Protein AF-A0A0B7FX91-F1 (afdb_monomer)

Solvent-accessible surface area (backbone atoms only — not comparable to full-atom values): 33864 Å² total; per-residue (Å²): 138,82,84,83,79,79,76,81,69,77,73,59,92,91,62,51,31,53,56,31,53,78,66,72,45,90,55,71,65,41,79,84,48,22,63,69,29,59,76,63,76,42,83,48,49,65,80,76,78,78,93,61,91,74,79,81,82,77,90,55,67,68,60,52,52,50,50,54,50,48,51,52,50,51,49,52,50,47,51,54,48,47,52,52,45,60,65,42,70,79,54,82,75,74,80,61,91,60,44,32,89,84,83,68,40,66,30,65,79,56,44,69,50,28,52,57,48,30,66,76,46,20,74,84,66,50,52,68,53,52,68,70,48,71,73,65,48,60,67,25,29,43,31,24,43,42,32,48,18,46,50,56,50,56,77,72,58,53,96,88,45,89,78,39,67,66,59,48,54,54,48,40,56,53,26,54,54,45,31,60,48,22,29,53,51,14,62,77,65,74,40,62,48,59,42,14,42,18,40,14,29,9,49,40,15,51,47,27,49,77,73,72,36,49,69,65,14,41,55,28,5,36,49,4,32,52,49,33,52,61,43,40,36,38,56,47,79,70,99,72,50,58,65,94,78,80,78,70,93,69,93,84,74,90,74,76,89,71,92,72,86,44,78,57,77,74,30,76,34,72,68,53,42,50,32,44,53,30,38,31,54,28,10,51,49,27,24,43,49,34,24,72,75,61,70,42,86,50,72,54,53,70,32,55,34,39,48,74,66,55,50,92,81,73,62,56,84,88,50,32,46,49,30,44,47,68,45,60,91,64,59,88,75,60,64,98,81,59,88,74,77,79,43,61,19,63,40,52,60,68,70,58,83,78,88,77,91,89,61,92,44,70,78,36,69,67,35,46,51,53,51,51,44,51,52,52,52,51,53,48,50,61,45,47,64,56,42,76,74,58,89,87,82,80,89,60,79,83,68,76,49,68,64,54,53,40,50,51,52,50,48,35,48,76,67,66,75,48,92,71,52,50,78,92,37,73,52,71,48,77,75,58,56,67,59,38,62,68,49,25,81,62,80,84,77,87,58,62,68,60,54,46,48,57,54,46,49,55,54,50,53,35,53,50,54,51,43,73,74,56,49,31,34,38,35,40,39,50,47,57,69,55,60,71,26,54,67,37,65,87,48,91,40,35,67,48,30,43,50,48,36,52,55,46,39,55,52,49,52,55,49,51,53,51,47,52,70,72,44,73,85,46,47,78,44,73,41,66,48,30,60,49,51,50,53,42,72,74,44,29,62,84,77,54,28,81,35,71,68,58,60,42,91,58,93,58,73,39,40,41,21,27,44,47,84,43,64,25,71,69,56,53,51,53,50,52,53,52,48,49,58,47,50,68,74,67,109

Organism: Thanatephorus cucumeris (strain AG1-IB / isolate 7/3/14) (NCBI:txid1108050)

InterPro domains:
  IPR001087 GDSL lipase/esterase [PF00657] (385-577)
  IPR001138 Zn(2)Cys(6) fungal-type DNA-binding domain [PF00172] (15-50)
  IPR001138 Zn(2)Cys(6) fungal-type DNA-binding domain [PS00463] (16-44)
  IPR001138 Zn(2)Cys(6) fungal-type DNA-binding domain [PS50048] (16-46)
  IPR001138 Zn(2)Cys(6) fungal-type DNA-binding domain [SM00066] (11-55)
  IPR001138 Zn(2)Cys(6) fungal-type DNA-binding domain [cd00067] (15-47)
  IPR036514 SGNH hydrolase superfamily [G3DSA:3.40.50.1110] (374-586)
  IPR036864 Zn(2)-C6 fungal-type DNA-binding domain superfamily [G3DSA:4.10.240.10] (14-99)
  IPR036864 Zn(2)-C6 fungal-type DNA-binding domain superfamily [SSF57701] (8-54)
  IPR050815 Transcription factor, fungi [PTHR47338] (7-377)

Nearest PDB structures (foldseek):
  8a26-assembly1_A  TM=8.262E-01  e=2.632E-06  Legionella pneumophila str. Corby
  8a25-assembly1_A  TM=8.054E-01  e=8.625E-06  Legionella pneumophila str. Corby
  8a24-assembly1_A  TM=8.366E-01  e=1.821E-05  Legionella pneumophila str. Corby
  6ur0-assembly2_B  TM=8.571E-01  e=6.809E-05  Pseudomonas aeruginosa PAO1
  8d90-assembly2_B  TM=8.678E-01  e=1.317E-04  Pseudomonas aeruginosa PAO1

Foldseek 3Di:
DDDDDPPQPQDDPPFAWPVCVVVVHRFSNDPPATPVCVVVVHDTHTDDDDPDPDPDDDPDDPVVVVVVVVVVVVVVVVVVVVVVVVVCVVDDDDDLPQADPPVRHGDPVVLVQLLVQLVVCVVVLLNQADVVCSVPPDPLLSLLSSLVSLVVCLVVDDCPDPPHNVSSVVSNVVSVVSLVVLCVCCVVVVPPNLSRQQNNLLSNLSVCLVVPNLVSSQVSLLRNQVVLLLQLLLPLADDDADDPPPPDPDPDDPPDDDPLPHPDDGHNDLSSSRRSLSSNLSSLLSQLVSCVRVVDDGSLLLQLCLLVVVCPPVRDVSSHRNRAQDQDPCPSPDDPPDPDPGHDTSNNVVVPPDDDDDDNSCPPPSSVSSNVSSVVSNVVSVVVVVCVVDDDDDPCVPPQDLLRVLVVVLVCLVVVVDDADQPPHEAEDDDDLVVLVVCLPPDPDPDLLVVLLVVVVSVVVSVVSVVVSNHAHYEYEQHAQCLLFLLCVPPPSSVSSVVSSVSNRVVVVVVQVVCCVVCVSHQYFYAYLNVLVVVCLVPVVVLPAQASNDADCDPDPNYQHPDRRHGDVSSVVVVVVRVVVRVVVRD

Secondary structure (DSSP, 8-state):
---------PPPTT-S-HHHHHTT------SSS-HHHHHTT----PPPPPSS-PPP--S-HHHHHHHHHHHHHHHHHHHHHHHHHHHHHT------TTB-TTT-SB-HHHHHHHHHHHHHHGGGGT--S-HHHHHS--HHHHHHHHHHHHHHHHHH--TTSSSPHHHHHHHHHHHHHHHHHHHHHHHHHT-SHIIIIIIHHHHHHHHHHHTT-HHHHHHHHHHHHHHHHHTTGGG--S--B--TT-----------------SSPPBSSHHHHHHHHHHHHHHHHHHHHHHHHH-PPPTTHHHHHHHTT--TT---GGGS--PPP---SSGGGS-TTS---PPP-HHHHHH-SS-----TTTT-HHHHHHHHHHHHHHHHHHHHHHHTT----TTSTT---HHHHHHHHHHHHHTTSS---TTT-EEEE---HHHHHHHTT--S---HHHHHHHHHHHHHHHHHHHHHTT--EEEEEPPPP-TTSGGGTT-TTHHHHHHHHHHHHHHHHHHHHHHHHH-TTSEEEEE-HHHHHHHHHHSGGGGT-SEEEEE-SS--TTEEESSSS-B-HHHHHHHHHHHHHHHHHH-

Mean predicted aligned error: 20.52 Å

Sequence (587 aa):
MSSNTVTTRRLGRGRACISCHMRKKRCDGGQPSCGLCIHALITCEYPPAPTTPEPKPIGHSRIQFLESRVQELEVVLNDMSTQTSQLNIQHLSPCSTLIDPHSGEVVDWLQDILRPTMINNRRQYNLCLDIATLRSPPKPLLHAMNLVACHIVTLSANSNTRPTLQELVELKSVLLKRVHNGIRASLEGARDLIAGVVCAPALAAQYLLQVGKPAEAHWLASTAVRFAVSCGLHTIVGHHWVSSDDNTGGLGGMAASEPSGTFLVPASSAREHHDRLMAWWLAFAADGMVEIVAKLPSALRPELRACIGDAELGVDRKRIIVTPFPLTEHSHKQSPDQPDTPGLSIVELLLEIHGSSEDAGADSIFAMRLKSIAFVGIAGLLSDDYRAGQSFALEAEWIIPLTDQGSQWVQAKHSHLLEAPKDGSLAAFFIGINDMLGVTSWKNVTDWDTFWTEALDSYFGVVDQVYNTGLRSFLFLNVPSLDRAPGLAGNPDVANHAAQVQTFNSLLAKRIDQFKVSKRDTSVASFDINGLMAKVLDSPSEFGFTNTTGFCQCLDPEYFWNDPYHPTERFHRLVASGVLSELEKSG

Structure (mmCIF, N/CA/C/O backbone):
data_AF-A0A0B7FX91-F1
#
_entry.id   AF-A0A0B7FX91-F1
#
loop_
_atom_site.group_PDB
_atom_site.id
_atom_site.type_symbol
_atom_site.label_atom_id
_atom_site.label_alt_id
_atom_site.label_comp_id
_atom_site.label_asym_id
_atom_site.label_entity_id
_atom_site.label_seq_id
_atom_site.pdbx_PDB_ins_code
_atom_site.Cartn_x
_atom_site.Cartn_y
_atom_site.Cartn_z
_atom_site.occupancy
_atom_site.B_iso_or_equiv
_atom_site.auth_seq_id
_atom_site.auth_comp_id
_atom_site.auth_asym_id
_atom_site.auth_atom_id
_atom_site.pdbx_PDB_model_num
ATOM 1 N N . MET A 1 1 ? -62.632 -22.058 -35.505 1.00 38.59 1 MET A N 1
ATOM 2 C CA . MET A 1 1 ? -62.181 -21.622 -34.167 1.00 38.59 1 MET A CA 1
ATOM 3 C C . MET A 1 1 ? -60.774 -21.084 -34.327 1.00 38.59 1 MET A C 1
ATOM 5 O O . MET A 1 1 ? -59.893 -21.826 -34.735 1.00 38.59 1 MET A O 1
ATOM 9 N N . SER A 1 2 ? -60.637 -19.769 -34.196 1.00 28.53 2 SER A N 1
ATOM 10 C CA . SER A 1 2 ? -59.502 -18.983 -34.683 1.00 28.53 2 SER A CA 1
ATOM 11 C C . SER A 1 2 ? -58.301 -19.032 -33.737 1.00 28.53 2 SER A C 1
ATOM 13 O O . SER A 1 2 ? -58.455 -18.840 -32.533 1.00 28.53 2 SER A O 1
ATOM 15 N N . SER A 1 3 ? -57.107 -19.242 -34.300 1.00 29.06 3 SER A N 1
ATOM 16 C CA . SER A 1 3 ? -55.818 -19.055 -33.628 1.00 29.06 3 SER A CA 1
ATOM 17 C C . SER A 1 3 ? -55.609 -17.584 -33.263 1.00 29.06 3 SER A C 1
ATOM 19 O O . SER A 1 3 ? -55.508 -16.740 -34.151 1.00 29.06 3 SER A O 1
ATOM 21 N N . ASN A 1 4 ? -55.488 -17.280 -31.970 1.00 28.81 4 ASN A N 1
ATOM 22 C CA . ASN A 1 4 ? -55.040 -15.971 -31.494 1.00 28.81 4 ASN A CA 1
ATOM 23 C C . ASN A 1 4 ? -53.507 -15.931 -31.454 1.00 28.81 4 ASN A C 1
ATOM 25 O O . ASN A 1 4 ? -52.872 -16.352 -30.489 1.00 28.81 4 ASN A O 1
ATOM 29 N N . THR A 1 5 ? -52.906 -15.401 -32.516 1.00 32.16 5 THR A N 1
ATOM 30 C CA . THR A 1 5 ? -51.511 -14.957 -32.539 1.00 32.16 5 THR A CA 1
ATOM 31 C C . THR A 1 5 ? -51.331 -13.781 -31.578 1.00 32.16 5 THR A C 1
ATOM 33 O O . THR A 1 5 ? -51.770 -12.667 -31.870 1.00 32.16 5 THR A O 1
ATOM 36 N N . VAL A 1 6 ? -50.672 -14.005 -30.437 1.00 35.88 6 VAL A N 1
ATOM 37 C CA . VAL A 1 6 ? -50.233 -12.925 -29.543 1.00 35.88 6 VAL A CA 1
ATOM 38 C C . VAL A 1 6 ? -49.071 -12.200 -30.219 1.00 35.88 6 VAL A C 1
ATOM 40 O O . VAL A 1 6 ? -47.922 -12.635 -30.198 1.00 35.88 6 VAL A O 1
ATOM 43 N N . THR A 1 7 ? -49.388 -11.089 -30.876 1.00 37.03 7 THR A N 1
ATOM 44 C CA . THR A 1 7 ? -48.412 -10.145 -31.420 1.00 37.03 7 THR A CA 1
ATOM 45 C C . THR A 1 7 ? -47.504 -9.640 -30.298 1.00 37.03 7 THR A C 1
ATOM 47 O O . THR A 1 7 ? -47.960 -8.928 -29.401 1.00 37.03 7 THR A O 1
ATOM 50 N N . THR A 1 8 ? -46.213 -9.970 -30.356 1.00 41.03 8 THR A N 1
ATOM 51 C CA . THR A 1 8 ? -45.183 -9.391 -29.487 1.00 41.03 8 THR A CA 1
ATOM 52 C C . THR A 1 8 ? -45.034 -7.904 -29.818 1.00 41.03 8 THR A C 1
ATOM 54 O O . THR A 1 8 ? -44.347 -7.511 -30.762 1.00 41.03 8 THR A O 1
ATOM 57 N N . ARG A 1 9 ? -45.720 -7.041 -29.057 1.00 50.78 9 ARG A N 1
ATOM 58 C CA . ARG A 1 9 ? -45.532 -5.587 -29.136 1.00 50.78 9 ARG A CA 1
ATOM 59 C C . ARG A 1 9 ? -44.070 -5.277 -28.806 1.00 50.78 9 ARG A C 1
ATOM 61 O O . ARG A 1 9 ? -43.650 -5.392 -27.660 1.00 50.78 9 ARG A O 1
ATOM 68 N N . ARG A 1 10 ? -43.275 -4.892 -29.810 1.00 55.62 10 ARG A N 1
ATOM 69 C CA . ARG A 1 10 ? -41.918 -4.369 -29.588 1.00 55.62 10 ARG A CA 1
ATOM 70 C C . ARG A 1 10 ? -42.028 -3.105 -28.735 1.00 55.62 10 ARG A C 1
ATOM 72 O O . ARG A 1 10 ? -42.636 -2.131 -29.175 1.00 55.62 10 ARG A O 1
ATOM 79 N N . LEU A 1 11 ? -41.433 -3.106 -27.543 1.00 64.00 11 LEU A N 1
ATOM 80 C CA . LEU A 1 11 ? -41.313 -1.881 -26.757 1.00 64.00 11 LEU A CA 1
ATOM 81 C C . LEU A 1 11 ? -40.444 -0.865 -27.500 1.00 64.00 11 LEU A C 1
ATOM 83 O O . LEU A 1 11 ? -39.384 -1.205 -28.031 1.00 64.00 11 LEU A O 1
ATOM 87 N N . GLY A 1 12 ? -40.904 0.387 -27.530 1.00 60.03 12 GLY A N 1
ATOM 88 C CA . GLY A 1 12 ? -40.111 1.512 -28.019 1.00 60.03 12 GLY A CA 1
ATOM 89 C C . GLY A 1 12 ? -38.822 1.687 -27.209 1.00 60.03 12 GLY A C 1
ATOM 90 O O . GLY A 1 12 ? -38.745 1.282 -26.045 1.00 60.03 12 GLY A O 1
ATOM 91 N N . ARG A 1 13 ? -37.792 2.287 -27.824 1.00 57.91 13 ARG A N 1
ATOM 92 C CA . ARG A 1 13 ? -36.521 2.592 -27.142 1.00 57.91 13 ARG A CA 1
ATOM 93 C C . ARG A 1 13 ? -36.794 3.387 -25.856 1.00 57.91 13 ARG A C 1
ATOM 95 O O . ARG A 1 13 ? -37.574 4.332 -25.879 1.00 57.91 13 ARG A O 1
ATOM 102 N N . GLY A 1 14 ? -36.164 2.981 -24.753 1.00 63.84 14 GLY A N 1
ATOM 103 C CA . GLY A 1 14 ? -36.284 3.648 -23.448 1.00 63.84 14 GLY A CA 1
ATOM 104 C C . GLY A 1 14 ? -37.498 3.252 -22.596 1.00 63.84 14 GLY A C 1
ATOM 105 O O . GLY A 1 14 ? -37.726 3.871 -21.568 1.00 63.84 14 GLY A O 1
ATOM 106 N N . ARG A 1 15 ? -38.283 2.236 -22.989 1.00 73.25 15 ARG A N 1
ATOM 107 C CA . ARG A 1 15 ? -39.502 1.803 -22.264 1.00 73.25 15 ARG A CA 1
ATOM 108 C C . ARG A 1 15 ? -39.353 0.468 -21.515 1.00 73.25 15 ARG A C 1
ATOM 110 O O . ARG A 1 15 ? -40.352 -0.111 -21.104 1.00 73.25 15 ARG A O 1
ATOM 117 N N . ALA A 1 16 ? -38.131 -0.045 -21.376 1.00 84.12 16 ALA A N 1
ATOM 118 C CA . ALA A 1 16 ? -37.853 -1.241 -20.576 1.00 84.12 16 ALA A CA 1
ATOM 119 C C . ALA A 1 16 ? -38.024 -0.946 -19.074 1.00 84.12 16 ALA A C 1
ATOM 121 O O . ALA A 1 16 ? -37.795 0.187 -18.653 1.00 84.12 16 ALA A O 1
ATOM 122 N N . CYS A 1 17 ? -38.382 -1.953 -18.268 1.00 87.69 17 CYS A N 1
ATOM 123 C CA . CYS A 1 17 ? -38.344 -1.801 -16.810 1.00 87.69 17 CYS A CA 1
ATOM 124 C C . CYS A 1 17 ? -36.911 -1.525 -16.330 1.00 87.69 17 CYS A C 1
ATOM 126 O O . CYS A 1 17 ? -35.937 -1.928 -16.983 1.00 87.69 17 CYS A O 1
ATOM 128 N N . ILE A 1 18 ? -36.789 -0.864 -15.178 1.00 83.81 18 ILE A N 1
ATOM 129 C CA . ILE A 1 18 ? -35.505 -0.433 -14.605 1.00 83.81 18 ILE A CA 1
ATOM 130 C C . ILE A 1 18 ? -34.572 -1.639 -14.441 1.00 83.81 18 ILE A C 1
ATOM 132 O O . ILE A 1 18 ? -33.431 -1.617 -14.904 1.00 83.81 18 ILE A O 1
ATOM 136 N N . SER A 1 19 ? -35.093 -2.739 -13.898 1.00 83.56 19 SER A N 1
ATOM 137 C CA . SER A 1 19 ? -34.338 -3.968 -13.635 1.00 83.56 19 SER A CA 1
ATOM 138 C C . SER A 1 19 ? -33.772 -4.602 -14.914 1.00 83.56 19 SER A C 1
ATOM 140 O O . SER A 1 19 ? -32.610 -5.010 -14.946 1.00 83.56 19 SER A O 1
ATOM 142 N N . CYS A 1 20 ? -34.537 -4.651 -16.011 1.00 86.19 20 CYS A N 1
ATOM 143 C CA . CYS A 1 20 ? -34.024 -5.156 -17.290 1.00 86.19 20 CYS A CA 1
ATOM 144 C C . CYS A 1 20 ? -33.044 -4.185 -17.959 1.00 86.19 20 CYS A C 1
ATOM 146 O O . CYS A 1 20 ? -32.083 -4.639 -18.584 1.00 86.19 20 CYS A O 1
ATOM 148 N N . HIS A 1 21 ? -33.266 -2.874 -17.824 1.00 82.31 21 HIS A N 1
ATOM 149 C CA . HIS A 1 21 ? -32.380 -1.851 -18.374 1.00 82.31 21 HIS A CA 1
ATOM 150 C C . HIS A 1 21 ? -30.996 -1.889 -17.713 1.00 82.31 21 HIS A C 1
ATOM 152 O O . HIS A 1 21 ? -29.991 -1.984 -18.417 1.00 82.31 21 HIS A O 1
ATOM 158 N N . MET A 1 22 ? -30.939 -1.916 -16.376 1.00 75.38 22 MET A N 1
ATOM 159 C CA . MET A 1 22 ? -29.680 -2.006 -15.620 1.00 75.38 22 MET A CA 1
ATOM 160 C C . MET A 1 22 ? -28.913 -3.291 -15.937 1.00 75.38 22 MET A C 1
ATOM 162 O O . MET A 1 22 ? -27.702 -3.273 -16.139 1.00 75.38 22 MET A O 1
ATOM 166 N N . ARG A 1 23 ? -29.631 -4.405 -16.102 1.00 80.31 23 ARG A N 1
ATOM 167 C CA . ARG A 1 23 ? -29.043 -5.702 -16.467 1.00 80.31 23 ARG A CA 1
ATOM 168 C C . ARG A 1 23 ? -28.722 -5.846 -17.960 1.00 80.31 23 ARG A C 1
ATOM 170 O O . ARG A 1 23 ? -28.265 -6.912 -18.376 1.00 80.31 23 ARG A O 1
ATOM 177 N N . LYS A 1 24 ? -28.999 -4.823 -18.781 1.00 80.88 24 LYS A N 1
ATOM 178 C CA . LYS A 1 24 ? -28.867 -4.831 -20.253 1.00 80.88 24 LYS A CA 1
ATOM 179 C C . LYS A 1 24 ? -29.532 -6.054 -20.913 1.00 80.88 24 LYS A C 1
ATOM 181 O O . LYS A 1 24 ? -29.037 -6.587 -21.906 1.00 80.88 24 LYS A O 1
ATOM 186 N N . LYS A 1 25 ? -30.659 -6.524 -20.362 1.00 79.31 25 LYS A N 1
ATOM 187 C CA . LYS A 1 25 ? -31.453 -7.641 -20.904 1.00 79.31 25 LYS A CA 1
ATOM 188 C C . LYS A 1 25 ? -32.698 -7.117 -21.619 1.00 79.31 25 LYS A C 1
ATOM 190 O O . LYS A 1 25 ? -33.235 -6.060 -21.294 1.00 79.31 25 LYS A O 1
ATOM 195 N N . ARG A 1 26 ? -33.165 -7.861 -22.624 1.00 79.75 26 ARG A N 1
ATOM 196 C CA . ARG A 1 26 ? -34.312 -7.465 -23.449 1.00 79.75 26 ARG A CA 1
ATOM 197 C C . ARG A 1 26 ? -35.614 -7.620 -22.659 1.00 79.75 26 ARG A C 1
ATOM 199 O O . ARG A 1 26 ? -36.080 -8.733 -22.481 1.00 79.75 26 ARG A O 1
ATOM 206 N N . CYS A 1 27 ? -36.195 -6.508 -22.221 1.00 85.50 27 CYS A N 1
ATOM 207 C CA . CYS A 1 27 ? -37.489 -6.494 -21.539 1.00 85.50 27 CYS A CA 1
ATOM 208 C C . CYS A 1 27 ? -38.629 -6.824 -22.519 1.00 85.50 27 CYS A C 1
ATOM 210 O O . CYS A 1 27 ? -38.685 -6.258 -23.614 1.00 85.50 27 CYS A O 1
ATOM 212 N N . ASP A 1 28 ? -39.529 -7.721 -22.119 1.00 84.81 28 ASP A N 1
ATOM 213 C CA . ASP A 1 28 ? -40.750 -8.085 -22.850 1.00 84.81 28 ASP A CA 1
ATOM 214 C C . ASP A 1 28 ? -41.933 -7.148 -22.544 1.00 84.81 28 ASP A C 1
ATOM 216 O O . ASP A 1 28 ? -42.936 -7.179 -23.253 1.00 84.81 28 ASP A O 1
ATOM 220 N N . GLY A 1 29 ? -41.798 -6.273 -21.540 1.00 81.38 29 GLY A N 1
ATOM 221 C CA . GLY A 1 29 ? -42.745 -5.193 -21.254 1.00 81.38 29 GLY A CA 1
ATOM 222 C C . GLY A 1 29 ? -44.048 -5.623 -20.595 1.00 81.38 29 GLY A C 1
ATOM 223 O O . GLY A 1 29 ? -44.996 -4.837 -20.596 1.00 81.38 29 GLY A O 1
ATOM 224 N N . GLY A 1 30 ? -44.121 -6.847 -20.063 1.00 82.69 30 GLY A N 1
ATOM 225 C CA . GLY A 1 30 ? -45.274 -7.300 -19.283 1.00 82.69 30 GLY A CA 1
ATOM 226 C C . GLY A 1 30 ? -45.517 -6.393 -18.071 1.00 82.69 30 GLY A C 1
ATOM 227 O O . GLY A 1 30 ? -44.561 -5.982 -17.409 1.00 82.69 30 GLY A O 1
ATOM 228 N N . GLN A 1 31 ? -46.780 -6.058 -17.796 1.00 77.88 31 GLN A N 1
ATOM 229 C CA . GLN A 1 31 ? -47.206 -5.321 -16.600 1.00 77.88 31 GLN A CA 1
ATOM 230 C C . GLN A 1 31 ? -48.154 -6.200 -15.766 1.00 77.88 31 GLN A C 1
ATOM 232 O O . GLN A 1 31 ? -48.962 -6.915 -16.363 1.00 77.88 31 GLN A O 1
ATOM 237 N N . PRO A 1 32 ? -48.084 -6.172 -14.419 1.00 74.38 32 PRO A N 1
ATOM 238 C CA . PRO A 1 32 ? -47.266 -5.284 -13.576 1.00 74.38 32 PRO A CA 1
ATOM 239 C C . PRO A 1 32 ? -45.767 -5.631 -13.554 1.00 74.38 32 PRO A C 1
ATOM 241 O O . PRO A 1 32 ? -44.950 -4.740 -13.352 1.00 74.38 32 PRO A O 1
ATOM 244 N N . SER A 1 33 ? -45.404 -6.878 -13.868 1.00 84.94 33 SER A N 1
ATOM 245 C CA . SER A 1 33 ? -44.015 -7.340 -13.959 1.00 84.94 33 SER A CA 1
ATOM 246 C C . SER A 1 33 ? -43.730 -7.990 -15.310 1.00 84.94 33 SER A C 1
ATOM 248 O O . SER A 1 33 ? -44.571 -8.697 -15.864 1.00 84.94 33 SER A O 1
ATOM 250 N N . CYS A 1 34 ? -42.528 -7.761 -15.835 1.00 89.69 34 CYS A N 1
ATOM 251 C CA . CYS A 1 34 ? -42.061 -8.355 -17.083 1.00 89.69 34 CYS A CA 1
ATOM 252 C C . CYS A 1 34 ? -41.732 -9.847 -16.869 1.00 89.69 34 CYS A C 1
ATOM 254 O O . CYS A 1 34 ? -41.334 -10.233 -15.765 1.00 89.69 34 CYS A O 1
ATOM 256 N N . GLY A 1 35 ? -41.872 -10.700 -17.889 1.00 81.75 35 GLY A N 1
ATOM 257 C CA . GLY A 1 35 ? -41.686 -12.150 -17.746 1.00 81.75 35 GLY A CA 1
ATOM 258 C C . GLY A 1 35 ? -40.278 -12.527 -17.277 1.00 81.75 35 GLY A C 1
ATOM 259 O O . GLY A 1 35 ? -40.104 -13.441 -16.474 1.00 81.75 35 GLY A O 1
ATOM 260 N N . LEU A 1 36 ? -39.273 -11.754 -17.695 1.00 83.50 36 LEU A N 1
ATOM 261 C CA . LEU A 1 36 ? -37.885 -11.898 -17.243 1.00 83.50 36 LEU A CA 1
ATOM 262 C C . LEU A 1 36 ? -37.707 -11.590 -15.753 1.00 83.50 36 LEU A C 1
ATOM 264 O O . LEU A 1 36 ? -36.938 -12.271 -15.082 1.00 83.50 36 LEU A O 1
ATOM 268 N N . CYS A 1 37 ? -38.408 -10.586 -15.231 1.00 86.88 37 CYS A N 1
ATOM 269 C CA . CYS A 1 37 ? -38.368 -10.249 -13.811 1.00 86.88 37 CYS A CA 1
ATOM 270 C C . CYS A 1 37 ? -39.157 -11.254 -12.965 1.00 86.88 37 CYS A C 1
ATOM 272 O O . CYS A 1 37 ? -38.709 -11.583 -11.872 1.00 86.88 37 CYS A O 1
ATOM 274 N N . ILE A 1 38 ? -40.266 -11.792 -13.488 1.00 84.62 38 ILE A N 1
ATOM 275 C CA . ILE A 1 38 ? -41.034 -12.861 -12.831 1.00 84.62 38 ILE A CA 1
ATOM 276 C C . ILE A 1 38 ? -40.178 -14.124 -12.701 1.00 84.62 38 ILE A C 1
ATOM 278 O O . ILE A 1 38 ? -40.028 -14.652 -11.605 1.00 84.62 38 ILE A O 1
ATOM 282 N N . HIS A 1 39 ? -39.561 -14.575 -13.797 1.00 78.94 39 HIS A N 1
ATOM 283 C CA . HIS A 1 39 ? -38.695 -15.756 -13.777 1.00 78.94 39 HIS A CA 1
ATOM 284 C C . HIS A 1 39 ? -37.447 -15.574 -12.914 1.00 78.94 39 HIS A C 1
ATOM 286 O O . HIS A 1 39 ? -36.960 -16.539 -12.336 1.00 78.94 39 HIS A O 1
ATOM 292 N N . ALA A 1 40 ? -36.928 -14.350 -12.834 1.00 76.88 40 ALA A N 1
ATOM 293 C CA . ALA A 1 40 ? -35.774 -14.041 -12.004 1.00 76.88 40 ALA A CA 1
ATOM 294 C C . ALA A 1 40 ? -36.138 -13.711 -10.547 1.00 76.88 40 ALA A C 1
ATOM 296 O O . ALA A 1 40 ? -35.226 -13.410 -9.788 1.00 76.88 40 ALA A O 1
ATOM 297 N N . LEU A 1 41 ? -37.427 -13.740 -10.172 1.00 81.94 41 LEU A N 1
ATOM 298 C CA . LEU A 1 41 ? -37.935 -13.386 -8.839 1.00 81.94 41 LEU A CA 1
ATOM 299 C C . LEU A 1 41 ? -37.414 -12.029 -8.325 1.00 81.94 41 LEU A C 1
ATOM 301 O O . LEU A 1 41 ? -37.120 -11.866 -7.146 1.00 81.94 41 LEU A O 1
ATOM 305 N N . ILE A 1 42 ? -37.294 -11.043 -9.219 1.00 78.00 42 ILE A N 1
ATOM 306 C CA . ILE A 1 42 ? -36.772 -9.705 -8.904 1.00 78.00 42 ILE A CA 1
ATOM 307 C C . ILE A 1 42 ? -37.861 -8.663 -9.128 1.00 78.00 42 ILE A C 1
ATOM 309 O O . ILE A 1 42 ? -38.615 -8.726 -10.104 1.00 78.00 42 ILE A O 1
ATOM 313 N N . THR A 1 43 ? -37.900 -7.662 -8.250 1.00 82.19 43 THR A N 1
ATOM 314 C CA . THR A 1 43 ? -38.828 -6.533 -8.324 1.00 82.19 43 THR A CA 1
ATOM 315 C C . THR A 1 43 ? -38.747 -5.848 -9.690 1.00 82.19 43 THR A C 1
ATOM 317 O O . THR A 1 43 ? -37.676 -5.445 -10.154 1.00 82.19 43 THR A O 1
ATOM 320 N N . CYS A 1 44 ? -39.893 -5.751 -10.365 1.00 85.94 44 CYS A N 1
ATOM 321 C CA . CYS A 1 44 ? -40.016 -5.153 -11.687 1.00 85.94 44 CYS A CA 1
ATOM 322 C C . CYS A 1 44 ? -40.687 -3.793 -11.570 1.00 85.94 44 CYS A C 1
ATOM 324 O O . CYS A 1 44 ? -41.901 -3.711 -11.408 1.00 85.94 44 CYS A O 1
ATOM 326 N N . GLU A 1 45 ? -39.904 -2.731 -11.704 1.00 87.38 45 GLU A N 1
ATOM 327 C CA . GLU A 1 45 ? -40.422 -1.370 -11.638 1.00 87.38 45 GLU A CA 1
ATOM 328 C C . GLU A 1 45 ? -40.318 -0.691 -13.005 1.00 87.38 45 GLU A C 1
ATOM 330 O O . GLU A 1 45 ? -39.268 -0.717 -13.662 1.00 87.38 45 GLU A O 1
ATOM 335 N N . TYR A 1 46 ? -41.428 -0.111 -13.462 1.00 82.50 46 TYR A N 1
ATOM 336 C CA . TYR A 1 46 ? -41.464 0.712 -14.665 1.00 82.50 46 TYR A CA 1
ATOM 337 C C . TYR A 1 46 ? -41.509 2.184 -14.261 1.00 82.50 46 TYR A C 1
ATOM 339 O O . TYR A 1 46 ? -42.340 2.542 -13.426 1.00 82.50 46 TYR A O 1
ATOM 347 N N . PRO A 1 47 ? -40.678 3.045 -14.872 1.00 71.94 47 PRO A N 1
ATOM 348 C CA . PRO A 1 47 ? -40.731 4.468 -14.582 1.00 71.94 47 PRO A CA 1
ATOM 349 C C . PRO A 1 47 ? -42.117 5.027 -14.962 1.00 71.94 47 PRO A C 1
ATOM 351 O O . PRO A 1 47 ? -42.643 4.672 -16.028 1.00 71.94 47 PRO A O 1
ATOM 354 N N . PRO A 1 48 ? -42.729 5.877 -14.118 1.00 61.44 48 PRO A N 1
ATOM 355 C CA . PRO A 1 48 ? -44.035 6.460 -14.399 1.00 61.44 48 PRO A CA 1
ATOM 356 C C . PRO A 1 48 ? -43.981 7.315 -15.671 1.00 61.44 48 PRO A C 1
ATOM 358 O O . PRO A 1 48 ? -42.968 7.946 -15.980 1.00 61.44 48 PRO A O 1
ATOM 361 N N . ALA A 1 49 ? -45.070 7.318 -16.446 1.00 57.16 49 ALA A N 1
ATOM 362 C CA . ALA A 1 49 ? -45.152 8.161 -17.634 1.00 57.16 49 ALA A CA 1
ATOM 363 C C . ALA A 1 49 ? -45.109 9.645 -17.213 1.00 57.16 49 ALA A C 1
ATOM 365 O O . ALA A 1 49 ? -45.856 10.019 -16.307 1.00 57.16 49 ALA A O 1
ATOM 366 N N . PRO A 1 50 ? -44.271 10.489 -17.844 1.00 49.09 50 PRO A N 1
ATOM 367 C CA . PRO A 1 50 ? -44.180 11.900 -17.484 1.00 49.09 50 PRO A CA 1
ATOM 368 C C . PRO A 1 50 ? -45.533 12.589 -17.700 1.00 49.09 50 PRO A C 1
ATOM 370 O O . PRO A 1 50 ? -46.129 12.493 -18.774 1.00 49.09 50 PRO A O 1
ATOM 373 N N . THR A 1 51 ? -46.033 13.262 -16.663 1.00 46.06 51 THR A N 1
ATOM 374 C CA . THR A 1 51 ? -47.362 13.898 -16.614 1.00 46.06 51 THR A CA 1
ATOM 375 C C . THR A 1 51 ? -47.431 15.273 -17.276 1.00 46.06 51 THR A C 1
ATOM 377 O O . THR A 1 51 ? -48.460 15.939 -17.200 1.00 46.06 51 THR A O 1
ATOM 380 N N . THR A 1 52 ? -46.391 15.699 -17.986 1.00 45.66 52 THR A N 1
ATOM 381 C CA . THR A 1 52 ? -46.410 16.922 -18.791 1.00 45.66 52 THR A CA 1
ATOM 382 C C . THR A 1 52 ? -45.693 16.687 -20.121 1.00 45.66 52 THR A C 1
ATOM 384 O O . THR A 1 52 ? -44.645 16.036 -20.149 1.00 45.66 52 THR A O 1
ATOM 387 N N . PRO A 1 53 ? -46.237 17.176 -21.252 1.00 41.75 53 PRO A N 1
ATOM 388 C CA . PRO A 1 53 ? -45.523 17.142 -22.517 1.00 41.75 53 PRO A CA 1
ATOM 389 C C . PRO A 1 53 ? -44.369 18.147 -22.437 1.00 41.75 53 PRO A C 1
ATOM 391 O O . PRO A 1 53 ? -44.555 19.340 -22.662 1.00 41.75 53 PRO A O 1
ATOM 394 N N . GLU A 1 54 ? -43.180 17.671 -22.073 1.00 37.31 54 GLU A N 1
ATOM 395 C CA . GLU A 1 54 ? -41.961 18.471 -22.167 1.00 37.31 54 GLU A CA 1
ATOM 396 C C . GLU A 1 54 ? -41.688 18.844 -23.636 1.00 37.31 54 GLU A C 1
ATOM 398 O O . GLU A 1 54 ? -41.827 17.999 -24.533 1.00 37.31 54 GLU A O 1
ATOM 403 N N . PRO A 1 55 ? -41.293 20.098 -23.922 1.00 42.19 55 PRO A N 1
ATOM 404 C CA . PRO A 1 55 ? -40.908 20.492 -25.266 1.00 42.19 55 PRO A CA 1
ATOM 405 C C . PRO A 1 55 ? -39.652 19.718 -25.679 1.00 42.19 55 PRO A C 1
ATOM 407 O O . PRO A 1 55 ? -38.691 19.617 -24.918 1.00 42.19 55 PRO A O 1
ATOM 410 N N . LYS A 1 56 ? -39.647 19.185 -26.908 1.00 41.09 56 LYS A N 1
ATOM 411 C CA . LYS A 1 56 ? -38.486 18.506 -27.507 1.00 41.09 56 LYS A CA 1
ATOM 412 C C . LYS A 1 56 ? -37.215 19.357 -27.328 1.00 41.09 56 LYS A C 1
ATOM 414 O O . LYS A 1 56 ? -37.219 20.500 -27.793 1.00 41.09 56 LYS A O 1
ATOM 419 N N . PRO A 1 57 ? -36.116 18.823 -26.759 1.00 37.94 57 PRO A N 1
ATOM 420 C CA . PRO A 1 57 ? -34.872 19.567 -26.677 1.00 37.94 57 PRO A CA 1
ATOM 421 C C . PRO A 1 57 ? -34.279 19.694 -28.079 1.00 37.94 57 PRO A C 1
ATOM 423 O O . PRO A 1 57 ? -33.915 18.706 -28.721 1.00 37.94 57 PRO A O 1
ATOM 426 N N . ILE A 1 58 ? -34.204 20.935 -28.547 1.00 44.28 58 ILE A N 1
ATOM 427 C CA . ILE A 1 58 ? -33.397 21.345 -29.690 1.00 44.28 58 ILE A CA 1
ATOM 428 C C . ILE A 1 58 ? -31.940 21.074 -29.310 1.00 44.28 58 ILE A C 1
ATOM 430 O O . ILE A 1 58 ? -31.444 21.550 -28.286 1.00 44.28 58 ILE A O 1
ATOM 434 N N . GLY A 1 59 ? -31.274 20.235 -30.099 1.00 50.28 59 GLY A N 1
ATOM 435 C CA . GLY A 1 59 ? -29.905 19.822 -29.842 1.00 50.28 59 GLY A CA 1
ATOM 436 C C . GLY A 1 59 ? -28.944 20.986 -30.014 1.00 50.28 59 GLY A C 1
ATOM 437 O O . GLY A 1 59 ? -28.612 21.294 -31.143 1.00 50.28 59 GLY A O 1
ATOM 438 N N . HIS A 1 60 ? -28.487 21.591 -28.915 1.00 49.06 60 HIS A N 1
ATOM 439 C CA . HIS A 1 60 ? -27.285 22.435 -28.920 1.00 49.06 60 HIS A CA 1
ATOM 440 C C . HIS A 1 60 ? -26.471 22.448 -27.607 1.00 49.06 60 HIS A C 1
ATOM 442 O O . HIS A 1 60 ? -25.296 22.780 -27.663 1.00 49.06 60 HIS A O 1
ATOM 448 N N . SER A 1 61 ? -26.963 21.999 -26.442 1.00 60.53 61 SER A N 1
ATOM 449 C CA . SER A 1 61 ? -26.214 22.250 -25.187 1.00 60.53 61 SER A CA 1
ATOM 450 C C . SER A 1 61 ? -25.045 21.298 -24.885 1.00 60.53 61 SER A C 1
ATOM 452 O O . SER A 1 61 ? -24.043 21.729 -24.322 1.00 60.53 61 SER A O 1
ATOM 454 N N . ARG A 1 62 ? -25.116 20.005 -25.242 1.00 50.41 62 ARG A N 1
ATOM 455 C CA . ARG A 1 62 ? -24.043 19.046 -24.892 1.00 50.41 62 ARG A CA 1
ATOM 456 C C . ARG A 1 62 ? -22.840 19.140 -25.822 1.00 50.41 62 ARG A C 1
ATOM 458 O O . ARG A 1 62 ? -21.718 18.984 -25.359 1.00 50.41 62 ARG A O 1
ATOM 465 N N . ILE A 1 63 ? -23.089 19.390 -27.104 1.00 63.78 63 ILE A N 1
ATOM 466 C CA . ILE A 1 63 ? -22.032 19.572 -28.100 1.00 63.78 63 ILE A CA 1
ATOM 467 C C . ILE A 1 63 ? -21.303 20.883 -27.814 1.00 63.78 63 ILE A C 1
ATOM 469 O O . ILE A 1 63 ? -20.103 20.831 -27.619 1.00 63.78 63 ILE A O 1
ATOM 473 N N . GLN A 1 64 ? -22.014 21.995 -27.591 1.00 62.28 64 GLN A N 1
ATOM 474 C CA . GLN A 1 64 ? -21.378 23.268 -27.223 1.00 62.28 64 GLN A CA 1
ATOM 475 C C . GLN A 1 64 ? -20.619 23.197 -25.895 1.00 62.28 64 GLN A C 1
ATOM 477 O O . GLN A 1 64 ? -19.544 23.769 -25.772 1.00 62.28 64 GLN A O 1
ATOM 482 N N . PHE A 1 65 ? -21.134 22.463 -24.904 1.00 61.78 65 PHE A N 1
ATOM 483 C CA . PHE A 1 65 ? -20.409 22.250 -23.651 1.00 61.78 65 PHE A CA 1
ATOM 484 C C . PHE A 1 65 ? -19.130 21.425 -23.852 1.00 61.78 65 PHE A C 1
ATOM 486 O O . PHE A 1 65 ? -18.100 21.719 -23.252 1.00 61.78 65 PHE A O 1
ATOM 493 N N . LEU A 1 66 ? -19.181 20.383 -24.687 1.00 57.72 66 LEU A N 1
ATOM 494 C CA . LEU A 1 66 ? -18.008 19.567 -24.995 1.00 57.72 66 LEU A CA 1
ATOM 495 C C . LEU A 1 66 ? -17.010 20.321 -25.877 1.00 57.72 66 LEU A C 1
ATOM 497 O O . LEU A 1 66 ? -15.822 20.232 -25.615 1.00 57.72 66 LEU A O 1
ATOM 501 N N . GLU A 1 67 ? -17.474 21.099 -26.851 1.00 74.56 67 GLU A N 1
ATOM 502 C CA . GLU A 1 67 ? -16.650 21.959 -27.705 1.00 74.56 67 GLU A CA 1
ATOM 503 C C . GLU A 1 67 ? -15.980 23.065 -26.890 1.00 74.56 67 GLU A C 1
ATOM 505 O O . GLU A 1 67 ? -14.778 23.259 -27.018 1.00 74.56 67 GLU A O 1
ATOM 510 N N . SER A 1 68 ? -16.714 23.711 -25.978 1.00 71.38 68 SER A N 1
ATOM 511 C CA . SER A 1 68 ? -16.150 24.695 -25.049 1.00 71.38 68 SER A CA 1
ATOM 512 C C . SER A 1 68 ? -15.081 24.064 -24.165 1.00 71.38 68 SER A C 1
ATOM 514 O O . SER A 1 68 ? -14.041 24.672 -23.942 1.00 71.38 68 SER A O 1
ATOM 516 N N . ARG A 1 69 ? -15.303 22.834 -23.688 1.00 69.88 69 ARG A N 1
ATOM 517 C CA . ARG A 1 69 ? -14.330 22.136 -22.844 1.00 69.88 69 ARG A CA 1
ATOM 518 C C . ARG A 1 69 ? -13.127 21.618 -23.631 1.00 69.88 69 ARG A C 1
ATOM 520 O O . ARG A 1 69 ? -12.031 21.572 -23.089 1.00 69.88 69 ARG A O 1
ATOM 527 N N . VAL A 1 70 ? -13.312 21.247 -24.896 1.00 84.56 70 VAL A N 1
ATOM 528 C CA . VAL A 1 70 ? -12.214 20.913 -25.813 1.00 84.56 70 VAL A CA 1
ATOM 529 C C . VAL A 1 70 ? -11.384 22.158 -26.105 1.00 84.56 70 VAL A C 1
ATOM 531 O O . VAL A 1 70 ? -10.175 22.088 -25.949 1.00 84.56 70 VAL A O 1
ATOM 534 N N . GLN A 1 71 ? -12.001 23.303 -26.406 1.00 80.88 71 GLN A N 1
ATOM 535 C CA . GLN A 1 71 ? -11.284 24.569 -26.602 1.00 80.88 71 GLN A CA 1
ATOM 536 C C . GLN A 1 71 ? -10.496 24.989 -25.363 1.00 80.88 71 GLN A C 1
ATOM 538 O O . GLN A 1 71 ? -9.344 25.394 -25.472 1.00 80.88 71 GLN A O 1
ATOM 543 N N . GLU A 1 72 ? -11.092 24.866 -24.180 1.00 79.62 72 GLU A N 1
ATOM 544 C CA . GLU A 1 72 ? -10.427 25.199 -22.921 1.00 79.62 72 GLU A CA 1
ATOM 545 C C . GLU A 1 72 ? -9.211 24.289 -22.679 1.00 79.62 72 GLU A C 1
ATOM 547 O O . GLU A 1 72 ? -8.127 24.763 -22.343 1.00 79.62 72 GLU A O 1
ATOM 552 N N . LEU A 1 73 ? -9.348 22.986 -22.950 1.00 70.69 73 LEU A N 1
ATOM 553 C CA . LEU A 1 73 ? -8.246 22.026 -22.860 1.00 70.69 73 LEU A CA 1
ATOM 554 C C . LEU A 1 73 ? -7.184 22.228 -23.948 1.00 70.69 73 LEU A C 1
ATOM 556 O O . LEU A 1 73 ? -6.004 22.034 -23.675 1.00 70.69 73 LEU A O 1
ATOM 560 N N . GLU A 1 74 ? -7.565 22.630 -25.159 1.00 83.62 74 GLU A N 1
ATOM 561 C CA . GLU A 1 74 ? -6.642 22.971 -26.248 1.00 83.62 74 GLU A CA 1
ATOM 562 C C . GLU A 1 74 ? -5.840 24.236 -25.932 1.00 83.62 74 GLU A C 1
ATOM 564 O O . GLU A 1 74 ? -4.649 24.289 -26.234 1.00 83.62 74 GLU A O 1
ATOM 569 N N . VAL A 1 75 ? -6.453 25.227 -25.275 1.00 82.81 75 VAL A N 1
ATOM 570 C CA . VAL A 1 75 ? -5.757 26.421 -24.772 1.00 82.81 75 VAL A CA 1
ATOM 571 C C . VAL A 1 75 ? -4.766 26.034 -23.680 1.00 82.81 75 VAL A C 1
ATOM 573 O O . VAL A 1 75 ? -3.602 26.402 -23.777 1.00 82.81 75 VAL A O 1
ATOM 576 N N . VAL A 1 76 ? -5.170 25.215 -22.704 1.00 76.94 76 VAL A N 1
ATOM 577 C CA . VAL A 1 76 ? -4.260 24.723 -21.653 1.00 76.94 76 VAL A CA 1
ATOM 578 C C . VAL A 1 76 ? -3.118 23.890 -22.246 1.00 76.94 76 VAL A C 1
ATOM 580 O O . VAL A 1 76 ? -1.964 24.058 -21.858 1.00 76.94 76 VAL A O 1
ATOM 583 N N . LEU A 1 77 ? -3.398 23.029 -23.229 1.00 70.31 77 LEU A N 1
ATOM 584 C CA . LEU A 1 77 ? -2.375 22.253 -23.937 1.00 70.31 77 LEU A CA 1
ATOM 585 C C . LEU A 1 77 ? -1.429 23.144 -24.745 1.00 70.31 77 LEU A C 1
ATOM 587 O O . LEU A 1 77 ? -0.232 22.867 -24.779 1.00 70.31 77 LEU A O 1
ATOM 591 N N . ASN A 1 78 ? -1.927 24.210 -25.372 1.00 74.38 78 ASN A N 1
ATOM 592 C CA . ASN A 1 78 ? -1.097 25.175 -26.089 1.00 74.38 78 ASN A CA 1
ATOM 593 C C . ASN A 1 78 ? -0.284 26.061 -25.142 1.00 74.38 78 ASN A C 1
ATOM 595 O O . ASN A 1 78 ? 0.866 26.348 -25.457 1.00 74.38 78 ASN A O 1
ATOM 599 N N . ASP A 1 79 ? -0.805 26.429 -23.975 1.00 72.88 79 ASP A N 1
ATOM 600 C CA . ASP A 1 79 ? -0.059 27.146 -22.935 1.00 72.88 79 ASP A CA 1
ATOM 601 C C . ASP A 1 79 ? 1.037 26.257 -22.334 1.00 72.88 79 ASP A C 1
ATOM 603 O O . ASP A 1 79 ? 2.184 26.676 -22.194 1.00 72.88 79 ASP A O 1
ATOM 607 N N . MET A 1 80 ? 0.745 24.977 -22.088 1.00 61.66 80 MET A N 1
ATOM 608 C CA . MET A 1 80 ? 1.755 24.003 -21.665 1.00 61.66 80 MET A CA 1
ATOM 609 C C . MET A 1 80 ? 2.778 23.720 -22.777 1.00 61.66 80 MET A C 1
ATOM 611 O O . MET A 1 80 ? 3.973 23.604 -22.504 1.00 61.66 80 MET A O 1
ATOM 615 N N . SER A 1 81 ? 2.346 23.644 -24.039 1.00 60.88 81 SER A N 1
ATOM 616 C CA . SER A 1 81 ? 3.212 23.476 -25.214 1.00 60.88 81 SER A CA 1
ATOM 617 C C . SER A 1 81 ? 4.088 24.705 -25.462 1.00 60.88 81 SER A C 1
ATOM 619 O O . SER A 1 81 ? 5.264 24.558 -25.789 1.00 60.88 81 SER A O 1
ATOM 621 N N . THR A 1 82 ? 3.573 25.918 -25.255 1.00 56.53 82 THR A N 1
ATOM 622 C CA . THR A 1 82 ? 4.334 27.167 -25.397 1.00 56.53 82 THR A CA 1
ATOM 623 C C . THR A 1 82 ? 5.267 27.399 -24.219 1.00 56.53 82 THR A C 1
ATOM 625 O O . THR A 1 82 ? 6.390 27.822 -24.461 1.00 56.53 82 THR A O 1
ATOM 628 N N . GLN A 1 83 ? 4.909 27.016 -22.990 1.00 52.41 83 GLN A N 1
ATOM 629 C CA . GLN A 1 83 ? 5.849 26.956 -21.862 1.00 52.41 83 GLN A CA 1
ATOM 630 C C . GLN A 1 83 ? 6.953 25.913 -22.103 1.00 52.41 83 GLN A C 1
ATOM 632 O O . GLN A 1 83 ? 8.131 26.196 -21.889 1.00 52.41 83 GLN A O 1
ATOM 637 N N . THR A 1 84 ? 6.608 24.744 -22.653 1.00 47.00 84 THR A N 1
ATOM 638 C CA . THR A 1 84 ? 7.584 23.713 -23.057 1.00 47.00 84 THR A CA 1
ATOM 639 C C . THR A 1 84 ? 8.459 24.189 -24.223 1.00 47.00 84 THR A C 1
ATOM 641 O O . THR A 1 84 ? 9.650 23.898 -24.259 1.00 47.00 84 THR A O 1
ATOM 644 N N . SER A 1 85 ? 7.907 24.972 -25.154 1.00 45.16 85 SER A N 1
ATOM 645 C CA . SER A 1 85 ? 8.630 25.555 -26.292 1.00 45.16 85 SER A CA 1
ATOM 646 C C . SER A 1 85 ? 9.500 26.746 -25.879 1.00 45.16 85 SER A C 1
ATOM 648 O O . SER A 1 85 ? 10.600 26.884 -26.393 1.00 45.16 85 SER A O 1
ATOM 650 N N . GLN A 1 86 ? 9.079 27.567 -24.914 1.00 46.38 86 GLN A N 1
ATOM 651 C CA . GLN A 1 86 ? 9.884 28.651 -24.336 1.00 46.38 86 GLN A CA 1
ATOM 652 C C . GLN A 1 86 ? 11.055 28.106 -23.506 1.00 46.38 86 GLN A C 1
ATOM 654 O O . GLN A 1 86 ? 12.144 28.672 -23.565 1.00 46.38 86 GLN A O 1
ATOM 659 N N . LEU A 1 87 ? 10.876 26.965 -22.829 1.00 44.78 87 LEU A N 1
ATOM 660 C CA . LEU A 1 87 ? 11.967 26.209 -22.200 1.00 44.78 87 LEU A CA 1
ATOM 661 C C . LEU A 1 87 ? 12.881 25.511 -23.232 1.00 44.78 87 LEU A C 1
ATOM 663 O O . LEU A 1 87 ? 14.076 25.374 -22.987 1.00 44.78 87 LEU A O 1
ATOM 667 N N . ASN A 1 88 ? 12.365 25.132 -24.410 1.00 41.19 88 ASN A N 1
ATOM 668 C CA . ASN A 1 88 ? 13.150 24.512 -25.493 1.00 41.19 88 ASN A CA 1
ATOM 669 C C . ASN A 1 88 ? 13.880 25.511 -26.415 1.00 41.19 88 ASN A C 1
ATOM 671 O O . ASN A 1 88 ? 14.880 25.145 -27.028 1.00 41.19 88 ASN A O 1
ATOM 675 N N . ILE A 1 89 ? 13.428 26.766 -26.540 1.00 42.94 89 ILE A N 1
ATOM 676 C CA . ILE A 1 89 ? 14.056 27.767 -27.430 1.00 42.94 89 ILE A CA 1
ATOM 677 C C . ILE A 1 89 ? 15.395 28.281 -26.867 1.00 42.94 89 ILE A C 1
ATOM 679 O O . ILE A 1 89 ? 16.237 28.753 -27.629 1.00 42.94 89 ILE A O 1
ATOM 683 N N . GLN A 1 90 ? 15.658 28.111 -25.567 1.00 39.34 90 GLN A N 1
ATOM 684 C CA . GLN A 1 90 ? 16.981 28.375 -24.982 1.00 39.34 90 GLN A CA 1
ATOM 685 C C . GLN A 1 90 ? 17.954 27.184 -25.074 1.00 39.34 90 GLN A C 1
ATOM 687 O O . GLN A 1 90 ? 19.118 27.333 -24.710 1.00 39.34 90 GLN A O 1
ATOM 692 N N . HIS A 1 91 ? 17.532 26.031 -25.609 1.00 40.56 91 HIS A N 1
ATOM 693 C CA . HIS A 1 91 ? 18.374 24.837 -25.721 1.00 40.56 91 HIS A CA 1
ATOM 694 C C . HIS A 1 91 ? 18.256 24.190 -27.114 1.00 40.56 91 HIS A C 1
ATOM 696 O O . HIS A 1 91 ? 17.729 23.095 -27.303 1.00 40.56 91 HIS A O 1
ATOM 702 N N . LEU A 1 92 ? 18.793 24.868 -28.132 1.00 37.06 92 LEU A N 1
ATOM 703 C CA . LEU A 1 92 ? 19.118 24.232 -29.412 1.00 37.06 92 LEU A CA 1
ATOM 704 C C . LEU A 1 92 ? 20.209 23.162 -29.188 1.00 37.06 92 LEU A C 1
ATOM 706 O O . LEU A 1 92 ? 21.385 23.489 -29.130 1.00 37.06 92 LEU A O 1
ATOM 710 N N . SER A 1 93 ? 19.756 21.910 -29.026 1.00 50.81 93 SER A N 1
ATOM 711 C CA . SER A 1 93 ? 20.402 20.588 -29.206 1.00 50.81 93 SER A CA 1
ATOM 712 C C . SER A 1 93 ? 21.929 20.448 -29.056 1.00 50.81 93 SER A C 1
ATOM 714 O O . SER A 1 93 ? 22.711 21.098 -29.747 1.00 50.81 93 SER A O 1
ATOM 716 N N . PRO A 1 94 ? 22.335 19.322 -28.450 1.00 39.47 94 PRO A N 1
ATOM 717 C CA . PRO A 1 94 ? 23.028 18.325 -29.257 1.00 39.47 94 PRO A CA 1
ATOM 718 C C . PRO A 1 94 ? 22.278 16.991 -29.257 1.00 39.47 94 PRO A C 1
ATOM 720 O O . PRO A 1 94 ? 21.668 16.580 -28.277 1.00 39.47 94 PRO A O 1
ATOM 723 N N . CYS A 1 95 ? 22.333 16.315 -30.399 1.00 42.78 95 CYS A N 1
ATOM 724 C CA . CYS A 1 95 ? 21.967 14.916 -30.584 1.00 42.78 95 CYS A CA 1
ATOM 725 C C . CYS A 1 95 ? 22.397 14.058 -29.373 1.00 42.78 95 CYS A C 1
ATOM 727 O O . CYS A 1 95 ? 23.551 14.136 -28.958 1.00 42.78 95 CYS A O 1
ATOM 729 N N . SER A 1 96 ? 21.477 13.264 -28.810 1.00 55.38 96 SER A N 1
ATOM 730 C CA . SER A 1 96 ? 21.698 12.450 -27.607 1.00 55.38 96 SER A CA 1
ATOM 731 C C . SER A 1 96 ? 22.954 11.580 -27.758 1.00 55.38 96 SER A C 1
ATOM 733 O O . SER A 1 96 ? 22.943 10.592 -28.486 1.00 55.38 96 SER A O 1
ATOM 735 N N . THR A 1 97 ? 24.039 11.929 -27.059 1.00 70.62 97 THR A N 1
ATOM 736 C CA . THR A 1 97 ? 25.363 11.275 -27.118 1.00 70.62 97 THR A CA 1
ATOM 737 C C . THR A 1 97 ? 25.347 9.783 -26.764 1.00 70.62 97 THR A C 1
ATOM 739 O O . THR A 1 97 ? 26.362 9.101 -26.922 1.00 70.62 97 THR A O 1
ATOM 742 N N . LEU A 1 98 ? 24.226 9.296 -26.226 1.00 87.75 98 LEU A N 1
ATOM 743 C CA . LEU A 1 98 ? 24.005 7.927 -25.767 1.00 87.75 98 LEU A CA 1
ATOM 744 C C . LEU A 1 98 ? 23.141 7.095 -26.729 1.00 87.75 98 LEU A C 1
ATOM 746 O O . LEU A 1 98 ? 22.956 5.900 -26.495 1.00 87.75 98 LEU A O 1
ATOM 750 N N . ILE A 1 99 ? 22.613 7.704 -27.793 1.00 90.81 99 ILE A N 1
ATOM 751 C CA . ILE A 1 99 ? 21.885 7.016 -28.859 1.00 90.81 99 ILE A CA 1
ATOM 752 C C . ILE A 1 99 ? 22.766 6.986 -30.103 1.00 90.81 99 ILE A C 1
ATOM 754 O O . ILE A 1 99 ? 23.260 8.015 -30.558 1.00 90.81 99 ILE A O 1
ATOM 758 N N . ASP A 1 100 ? 22.949 5.799 -30.661 1.00 88.12 100 ASP A N 1
ATOM 759 C CA . ASP A 1 100 ? 23.648 5.625 -31.918 1.00 88.12 100 ASP A CA 1
ATOM 760 C C . ASP A 1 100 ? 22.792 6.196 -33.070 1.00 88.12 100 ASP A C 1
ATOM 762 O O . ASP A 1 100 ? 21.632 5.805 -33.235 1.00 88.12 100 ASP A O 1
ATOM 766 N N . PRO A 1 101 ? 23.322 7.130 -33.877 1.00 84.06 101 PRO A N 1
ATOM 767 C CA . PRO A 1 101 ? 22.547 7.823 -34.903 1.00 84.06 101 PRO A CA 1
ATOM 768 C C . PRO A 1 101 ? 22.184 6.940 -36.106 1.00 84.06 101 PRO A C 1
ATOM 770 O O . PRO A 1 101 ? 21.327 7.335 -36.894 1.00 84.06 101 PRO A O 1
ATOM 773 N N . HIS A 1 102 ? 22.821 5.775 -36.276 1.00 83.44 102 HIS A N 1
ATOM 774 C CA . HIS A 1 102 ? 22.622 4.910 -37.440 1.00 83.44 102 HIS A CA 1
ATOM 775 C C . HIS A 1 102 ? 21.587 3.812 -37.170 1.00 83.44 102 HIS A C 1
ATOM 777 O O . HIS A 1 102 ? 20.630 3.637 -37.920 1.00 83.44 102 HIS A O 1
ATOM 783 N N . SER A 1 103 ? 21.758 3.091 -36.066 1.00 85.19 103 SER A N 1
ATOM 784 C CA . SER A 1 103 ? 20.824 2.083 -35.564 1.00 85.19 103 SER A CA 1
ATOM 785 C C . SER A 1 103 ? 19.611 2.707 -34.878 1.00 85.19 103 SER A C 1
ATOM 787 O O . SER A 1 103 ? 18.555 2.078 -34.786 1.00 85.19 103 SER A O 1
ATOM 789 N N . GLY A 1 104 ? 19.765 3.932 -34.372 1.00 85.00 104 GLY A N 1
ATOM 790 C CA . GLY A 1 104 ? 18.794 4.563 -33.502 1.00 85.00 104 GLY A CA 1
ATOM 791 C C . GLY A 1 104 ? 18.683 3.872 -32.147 1.00 85.00 104 GLY A C 1
ATOM 792 O O . GLY A 1 104 ? 17.735 4.172 -31.440 1.00 85.00 104 GLY A O 1
ATOM 793 N N . GLU A 1 105 ? 19.570 2.956 -31.755 1.00 91.19 105 GLU A N 1
ATOM 794 C CA . GLU A 1 105 ? 19.534 2.257 -30.461 1.00 91.19 105 GLU A CA 1
ATOM 795 C C . GLU A 1 105 ? 20.511 2.873 -29.450 1.00 91.19 105 GLU A C 1
ATOM 797 O O . GLU A 1 105 ? 21.204 3.840 -29.748 1.00 91.19 105 GLU A O 1
ATOM 802 N N . VAL A 1 106 ? 20.524 2.372 -28.214 1.00 93.31 106 VAL A N 1
ATOM 803 C CA . VAL A 1 106 ? 21.534 2.783 -27.228 1.00 93.31 106 VAL A CA 1
ATOM 804 C C . VAL A 1 106 ? 22.918 2.357 -27.727 1.00 93.31 106 VAL A C 1
ATOM 806 O O . VAL A 1 106 ? 23.071 1.233 -28.194 1.00 93.31 106 VAL A O 1
ATOM 809 N N . VAL A 1 107 ? 23.911 3.244 -27.619 1.00 93.94 107 VAL A N 1
ATOM 810 C CA . VAL A 1 107 ? 25.301 2.973 -28.031 1.00 93.94 107 VAL A CA 1
ATOM 811 C C . VAL A 1 107 ? 25.876 1.720 -27.356 1.00 93.94 107 VAL A C 1
ATOM 813 O O . VAL A 1 107 ? 25.650 1.497 -26.165 1.00 93.94 107 VAL A O 1
ATOM 816 N N . ASP A 1 108 ? 26.667 0.939 -28.097 1.00 92.81 108 ASP A N 1
ATOM 817 C CA . ASP A 1 108 ? 27.128 -0.398 -27.679 1.00 92.81 108 ASP A CA 1
ATOM 818 C C . ASP A 1 108 ? 27.817 -0.409 -26.309 1.00 92.81 108 ASP A C 1
ATOM 820 O O . ASP A 1 108 ? 27.441 -1.184 -25.433 1.00 92.81 108 ASP A O 1
ATOM 824 N N . TRP A 1 109 ? 28.749 0.520 -26.070 1.00 92.81 109 TRP A N 1
ATOM 825 C CA . TRP A 1 109 ? 29.470 0.595 -24.792 1.00 92.81 109 TRP A CA 1
ATOM 826 C C . TRP A 1 109 ? 28.537 0.816 -23.592 1.00 92.81 109 TRP A C 1
ATOM 828 O O . TRP A 1 109 ? 28.815 0.346 -22.491 1.00 92.81 109 TRP A O 1
ATOM 838 N N . LEU A 1 110 ? 27.428 1.541 -23.781 1.00 92.88 110 LEU A N 1
ATOM 839 C CA . LEU A 1 110 ? 26.442 1.760 -22.726 1.00 92.88 110 LEU A CA 1
ATOM 840 C C . LEU A 1 110 ? 25.531 0.540 -22.603 1.00 92.88 110 LEU A C 1
ATOM 842 O O . LEU A 1 110 ? 25.172 0.140 -21.497 1.00 92.88 110 LEU A O 1
ATOM 846 N N . GLN A 1 111 ? 25.195 -0.099 -23.721 1.00 94.62 111 GLN A N 1
ATOM 847 C CA . GLN A 1 111 ? 24.435 -1.341 -23.728 1.00 94.62 111 GLN A CA 1
ATOM 848 C C . GLN A 1 111 ? 25.162 -2.474 -22.978 1.00 94.62 111 GLN A C 1
ATOM 850 O O . GLN A 1 111 ? 24.495 -3.249 -22.277 1.00 94.62 111 GLN A O 1
ATOM 855 N N . ASP A 1 112 ? 26.496 -2.513 -23.055 1.00 94.38 112 ASP A N 1
ATOM 856 C CA . ASP A 1 112 ? 27.382 -3.424 -22.315 1.00 94.38 112 ASP A CA 1
ATOM 857 C C . ASP A 1 112 ? 27.345 -3.202 -20.794 1.00 94.38 112 ASP A C 1
ATOM 859 O O . ASP A 1 112 ? 27.672 -4.105 -20.027 1.00 94.38 112 ASP A O 1
ATOM 863 N N . ILE A 1 113 ? 26.882 -2.035 -20.336 1.00 92.88 113 ILE A N 1
ATOM 864 C CA . ILE A 1 113 ? 26.667 -1.719 -18.917 1.00 92.88 113 ILE A CA 1
ATOM 865 C C . ILE A 1 113 ? 25.212 -1.996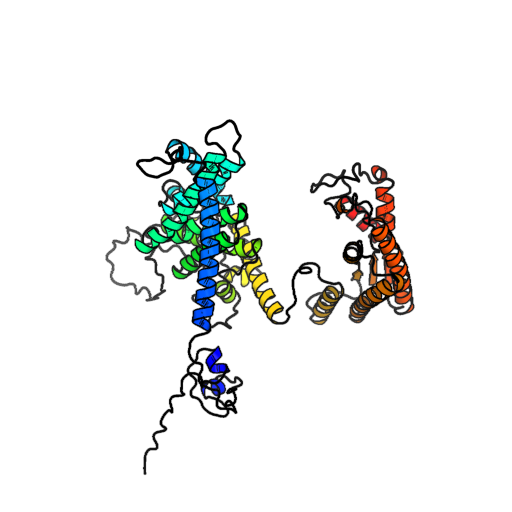 -18.523 1.00 92.88 113 ILE A C 1
ATOM 867 O O . ILE A 1 113 ? 24.939 -2.662 -17.519 1.00 92.88 113 ILE A O 1
ATOM 871 N N . LEU A 1 114 ? 24.254 -1.501 -19.311 1.00 95.25 114 LEU A N 1
ATOM 872 C CA . LEU A 1 114 ? 22.828 -1.576 -18.985 1.00 95.25 114 LEU A CA 1
ATOM 873 C C . LEU A 1 114 ? 22.307 -3.018 -18.956 1.00 95.25 114 LEU A C 1
ATOM 875 O O . LEU A 1 114 ? 21.555 -3.380 -18.048 1.00 95.25 114 LEU A O 1
ATOM 879 N N . ARG A 1 115 ? 22.715 -3.871 -19.907 1.00 95.81 115 ARG A N 1
ATOM 880 C CA . ARG A 1 115 ? 22.201 -5.248 -19.988 1.00 95.81 115 ARG A CA 1
ATOM 881 C C . ARG A 1 115 ? 22.632 -6.102 -18.787 1.00 95.81 115 ARG A C 1
ATOM 883 O O . ARG A 1 115 ? 21.741 -6.674 -18.152 1.00 95.81 115 ARG A O 1
ATOM 890 N N . PRO A 1 116 ? 23.924 -6.179 -18.404 1.00 95.31 116 PRO A N 1
ATOM 891 C CA . PRO A 1 116 ? 24.318 -6.877 -17.181 1.00 95.31 116 PRO A CA 1
ATOM 892 C C . PRO A 1 116 ? 23.669 -6.285 -15.927 1.00 95.31 116 PRO A C 1
ATOM 894 O O . PRO A 1 116 ? 23.237 -7.039 -15.057 1.00 95.31 116 PRO A O 1
ATOM 897 N N . THR A 1 117 ? 23.526 -4.955 -15.859 1.00 94.38 117 THR A N 1
ATOM 898 C CA . THR A 1 117 ? 22.873 -4.272 -14.729 1.00 94.38 117 THR A CA 1
ATOM 899 C C . THR A 1 117 ? 21.433 -4.747 -14.551 1.00 94.38 117 THR A C 1
ATOM 901 O O . THR A 1 117 ? 21.047 -5.121 -13.441 1.00 94.38 117 THR A O 1
ATOM 904 N N . MET A 1 118 ? 20.649 -4.811 -15.634 1.00 95.00 118 MET A N 1
ATOM 905 C CA . MET A 1 118 ? 19.284 -5.338 -15.578 1.00 95.00 118 MET A CA 1
ATOM 906 C C . MET A 1 118 ? 19.263 -6.816 -15.173 1.00 95.00 118 MET A C 1
ATOM 908 O O . MET A 1 118 ? 18.497 -7.200 -14.295 1.00 95.00 118 MET A O 1
ATOM 912 N N . ILE A 1 119 ? 20.115 -7.655 -15.773 1.00 94.31 119 ILE A N 1
ATOM 913 C CA . ILE A 1 119 ? 20.145 -9.102 -15.494 1.00 94.31 119 ILE A CA 1
ATOM 914 C C . ILE A 1 119 ? 20.497 -9.386 -14.023 1.00 94.31 119 ILE A C 1
ATOM 916 O O . ILE A 1 119 ? 19.882 -10.264 -13.407 1.00 94.31 119 ILE A O 1
ATOM 920 N N . ASN A 1 120 ? 21.433 -8.627 -13.446 1.00 92.62 120 ASN A N 1
ATOM 921 C CA . ASN A 1 120 ? 21.847 -8.758 -12.046 1.00 92.62 120 ASN A CA 1
ATOM 922 C C . ASN A 1 120 ? 20.752 -8.310 -11.066 1.00 92.62 120 ASN A C 1
ATOM 924 O O . ASN A 1 120 ? 20.609 -8.903 -10.000 1.00 92.62 120 ASN A O 1
ATOM 928 N N . ASN A 1 121 ? 19.937 -7.320 -11.441 1.00 91.56 121 ASN A N 1
ATOM 929 C CA . ASN A 1 121 ? 18.866 -6.779 -10.596 1.00 91.56 121 ASN A CA 1
ATOM 930 C C . ASN A 1 121 ? 17.469 -7.334 -10.927 1.00 91.56 121 ASN A C 1
ATOM 932 O O . ASN A 1 121 ? 16.488 -6.950 -10.294 1.00 91.56 121 ASN A O 1
ATOM 936 N N . ARG A 1 122 ? 17.353 -8.269 -11.880 1.00 90.69 122 ARG A N 1
ATOM 937 C CA . ARG A 1 122 ? 16.072 -8.747 -12.437 1.00 90.69 122 ARG A CA 1
ATOM 938 C C . ARG A 1 122 ? 15.047 -9.187 -11.384 1.00 90.69 122 ARG A C 1
ATOM 940 O O . ARG A 1 122 ? 13.866 -8.882 -11.509 1.00 90.69 122 ARG A O 1
ATOM 947 N N . ARG A 1 123 ? 15.508 -9.817 -10.296 1.00 86.94 123 ARG A N 1
ATOM 948 C CA . ARG A 1 123 ? 14.657 -10.311 -9.199 1.00 86.94 123 ARG A CA 1
ATOM 949 C C . ARG A 1 123 ? 14.015 -9.189 -8.377 1.00 86.94 123 ARG A C 1
ATOM 951 O O . ARG A 1 123 ? 12.936 -9.388 -7.832 1.00 86.94 123 ARG A O 1
ATOM 958 N N . GLN A 1 124 ? 14.646 -8.016 -8.286 1.00 87.19 124 GLN A N 1
ATOM 959 C CA . GLN A 1 124 ? 14.061 -6.856 -7.599 1.00 87.19 124 GLN A CA 1
ATOM 960 C C . GLN A 1 124 ? 12.852 -6.297 -8.358 1.00 87.19 124 GLN A C 1
ATOM 962 O O . GLN A 1 124 ? 11.944 -5.764 -7.733 1.00 87.19 124 GLN A O 1
ATOM 967 N N . TYR A 1 125 ? 12.828 -6.487 -9.679 1.00 91.62 125 TYR A N 1
ATOM 968 C CA . TYR A 1 125 ? 11.785 -6.008 -10.588 1.00 91.62 125 TYR A CA 1
ATOM 969 C C . TYR A 1 125 ? 10.870 -7.134 -11.090 1.00 91.62 125 TYR A C 1
ATOM 971 O O . TYR A 1 125 ? 10.234 -7.004 -12.137 1.00 91.62 125 TYR A O 1
ATOM 979 N N . ASN A 1 126 ? 10.830 -8.269 -10.381 1.00 91.50 126 ASN A N 1
ATOM 980 C CA . ASN A 1 126 ? 9.982 -9.422 -10.714 1.00 91.50 126 ASN A CA 1
ATOM 981 C C . ASN A 1 126 ? 10.199 -9.976 -12.143 1.00 91.50 126 ASN A C 1
ATOM 983 O O . ASN A 1 126 ? 9.341 -10.666 -12.689 1.00 91.50 126 ASN A O 1
ATOM 987 N N . LEU A 1 127 ? 11.347 -9.678 -12.767 1.00 93.19 127 LEU A N 1
ATOM 988 C CA . LEU A 1 127 ? 11.684 -10.100 -14.123 1.00 93.19 127 LEU A CA 1
ATOM 989 C C . LEU A 1 127 ? 12.377 -11.468 -14.075 1.00 93.19 127 LEU A C 1
ATOM 991 O O . LEU A 1 127 ? 13.598 -11.560 -13.942 1.00 93.19 127 LEU A O 1
ATOM 995 N N . CYS A 1 128 ? 11.582 -12.531 -14.186 1.00 89.19 128 CYS A N 1
ATOM 996 C CA . CYS A 1 128 ? 12.037 -13.920 -14.051 1.00 89.19 128 CYS A CA 1
ATOM 997 C C . CYS A 1 128 ? 12.055 -14.719 -15.371 1.00 89.19 128 CYS A C 1
ATOM 999 O O . CYS A 1 128 ? 12.081 -15.947 -15.341 1.00 89.19 128 CYS A O 1
ATOM 1001 N N . LEU A 1 129 ? 12.075 -14.032 -16.520 1.00 91.06 129 LEU A N 1
ATOM 1002 C CA . LEU A 1 129 ? 12.254 -14.653 -17.844 1.00 91.06 129 LEU A CA 1
ATOM 1003 C C . LEU A 1 129 ? 13.589 -15.416 -17.941 1.00 91.06 129 LEU A C 1
ATOM 1005 O O . LEU A 1 129 ? 14.533 -15.137 -17.193 1.00 91.06 129 LEU A O 1
ATOM 1009 N N . ASP A 1 130 ? 13.688 -16.339 -18.897 1.00 90.00 130 ASP A N 1
ATOM 1010 C CA . ASP A 1 130 ? 14.905 -17.103 -19.150 1.00 90.00 130 ASP A CA 1
ATOM 1011 C C . ASP A 1 130 ? 16.089 -16.174 -19.464 1.00 90.00 130 ASP A C 1
ATOM 1013 O O . ASP A 1 130 ? 15.996 -15.191 -20.207 1.00 90.00 130 ASP A O 1
ATOM 1017 N N . ILE A 1 131 ? 17.254 -16.498 -18.897 1.00 89.50 131 ILE A N 1
ATOM 1018 C CA . ILE A 1 131 ? 18.457 -15.671 -19.040 1.00 89.50 131 ILE A CA 1
ATOM 1019 C C . ILE A 1 131 ? 18.875 -15.542 -20.513 1.00 89.50 131 ILE A C 1
ATOM 1021 O O . ILE A 1 131 ? 19.397 -14.494 -20.896 1.00 89.50 131 ILE A O 1
ATOM 1025 N N . ALA A 1 132 ? 18.661 -16.559 -21.355 1.00 90.31 132 ALA A N 1
ATOM 1026 C CA . ALA A 1 132 ? 18.960 -16.460 -22.781 1.00 90.31 132 ALA A CA 1
ATOM 1027 C C . ALA A 1 132 ? 18.055 -15.429 -23.469 1.00 90.31 132 ALA A C 1
ATOM 1029 O O . ALA A 1 132 ? 18.553 -14.630 -24.264 1.00 90.31 132 ALA A O 1
ATOM 1030 N N . THR A 1 133 ? 16.772 -15.377 -23.099 1.00 92.50 133 THR A N 1
ATOM 1031 C CA . THR A 1 133 ? 15.832 -14.347 -23.563 1.00 92.50 133 THR A CA 1
ATOM 1032 C C . THR A 1 133 ? 16.288 -12.957 -23.128 1.00 92.50 133 THR A C 1
ATOM 1034 O O . THR A 1 133 ? 16.325 -12.040 -23.940 1.00 92.50 133 THR A O 1
ATOM 1037 N N . LEU A 1 134 ? 16.747 -12.789 -21.883 1.00 94.56 134 LEU A N 1
ATOM 1038 C CA . LEU A 1 134 ? 17.264 -11.499 -21.399 1.00 94.56 134 LEU A CA 1
ATOM 1039 C C . LEU A 1 134 ? 18.601 -11.086 -22.041 1.00 94.56 134 LEU A C 1
ATOM 1041 O O . LEU A 1 134 ? 18.925 -9.898 -22.092 1.00 94.56 134 LEU A O 1
ATOM 1045 N N . ARG A 1 135 ? 19.397 -12.041 -22.534 1.00 94.38 135 ARG A N 1
ATOM 1046 C CA . ARG A 1 135 ? 20.638 -11.755 -23.274 1.00 94.38 135 ARG A CA 1
ATOM 1047 C C . ARG A 1 135 ? 20.369 -11.274 -24.699 1.00 94.38 135 ARG A C 1
ATOM 1049 O O . ARG A 1 135 ? 21.161 -10.482 -25.209 1.00 94.38 135 ARG A O 1
ATOM 1056 N N . SER A 1 136 ? 19.278 -11.726 -25.317 1.00 94.12 136 SER A N 1
ATOM 1057 C CA . SER A 1 136 ? 18.853 -11.330 -26.666 1.00 94.12 136 SER A CA 1
ATOM 1058 C C . SER A 1 136 ? 17.338 -11.054 -26.717 1.00 94.12 136 SER A C 1
ATOM 1060 O O . SER A 1 136 ? 16.584 -11.818 -27.320 1.00 94.12 136 SER A O 1
ATOM 1062 N N . PRO A 1 137 ? 16.865 -9.988 -26.044 1.00 95.00 137 PRO A N 1
ATOM 1063 C CA . PRO A 1 137 ? 15.438 -9.716 -25.932 1.00 95.00 137 PRO A CA 1
ATOM 1064 C C . PRO A 1 137 ? 14.891 -9.057 -27.207 1.00 95.00 137 PRO A C 1
ATOM 1066 O O . PRO A 1 137 ? 15.607 -8.288 -27.859 1.00 95.00 137 PRO A O 1
ATOM 1069 N N . PRO A 1 138 ? 13.600 -9.257 -27.531 1.00 94.38 138 PRO A N 1
ATOM 1070 C CA . PRO A 1 138 ? 12.915 -8.445 -28.530 1.00 94.38 138 PRO A CA 1
ATOM 1071 C C . PRO A 1 138 ? 13.010 -6.951 -28.206 1.00 94.38 138 PRO A C 1
ATOM 1073 O O . PRO A 1 138 ? 13.018 -6.558 -27.035 1.00 94.38 138 PRO A O 1
ATOM 1076 N N . LYS A 1 139 ? 13.038 -6.100 -29.240 1.00 94.38 139 LYS A N 1
ATOM 1077 C CA . LYS A 1 139 ? 13.284 -4.652 -29.091 1.00 94.38 139 LYS A CA 1
ATOM 1078 C C . LYS A 1 139 ? 12.399 -3.961 -28.041 1.00 94.38 139 LYS A C 1
ATOM 1080 O O . LYS A 1 139 ? 12.956 -3.239 -27.218 1.00 94.38 139 LYS A O 1
ATOM 1085 N N . PRO A 1 140 ? 11.071 -4.187 -27.992 1.00 94.56 140 PRO A N 1
ATOM 1086 C CA . PRO A 1 140 ? 10.230 -3.551 -26.977 1.00 94.56 140 PRO A CA 1
ATOM 1087 C C . PRO A 1 140 ? 10.667 -3.869 -25.538 1.00 94.56 140 PRO A C 1
ATOM 1089 O O . PRO A 1 140 ? 10.721 -2.979 -24.689 1.00 94.56 140 PRO A O 1
ATOM 1092 N N . LEU A 1 141 ? 11.033 -5.128 -25.275 1.00 97.06 141 LEU A N 1
ATOM 1093 C CA . LEU A 1 141 ? 11.531 -5.559 -23.971 1.00 97.06 141 LEU A CA 1
ATOM 1094 C C . LEU A 1 141 ? 12.923 -4.986 -23.695 1.00 97.06 141 LEU A C 1
ATOM 1096 O O . LEU A 1 141 ? 13.172 -4.525 -22.583 1.00 97.06 141 LEU A O 1
ATOM 1100 N N . LEU A 1 142 ? 13.801 -4.935 -24.703 1.00 97.12 142 LEU A N 1
ATOM 1101 C CA . LEU A 1 142 ? 15.112 -4.291 -24.583 1.00 97.12 142 LEU A CA 1
ATOM 1102 C C . LEU A 1 142 ? 14.982 -2.829 -24.135 1.00 97.12 142 LEU A C 1
ATOM 1104 O O . LEU A 1 142 ? 15.718 -2.388 -23.255 1.00 97.12 142 LEU A O 1
ATOM 1108 N N . HIS A 1 143 ? 14.033 -2.079 -24.702 1.00 97.56 143 HIS A N 1
ATOM 1109 C CA . HIS A 1 143 ? 13.806 -0.676 -24.343 1.00 97.56 143 HIS A CA 1
ATOM 1110 C C . HIS A 1 143 ? 13.354 -0.515 -22.887 1.00 97.56 143 HIS A C 1
ATOM 1112 O O . HIS A 1 143 ? 13.869 0.360 -22.193 1.00 97.56 143 HIS A O 1
ATOM 1118 N N . ALA A 1 144 ? 12.463 -1.383 -22.397 1.00 98.06 144 ALA A N 1
ATOM 1119 C CA . ALA A 1 144 ? 12.041 -1.382 -20.994 1.00 98.06 144 ALA A CA 1
ATOM 1120 C C . ALA A 1 144 ? 13.168 -1.815 -20.038 1.00 98.06 144 ALA A C 1
ATOM 1122 O O . ALA A 1 144 ? 13.362 -1.202 -18.989 1.00 98.06 144 ALA A O 1
ATOM 1123 N N . MET A 1 145 ? 13.958 -2.825 -20.414 1.00 98.31 145 MET A N 1
ATOM 1124 C CA . MET A 1 145 ? 15.140 -3.250 -19.656 1.00 98.31 145 MET A CA 1
ATOM 1125 C C . MET A 1 145 ? 16.169 -2.122 -19.548 1.00 98.31 145 MET A C 1
ATOM 1127 O O . MET A 1 145 ? 16.677 -1.848 -18.463 1.00 98.31 145 MET A O 1
ATOM 1131 N N . ASN A 1 146 ? 16.443 -1.434 -20.658 1.00 97.94 146 ASN A N 1
ATOM 1132 C CA . ASN A 1 146 ? 17.343 -0.288 -20.677 1.00 97.94 146 ASN A CA 1
ATOM 1133 C C . ASN A 1 146 ? 16.799 0.869 -19.832 1.00 97.94 146 ASN A C 1
ATOM 1135 O O . ASN A 1 146 ? 17.586 1.532 -19.168 1.00 97.94 146 ASN A O 1
ATOM 1139 N N . LEU A 1 147 ? 15.480 1.102 -19.815 1.00 97.81 147 LEU A N 1
ATOM 1140 C CA . LEU A 1 147 ? 14.855 2.141 -18.989 1.00 97.81 147 LEU A CA 1
ATOM 1141 C C . LEU A 1 147 ? 15.122 1.899 -17.497 1.00 97.81 147 LEU A C 1
ATOM 1143 O O . LEU A 1 147 ? 15.609 2.793 -16.803 1.00 97.81 147 LEU A O 1
ATOM 1147 N N . VAL A 1 148 ? 14.857 0.679 -17.022 1.00 97.19 148 VAL A N 1
ATOM 1148 C CA . VAL A 1 148 ? 15.085 0.291 -15.623 1.00 97.19 148 VAL A CA 1
ATOM 1149 C C . VAL A 1 148 ? 16.574 0.292 -15.284 1.00 97.19 148 VAL A C 1
ATOM 1151 O O . VAL A 1 148 ? 16.974 0.874 -14.280 1.00 97.19 148 VAL A O 1
ATOM 1154 N N . ALA A 1 149 ? 17.423 -0.291 -16.132 1.00 96.19 149 ALA A N 1
ATOM 1155 C CA . ALA A 1 149 ? 18.868 -0.278 -15.915 1.00 96.19 149 ALA A CA 1
ATOM 1156 C C . ALA A 1 149 ? 19.426 1.148 -15.861 1.00 96.19 149 ALA A C 1
ATOM 1158 O O . ALA A 1 149 ? 20.239 1.462 -14.996 1.00 96.19 149 ALA A O 1
ATOM 1159 N N . CYS A 1 150 ? 18.948 2.033 -16.738 1.00 94.75 150 CYS A N 1
ATOM 1160 C CA . CYS A 1 150 ? 19.324 3.440 -16.738 1.00 94.75 150 CYS A CA 1
ATOM 1161 C C . CYS A 1 150 ? 18.897 4.121 -15.432 1.00 94.75 150 CYS A C 1
ATOM 1163 O O . CYS A 1 150 ? 19.648 4.938 -14.898 1.00 94.75 150 CYS A O 1
ATOM 1165 N N . HIS A 1 151 ? 17.725 3.779 -14.882 1.00 93.06 151 HIS A N 1
ATOM 1166 C CA . HIS A 1 151 ? 17.299 4.255 -13.567 1.00 93.06 151 HIS A CA 1
ATOM 1167 C C . HIS A 1 151 ? 18.233 3.776 -12.451 1.00 93.06 151 HIS A C 1
ATOM 1169 O O . HIS A 1 151 ? 18.707 4.612 -11.690 1.00 93.06 151 HIS A O 1
ATOM 1175 N N . ILE A 1 152 ? 18.577 2.486 -12.410 1.00 90.38 152 ILE A N 1
ATOM 1176 C CA . ILE A 1 152 ? 19.507 1.924 -11.415 1.00 90.38 152 ILE A CA 1
ATOM 1177 C C . ILE A 1 152 ? 20.867 2.623 -11.488 1.00 90.38 152 ILE A C 1
ATOM 1179 O O . ILE A 1 152 ? 21.373 3.092 -10.473 1.00 90.38 152 ILE A O 1
ATOM 1183 N N . VAL A 1 153 ? 21.429 2.763 -12.693 1.00 89.12 153 VAL A N 1
ATOM 1184 C CA . VAL A 1 153 ? 22.707 3.461 -12.901 1.00 89.12 153 VAL A CA 1
ATOM 1185 C C . VAL A 1 153 ? 22.617 4.912 -12.427 1.00 89.12 153 VAL A C 1
ATOM 1187 O O . VAL A 1 153 ? 23.551 5.384 -11.786 1.00 89.12 153 VAL A O 1
ATOM 1190 N N . THR A 1 154 ? 21.484 5.591 -12.661 1.00 86.62 154 THR A N 1
ATOM 1191 C CA . THR A 1 154 ? 21.238 6.958 -12.161 1.00 86.62 154 THR A CA 1
ATOM 1192 C C . THR A 1 154 ? 21.380 7.027 -10.635 1.00 86.62 154 THR A C 1
ATOM 1194 O O . THR A 1 154 ? 21.980 7.972 -10.137 1.00 86.62 154 THR A O 1
ATOM 1197 N N . LEU A 1 155 ? 20.857 6.041 -9.894 1.00 81.88 155 LEU A N 1
ATOM 1198 C CA . LEU A 1 155 ? 20.902 6.026 -8.422 1.00 81.88 155 LEU A CA 1
ATOM 1199 C C . LEU A 1 155 ? 22.331 5.889 -7.872 1.00 81.88 155 LEU A C 1
ATOM 1201 O O . LEU A 1 155 ? 22.603 6.321 -6.757 1.00 81.88 155 LEU A O 1
ATOM 1205 N N . SER A 1 156 ? 23.239 5.304 -8.655 1.00 74.62 156 SER A N 1
ATOM 1206 C CA . SER A 1 156 ? 24.659 5.138 -8.317 1.00 74.62 156 SER A CA 1
ATOM 1207 C C . SER A 1 156 ? 25.594 6.147 -8.999 1.00 74.62 156 SER A C 1
ATOM 1209 O O . SER A 1 156 ? 26.807 6.089 -8.793 1.00 74.62 156 SER A O 1
ATOM 1211 N N . ALA A 1 157 ? 25.067 7.034 -9.848 1.00 69.88 157 ALA A N 1
ATOM 1212 C CA . ALA A 1 157 ? 25.876 7.941 -10.657 1.00 69.88 157 ALA A CA 1
ATOM 1213 C C . ALA A 1 157 ? 26.462 9.083 -9.810 1.00 69.88 157 ALA A C 1
ATOM 1215 O O . ALA A 1 157 ? 25.803 9.630 -8.928 1.00 69.88 157 ALA A O 1
ATOM 1216 N N . ASN A 1 158 ? 27.699 9.480 -10.117 1.00 63.78 158 ASN A N 1
ATOM 1217 C CA . ASN A 1 158 ? 28.360 10.648 -9.534 1.00 63.78 158 ASN A CA 1
ATOM 1218 C C . ASN A 1 158 ? 28.610 11.717 -10.614 1.00 63.78 158 ASN A C 1
ATOM 1220 O O . ASN A 1 158 ? 28.581 11.428 -11.808 1.00 63.78 158 ASN A O 1
ATOM 1224 N N . SER A 1 159 ? 28.866 12.965 -10.213 1.00 62.28 159 SER A N 1
ATOM 1225 C CA . SER A 1 159 ? 29.003 14.105 -11.140 1.00 62.28 159 SER A CA 1
ATOM 1226 C C . SER A 1 159 ? 30.204 14.022 -12.093 1.00 62.28 159 SER A C 1
ATOM 1228 O O . SER A 1 159 ? 30.286 14.813 -13.028 1.00 62.28 159 SER A O 1
ATOM 1230 N N . ASN A 1 160 ? 31.139 13.097 -11.857 1.00 60.59 160 ASN A N 1
ATOM 1231 C CA . ASN A 1 160 ? 32.461 13.089 -12.489 1.00 60.59 160 ASN A CA 1
ATOM 1232 C C . ASN A 1 160 ? 32.674 11.906 -13.450 1.00 60.59 160 ASN A C 1
ATOM 1234 O O . ASN A 1 160 ? 33.774 11.745 -13.976 1.00 60.59 160 ASN A O 1
ATOM 1238 N N . THR A 1 161 ? 31.655 11.073 -13.687 1.00 66.12 161 THR A N 1
ATOM 1239 C CA . THR A 1 161 ? 31.728 9.927 -14.606 1.00 66.12 161 THR A CA 1
ATOM 1240 C C . THR A 1 161 ? 30.701 10.050 -15.730 1.00 66.12 161 THR A C 1
ATOM 1242 O O . THR A 1 161 ? 29.595 10.547 -15.536 1.00 66.12 161 THR A O 1
ATOM 1245 N N . ARG A 1 162 ? 31.083 9.625 -16.942 1.00 71.81 162 ARG A N 1
ATOM 1246 C CA . ARG A 1 162 ? 30.162 9.494 -18.079 1.00 71.81 162 ARG A CA 1
ATOM 1247 C C . ARG A 1 162 ? 29.475 8.123 -17.992 1.00 71.81 162 ARG A C 1
ATOM 1249 O O . ARG A 1 162 ? 30.186 7.146 -17.749 1.00 71.81 162 ARG A O 1
ATOM 1256 N N . PRO A 1 163 ? 28.161 8.002 -18.254 1.00 78.44 163 PRO A N 1
ATOM 1257 C CA . PRO A 1 163 ? 27.205 9.050 -18.641 1.00 78.44 163 PRO A CA 1
ATOM 1258 C C . PRO A 1 163 ? 26.811 9.979 -17.484 1.00 78.44 163 PRO A C 1
ATOM 1260 O O . PRO A 1 163 ? 26.615 9.532 -16.357 1.00 78.44 163 PRO A O 1
ATOM 1263 N N . THR A 1 164 ? 26.673 11.272 -17.784 1.00 82.69 164 THR A N 1
ATOM 1264 C CA . THR A 1 164 ? 26.282 12.286 -16.792 1.00 82.69 164 THR A CA 1
ATOM 1265 C C . THR A 1 164 ? 24.831 12.101 -16.338 1.00 82.69 164 THR A C 1
ATOM 1267 O O . THR A 1 164 ? 24.006 11.517 -17.046 1.00 82.69 164 THR A O 1
ATOM 1270 N N . LEU A 1 165 ? 24.483 12.654 -15.168 1.00 81.50 165 LEU A N 1
ATOM 1271 C CA . LEU A 1 165 ? 23.114 12.599 -14.640 1.00 81.50 165 LEU A CA 1
ATOM 1272 C C . LEU A 1 165 ? 22.082 13.163 -15.633 1.00 81.50 165 LEU A C 1
ATOM 1274 O O . LEU A 1 165 ? 21.020 12.570 -15.815 1.00 81.50 165 LEU A O 1
ATOM 1278 N N . GLN A 1 166 ? 22.413 14.273 -16.297 1.00 83.62 166 GLN A N 1
ATOM 1279 C CA . GLN A 1 166 ? 21.544 14.913 -17.285 1.00 83.62 166 GLN A CA 1
ATOM 1280 C C . GLN A 1 166 ? 21.329 14.017 -18.515 1.00 83.62 166 GLN A C 1
ATOM 1282 O O . GLN A 1 166 ? 20.185 13.776 -18.900 1.00 83.62 166 GLN A O 1
ATOM 1287 N N . GLU A 1 167 ? 22.402 13.444 -19.074 1.00 86.81 167 GLU A N 1
ATOM 1288 C CA . GLU A 1 167 ? 22.302 12.519 -20.213 1.00 86.81 167 GLU A CA 1
ATOM 1289 C C . GLU A 1 167 ? 21.449 11.283 -19.867 1.00 86.81 167 GLU A C 1
ATOM 1291 O O . GLU A 1 167 ? 20.658 10.814 -20.687 1.00 86.81 167 GLU A O 1
ATOM 1296 N N . LEU A 1 168 ? 21.562 10.765 -18.637 1.00 86.81 168 LEU A N 1
ATOM 1297 C CA . LEU A 1 168 ? 20.749 9.642 -18.157 1.00 86.81 168 LEU A CA 1
ATOM 1298 C C . LEU A 1 168 ? 19.267 10.016 -17.998 1.00 86.81 168 LEU A C 1
ATOM 1300 O O . LEU A 1 168 ? 18.388 9.203 -18.289 1.00 86.81 168 LEU A O 1
ATOM 1304 N N . VAL A 1 169 ? 18.958 11.229 -17.532 1.00 85.50 169 VAL A N 1
ATOM 1305 C CA . VAL A 1 169 ? 17.575 11.730 -17.435 1.00 85.50 169 VAL A CA 1
ATOM 1306 C C . VAL A 1 169 ? 16.942 11.849 -18.820 1.00 85.50 169 VAL A C 1
ATOM 1308 O O . VAL A 1 169 ? 15.832 11.349 -19.029 1.00 85.50 169 VAL A O 1
ATOM 1311 N N . GLU A 1 170 ? 17.663 12.423 -19.781 1.00 88.31 170 GLU A N 1
ATOM 1312 C CA . GLU A 1 170 ? 17.211 12.531 -21.169 1.00 88.31 170 GLU A CA 1
ATOM 1313 C C . GLU A 1 170 ? 16.998 11.151 -21.799 1.00 88.31 170 GLU A C 1
ATOM 1315 O O . GLU A 1 170 ? 15.940 10.892 -22.382 1.00 88.31 170 GLU A O 1
ATOM 1320 N N . LEU A 1 171 ? 17.941 10.225 -21.603 1.00 91.75 171 LEU A N 1
ATOM 1321 C CA . LEU A 1 171 ? 17.842 8.863 -22.119 1.00 91.75 171 LEU A CA 1
ATOM 1322 C C . LEU A 1 171 ? 16.603 8.128 -21.581 1.00 91.75 171 LEU A C 1
ATOM 1324 O O . LEU A 1 171 ? 15.893 7.490 -22.360 1.00 91.75 171 LEU A O 1
ATOM 1328 N N . LYS A 1 172 ? 16.280 8.254 -20.284 1.00 92.69 172 LYS A N 1
ATOM 1329 C CA . LYS A 1 172 ? 15.059 7.656 -19.704 1.00 92.69 172 LYS A CA 1
ATOM 1330 C C . LYS A 1 172 ? 13.790 8.160 -20.390 1.00 92.69 172 LYS A C 1
ATOM 1332 O O . LYS A 1 172 ? 12.903 7.359 -20.680 1.00 92.69 172 LYS A O 1
ATOM 1337 N N . SER A 1 173 ? 13.710 9.456 -20.702 1.00 90.81 173 SER A N 1
ATOM 1338 C CA . SER A 1 173 ? 12.548 10.024 -21.403 1.00 90.81 173 SER A CA 1
ATOM 1339 C C . SER A 1 173 ? 12.367 9.420 -22.805 1.00 90.81 173 SER A C 1
ATOM 1341 O O . SER A 1 173 ? 11.258 9.041 -23.194 1.00 90.81 173 SER A O 1
ATOM 1343 N N . VAL A 1 174 ? 13.473 9.238 -23.536 1.00 92.88 174 VAL A N 1
ATOM 1344 C CA . VAL A 1 174 ? 13.487 8.619 -24.867 1.00 92.88 174 VAL A CA 1
ATOM 1345 C C . VAL A 1 174 ? 13.099 7.145 -24.781 1.00 92.88 174 VAL A C 1
ATOM 1347 O O . VAL A 1 174 ? 12.265 6.685 -25.562 1.00 92.88 174 VAL A O 1
ATOM 1350 N N . LEU A 1 175 ? 13.664 6.403 -23.827 1.00 95.12 175 LEU A N 1
ATOM 1351 C CA . LEU A 1 175 ? 13.383 4.980 -23.634 1.00 95.12 175 LEU A CA 1
ATOM 1352 C C . LEU A 1 175 ? 11.921 4.734 -23.248 1.00 95.12 175 LEU A C 1
ATOM 1354 O O . LEU A 1 175 ? 11.290 3.857 -23.832 1.00 95.12 175 LEU A O 1
ATOM 1358 N N . LEU A 1 176 ? 11.339 5.545 -22.361 1.00 94.50 176 LEU A N 1
ATOM 1359 C CA . LEU A 1 176 ? 9.917 5.447 -22.020 1.00 94.50 176 LEU A CA 1
ATOM 1360 C C . LEU A 1 176 ? 9.022 5.693 -23.247 1.00 94.50 176 LEU A C 1
ATOM 1362 O O . LEU A 1 176 ? 8.078 4.942 -23.497 1.00 94.50 176 LEU A O 1
ATOM 1366 N N . LYS A 1 177 ? 9.351 6.691 -24.079 1.00 92.75 177 LYS A N 1
ATOM 1367 C CA . LYS A 1 177 ? 8.650 6.925 -25.353 1.00 92.75 177 LYS A CA 1
ATOM 1368 C C . LYS A 1 177 ? 8.761 5.721 -26.296 1.00 92.75 177 LYS A C 1
ATOM 1370 O O . LYS A 1 177 ? 7.798 5.391 -26.988 1.00 92.75 177 LYS A O 1
ATOM 1375 N N . ARG A 1 178 ? 9.909 5.041 -26.315 1.00 94.62 178 ARG A N 1
ATOM 1376 C CA . ARG A 1 178 ? 10.104 3.822 -27.112 1.00 94.62 178 ARG A CA 1
ATOM 1377 C C . ARG A 1 178 ? 9.315 2.636 -26.584 1.00 94.62 178 ARG A C 1
ATOM 1379 O O . ARG A 1 178 ? 8.754 1.925 -27.406 1.00 94.62 178 ARG A O 1
ATOM 1386 N N . VAL A 1 179 ? 9.186 2.469 -25.268 1.00 95.31 179 VAL A N 1
ATOM 1387 C CA . VAL A 1 179 ? 8.293 1.453 -24.683 1.00 95.31 179 VAL A CA 1
ATOM 1388 C C . VAL A 1 179 ? 6.860 1.661 -25.185 1.00 95.31 179 VAL A C 1
ATOM 1390 O O . VAL A 1 179 ? 6.256 0.729 -25.711 1.00 95.31 179 VAL A O 1
ATOM 1393 N N . HIS A 1 180 ? 6.350 2.898 -25.155 1.00 92.25 180 HIS A N 1
ATOM 1394 C CA . HIS A 1 180 ? 5.026 3.221 -25.703 1.00 92.25 180 HIS A CA 1
ATOM 1395 C C . HIS A 1 180 ? 4.883 2.894 -27.195 1.00 92.25 180 HIS A C 1
ATOM 1397 O O . HIS A 1 180 ? 3.859 2.362 -27.628 1.00 92.25 180 HIS A O 1
ATOM 1403 N N . ASN A 1 181 ? 5.902 3.204 -27.995 1.00 92.38 181 ASN A N 1
ATOM 1404 C CA . ASN A 1 181 ? 5.895 2.891 -29.424 1.00 92.38 181 ASN A CA 1
ATOM 1405 C C . ASN A 1 181 ? 6.018 1.385 -29.688 1.00 92.38 181 ASN A C 1
ATOM 1407 O O . ASN A 1 181 ? 5.389 0.882 -30.614 1.00 92.38 181 ASN A O 1
ATOM 1411 N N . GLY A 1 182 ? 6.774 0.664 -28.859 1.00 92.00 182 GLY A N 1
ATOM 1412 C CA . GLY A 1 182 ? 6.948 -0.782 -28.930 1.00 92.00 182 GLY A CA 1
ATOM 1413 C C . GLY A 1 182 ? 5.638 -1.540 -28.735 1.00 92.00 182 GLY A C 1
ATOM 1414 O O . GLY A 1 182 ? 5.404 -2.515 -29.444 1.00 92.00 182 GLY A O 1
ATOM 1415 N N . ILE A 1 183 ? 4.748 -1.052 -27.862 1.00 91.81 183 ILE A N 1
ATOM 1416 C CA . ILE A 1 183 ? 3.392 -1.606 -27.701 1.00 91.81 183 ILE A CA 1
ATOM 1417 C C . ILE A 1 183 ? 2.624 -1.511 -29.026 1.00 91.81 183 ILE A C 1
ATOM 1419 O O . ILE A 1 183 ? 2.103 -2.516 -29.508 1.00 91.81 183 ILE A O 1
ATOM 1423 N N . ARG A 1 184 ? 2.598 -0.323 -29.654 1.00 92.31 184 ARG A N 1
ATOM 1424 C CA . ARG A 1 184 ? 1.910 -0.115 -30.943 1.00 92.31 184 ARG A CA 1
ATOM 1425 C C . ARG A 1 184 ? 2.501 -0.985 -32.044 1.00 92.31 184 ARG A C 1
ATOM 1427 O O . ARG A 1 184 ? 1.760 -1.694 -32.709 1.00 92.31 184 ARG A O 1
ATOM 1434 N N . ALA A 1 185 ? 3.826 -0.994 -32.175 1.00 92.50 185 ALA A N 1
ATOM 1435 C CA . ALA A 1 185 ? 4.520 -1.781 -33.189 1.00 92.50 185 ALA A CA 1
ATOM 1436 C C . ALA A 1 185 ? 4.263 -3.290 -33.036 1.00 92.50 185 ALA A C 1
ATOM 1438 O O . ALA A 1 185 ? 4.069 -3.987 -34.031 1.00 92.50 185 ALA A O 1
ATOM 1439 N N . SER A 1 186 ? 4.217 -3.791 -31.797 1.00 93.56 186 SER A N 1
ATOM 1440 C CA . SER A 1 186 ? 3.928 -5.204 -31.520 1.00 93.56 186 SER A CA 1
ATOM 1441 C C . SER A 1 186 ? 2.495 -5.569 -31.914 1.00 93.56 186 SER A C 1
ATOM 1443 O O . SER A 1 186 ? 2.270 -6.616 -32.519 1.00 93.56 186 SER A O 1
ATOM 1445 N N . LEU A 1 187 ? 1.531 -4.687 -31.621 1.00 90.56 187 LEU A N 1
ATOM 1446 C CA . LEU A 1 187 ? 0.121 -4.867 -31.980 1.00 90.56 187 LEU A CA 1
ATOM 1447 C C . LEU A 1 187 ? -0.113 -4.776 -33.494 1.00 90.56 187 LEU A C 1
ATOM 1449 O O . LEU A 1 187 ? -0.772 -5.645 -34.055 1.00 90.56 187 LEU A O 1
ATOM 1453 N N . GLU A 1 188 ? 0.445 -3.761 -34.160 1.00 90.44 188 GLU A N 1
ATOM 1454 C CA . GLU A 1 188 ? 0.326 -3.564 -35.613 1.00 90.44 188 GLU A CA 1
ATOM 1455 C C . GLU A 1 188 ? 0.974 -4.707 -36.397 1.00 90.44 188 GLU A C 1
ATOM 1457 O O . GLU A 1 188 ? 0.419 -5.190 -37.381 1.00 90.44 188 GLU A O 1
ATOM 1462 N N . GLY A 1 189 ? 2.151 -5.154 -35.953 1.00 87.00 189 GLY A N 1
ATOM 1463 C CA . GLY A 1 189 ? 2.891 -6.227 -36.606 1.00 87.00 189 GLY A CA 1
ATOM 1464 C C . GLY A 1 189 ? 2.439 -7.634 -36.222 1.00 87.00 189 GLY A C 1
ATOM 1465 O O . GLY A 1 189 ? 2.899 -8.584 -36.854 1.00 87.00 189 GLY A O 1
ATOM 1466 N N . ALA A 1 190 ? 1.602 -7.781 -35.186 1.00 86.06 190 ALA A N 1
ATOM 1467 C CA . ALA A 1 190 ? 1.301 -9.054 -34.522 1.00 86.06 190 ALA A CA 1
ATOM 1468 C C . ALA A 1 190 ? 2.573 -9.869 -34.188 1.00 86.06 190 ALA A C 1
ATOM 1470 O O . ALA A 1 190 ? 2.620 -11.088 -34.351 1.00 86.06 190 ALA A O 1
ATOM 1471 N N . ARG A 1 191 ? 3.633 -9.178 -33.748 1.00 87.81 191 ARG A N 1
ATOM 1472 C CA . ARG A 1 191 ? 4.962 -9.739 -33.449 1.00 87.81 191 ARG A CA 1
ATOM 1473 C C . ARG A 1 191 ? 5.386 -9.356 -32.047 1.00 87.81 191 ARG A C 1
ATOM 1475 O O . ARG A 1 191 ? 4.992 -8.307 -31.552 1.00 87.81 191 ARG A O 1
ATOM 1482 N N . ASP A 1 192 ? 6.184 -10.217 -31.419 1.00 90.06 192 ASP A N 1
ATOM 1483 C CA . ASP A 1 192 ? 6.736 -9.991 -30.079 1.00 90.06 192 ASP A CA 1
ATOM 1484 C C . ASP A 1 192 ? 5.671 -9.615 -29.035 1.00 90.06 192 ASP A C 1
ATOM 1486 O O . ASP A 1 192 ? 5.956 -8.905 -28.075 1.00 90.06 192 ASP A O 1
ATOM 1490 N N . LEU A 1 193 ? 4.431 -10.091 -29.209 1.00 92.31 193 LEU A N 1
ATOM 1491 C CA . LEU A 1 193 ? 3.260 -9.630 -28.455 1.00 92.31 193 LEU A CA 1
ATOM 1492 C C . LEU A 1 193 ? 3.453 -9.742 -26.941 1.00 92.31 193 LEU A C 1
ATOM 1494 O O . LEU A 1 193 ? 3.165 -8.798 -26.212 1.00 92.31 193 LEU A O 1
ATOM 1498 N N . ILE A 1 194 ? 3.998 -10.862 -26.464 1.00 93.88 194 ILE A N 1
ATOM 1499 C CA . ILE A 1 194 ? 4.283 -11.040 -25.037 1.00 93.88 194 ILE A CA 1
ATOM 1500 C C . ILE A 1 194 ? 5.373 -10.073 -24.575 1.00 93.88 194 ILE A C 1
ATOM 1502 O O . ILE A 1 194 ? 5.193 -9.357 -23.594 1.00 93.88 194 ILE A O 1
ATOM 1506 N N . ALA A 1 195 ? 6.481 -9.985 -25.308 1.00 94.38 195 ALA A N 1
ATOM 1507 C CA . ALA A 1 195 ? 7.591 -9.118 -24.937 1.00 94.38 195 ALA A CA 1
ATOM 1508 C C . ALA A 1 195 ? 7.203 -7.627 -24.948 1.00 94.38 195 ALA A C 1
ATOM 1510 O O . ALA A 1 195 ? 7.597 -6.891 -24.045 1.00 94.38 195 ALA A O 1
ATOM 1511 N N . GLY A 1 196 ? 6.429 -7.182 -25.940 1.00 94.06 196 GLY A N 1
ATOM 1512 C CA . GLY A 1 196 ? 6.103 -5.775 -26.157 1.00 94.06 196 GLY A CA 1
ATOM 1513 C C . GLY A 1 196 ? 4.798 -5.284 -25.551 1.00 94.06 196 GLY A C 1
ATOM 1514 O O . GLY A 1 196 ? 4.733 -4.113 -25.191 1.00 94.06 196 GLY A O 1
ATOM 1515 N N . VAL A 1 197 ? 3.787 -6.139 -25.395 1.00 96.06 197 VAL A N 1
ATOM 1516 C CA . VAL A 1 197 ? 2.470 -5.749 -24.854 1.00 96.06 197 VAL A CA 1
ATOM 1517 C C . VAL A 1 197 ? 2.277 -6.224 -23.413 1.00 96.06 197 VAL A C 1
ATOM 1519 O O . VAL A 1 197 ? 1.453 -5.656 -22.707 1.00 96.06 197 VAL A O 1
ATOM 1522 N N . VAL A 1 198 ? 3.060 -7.202 -22.939 1.00 97.62 198 VAL A N 1
ATOM 1523 C CA . VAL A 1 198 ? 3.002 -7.682 -21.546 1.00 97.62 198 VAL A CA 1
ATOM 1524 C C . VAL A 1 198 ? 4.266 -7.297 -20.780 1.00 97.62 198 VAL A C 1
ATOM 1526 O O . VAL A 1 198 ? 4.206 -6.478 -19.865 1.00 97.62 198 VAL A O 1
ATOM 1529 N N . CYS A 1 199 ? 5.427 -7.834 -21.160 1.00 98.06 199 CYS A N 1
ATOM 1530 C CA . CYS A 1 199 ? 6.643 -7.709 -20.354 1.00 98.06 199 CYS A CA 1
ATOM 1531 C C . CYS A 1 199 ? 7.178 -6.272 -20.295 1.00 98.06 199 CYS A C 1
ATOM 1533 O O . CYS A 1 199 ? 7.448 -5.763 -19.209 1.00 98.06 199 CYS A O 1
ATOM 1535 N N . ALA A 1 200 ? 7.323 -5.608 -21.447 1.00 98.19 200 ALA A N 1
ATOM 1536 C CA . ALA A 1 200 ? 7.822 -4.237 -21.524 1.00 98.19 200 ALA A CA 1
ATOM 1537 C C . ALA A 1 200 ? 6.972 -3.230 -20.716 1.00 98.19 200 ALA A C 1
ATOM 1539 O O . ALA A 1 200 ? 7.544 -2.529 -19.876 1.00 98.19 200 ALA A O 1
ATOM 1540 N N . PRO A 1 201 ? 5.635 -3.154 -20.893 1.00 98.19 201 PRO A N 1
ATOM 1541 C CA . PRO A 1 201 ? 4.798 -2.255 -20.102 1.00 98.19 201 PRO A CA 1
ATOM 1542 C C . PRO A 1 201 ? 4.741 -2.625 -18.615 1.00 98.19 201 PRO A C 1
ATOM 1544 O O . PRO A 1 201 ? 4.812 -1.722 -17.787 1.00 98.19 201 PRO A O 1
ATOM 1547 N N . ALA A 1 202 ? 4.683 -3.911 -18.247 1.00 98.38 202 ALA A N 1
ATOM 1548 C CA . ALA A 1 202 ? 4.687 -4.320 -16.838 1.00 98.38 202 ALA A CA 1
ATOM 1549 C C . ALA A 1 202 ? 5.996 -3.939 -16.121 1.00 98.38 202 ALA A C 1
ATOM 1551 O O . ALA A 1 202 ? 5.978 -3.466 -14.984 1.00 98.38 202 ALA A O 1
ATOM 1552 N N . LEU A 1 203 ? 7.139 -4.093 -16.795 1.00 98.38 203 LEU A N 1
ATOM 1553 C CA . LEU A 1 203 ? 8.439 -3.686 -16.264 1.00 98.38 203 LEU A CA 1
ATOM 1554 C C . LEU A 1 203 ? 8.559 -2.155 -16.164 1.00 98.38 203 LEU A C 1
ATOM 1556 O O . LEU A 1 203 ? 9.029 -1.632 -15.154 1.00 98.38 203 LEU A O 1
ATOM 1560 N N . ALA A 1 204 ? 8.091 -1.424 -17.180 1.00 98.19 204 ALA A N 1
ATOM 1561 C CA . ALA A 1 204 ? 8.076 0.037 -17.164 1.00 98.19 204 ALA A CA 1
ATOM 1562 C C . ALA A 1 204 ? 7.130 0.607 -16.090 1.00 98.19 204 ALA A C 1
ATOM 1564 O O . ALA A 1 204 ? 7.460 1.619 -15.475 1.00 98.19 204 ALA A O 1
ATOM 1565 N N . ALA A 1 205 ? 6.002 -0.053 -15.807 1.00 97.88 205 ALA A N 1
ATOM 1566 C CA . ALA A 1 205 ? 5.094 0.335 -14.731 1.00 97.88 205 ALA A CA 1
ATOM 1567 C C . ALA A 1 205 ? 5.776 0.298 -13.353 1.00 97.88 205 ALA A C 1
ATOM 1569 O O . ALA A 1 205 ? 5.627 1.236 -12.574 1.00 97.88 205 ALA A O 1
ATOM 1570 N N . GLN A 1 206 ? 6.589 -0.727 -13.075 1.00 96.56 206 GLN A N 1
ATOM 1571 C CA . GLN A 1 206 ? 7.358 -0.808 -11.825 1.00 96.56 206 GLN A CA 1
ATOM 1572 C C . GLN A 1 206 ? 8.366 0.342 -11.684 1.00 96.56 206 GLN A C 1
ATOM 1574 O O . GLN A 1 206 ? 8.487 0.924 -10.609 1.00 96.56 206 GLN A O 1
ATOM 1579 N N . TYR A 1 207 ? 9.046 0.716 -12.773 1.00 95.75 207 TYR A N 1
ATOM 1580 C CA . TYR A 1 207 ? 9.897 1.911 -12.792 1.00 95.75 207 TYR A CA 1
ATOM 1581 C C . TYR A 1 207 ? 9.094 3.187 -12.508 1.00 95.75 207 TYR A C 1
ATOM 1583 O O . TYR A 1 207 ? 9.499 4.002 -11.683 1.00 95.75 207 TYR A O 1
ATOM 1591 N N . LEU A 1 208 ? 7.944 3.357 -13.167 1.00 93.88 208 LEU A N 1
ATOM 1592 C CA . LEU A 1 208 ? 7.094 4.536 -13.000 1.00 93.88 208 LEU A CA 1
ATOM 1593 C C . LEU A 1 208 ? 6.570 4.681 -11.568 1.00 93.88 208 LEU A C 1
ATOM 1595 O O . LEU A 1 208 ? 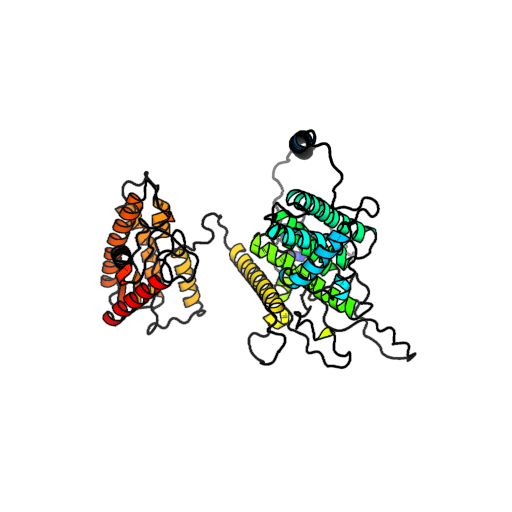6.485 5.805 -11.077 1.00 93.88 208 LEU A O 1
ATOM 1599 N N . LEU A 1 209 ? 6.289 3.573 -10.877 1.00 89.81 209 LEU A N 1
ATOM 1600 C CA . LEU A 1 209 ? 5.971 3.596 -9.447 1.00 89.81 209 LEU A CA 1
ATOM 1601 C C . LEU A 1 209 ? 7.135 4.147 -8.613 1.00 89.81 209 LEU A C 1
ATOM 1603 O O . LEU A 1 209 ? 6.915 5.016 -7.774 1.00 89.81 209 LEU A O 1
ATOM 1607 N N . GLN A 1 210 ? 8.369 3.709 -8.875 1.00 87.19 210 GLN A N 1
ATOM 1608 C CA . GLN A 1 210 ? 9.553 4.168 -8.134 1.00 87.19 210 GLN A CA 1
ATOM 1609 C C . GLN A 1 210 ? 9.852 5.657 -8.338 1.00 87.19 210 GLN A C 1
ATOM 1611 O O . GLN A 1 210 ? 10.322 6.319 -7.417 1.00 87.19 210 GLN A O 1
ATOM 1616 N N . VAL A 1 211 ? 9.560 6.204 -9.523 1.00 85.38 211 VAL A N 1
ATOM 1617 C CA . VAL A 1 211 ? 9.740 7.640 -9.806 1.00 85.38 211 VAL A CA 1
ATOM 1618 C C . VAL A 1 211 ? 8.505 8.492 -9.491 1.00 85.38 211 VAL A C 1
ATOM 1620 O O . VAL A 1 211 ? 8.461 9.658 -9.878 1.00 85.38 211 VAL A O 1
ATOM 1623 N N . GLY A 1 212 ? 7.500 7.936 -8.806 1.00 81.25 212 GLY A N 1
ATOM 1624 C CA . GLY A 1 212 ? 6.332 8.690 -8.343 1.00 81.25 212 GLY A CA 1
ATOM 1625 C C . GLY A 1 212 ? 5.339 9.075 -9.446 1.00 81.25 212 GLY A C 1
ATOM 1626 O O . GLY A 1 212 ? 4.676 10.103 -9.342 1.00 81.25 212 GLY A O 1
ATOM 1627 N N . LYS A 1 213 ? 5.210 8.262 -10.503 1.00 83.00 213 LYS A N 1
ATOM 1628 C CA . LYS A 1 213 ? 4.255 8.449 -11.614 1.00 83.00 213 LYS A CA 1
ATOM 1629 C C . LYS A 1 213 ? 3.147 7.378 -11.620 1.00 83.00 213 LYS A C 1
ATOM 1631 O O . LYS A 1 213 ? 3.052 6.589 -12.567 1.00 83.00 213 LYS A O 1
ATOM 1636 N N . PRO A 1 214 ? 2.276 7.331 -10.594 1.00 81.50 214 PRO A N 1
ATOM 1637 C CA . PRO A 1 214 ? 1.325 6.234 -10.400 1.00 81.50 214 PRO A CA 1
ATOM 1638 C C . PRO A 1 214 ? 0.258 6.121 -11.499 1.00 81.50 214 PRO A C 1
ATOM 1640 O O . PRO A 1 214 ? -0.142 5.013 -11.839 1.00 81.50 214 PRO A O 1
ATOM 1643 N N . ALA A 1 215 ? -0.181 7.235 -12.095 1.00 81.88 215 ALA A N 1
ATOM 1644 C CA . ALA A 1 215 ? -1.197 7.213 -13.152 1.00 81.88 215 ALA A CA 1
ATOM 1645 C C . ALA A 1 215 ? -0.680 6.569 -14.454 1.00 81.88 215 ALA A C 1
ATOM 1647 O O . ALA A 1 215 ? -1.356 5.734 -15.054 1.00 81.88 215 ALA A O 1
ATOM 1648 N N . GLU A 1 216 ? 0.540 6.920 -14.874 1.00 87.75 216 GLU A N 1
ATOM 1649 C CA . GLU A 1 216 ? 1.187 6.301 -16.040 1.00 87.75 216 GLU A CA 1
ATOM 1650 C C . GLU A 1 216 ? 1.496 4.818 -15.766 1.00 87.75 216 GLU A C 1
ATOM 1652 O O . GLU A 1 216 ? 1.275 3.967 -16.631 1.00 87.75 216 GLU A O 1
ATOM 1657 N N . ALA A 1 217 ? 1.944 4.497 -14.543 1.00 91.44 217 ALA A N 1
ATOM 1658 C CA . ALA A 1 217 ? 2.175 3.121 -14.113 1.00 91.44 217 ALA A CA 1
ATOM 1659 C C . ALA A 1 217 ? 0.894 2.278 -14.178 1.00 91.44 217 ALA A C 1
ATOM 1661 O O . ALA A 1 217 ? 0.918 1.171 -14.713 1.00 91.44 217 ALA A O 1
ATOM 1662 N N . HIS A 1 218 ? -0.230 2.816 -13.694 1.00 92.06 218 HIS A N 1
ATOM 1663 C CA . HIS A 1 218 ? -1.533 2.151 -13.733 1.00 92.06 218 HIS A CA 1
ATOM 1664 C C . HIS A 1 218 ? -1.988 1.849 -15.148 1.00 92.06 218 HIS A C 1
ATOM 1666 O O . HIS A 1 218 ? -2.401 0.723 -15.423 1.00 92.06 218 HIS A O 1
ATOM 1672 N N . TRP A 1 219 ? -1.853 2.813 -16.059 1.00 90.38 219 TRP A N 1
ATOM 1673 C CA . TRP A 1 219 ? -2.215 2.608 -17.456 1.00 90.38 219 TRP A CA 1
ATOM 1674 C C . TRP A 1 219 ? -1.389 1.485 -18.105 1.00 90.38 219 TRP A C 1
ATOM 1676 O O . TRP A 1 219 ? -1.961 0.600 -18.752 1.00 90.38 219 TRP A O 1
ATOM 1686 N N . LEU A 1 220 ? -0.067 1.468 -17.895 1.00 95.25 220 LEU A N 1
ATOM 1687 C CA . LEU A 1 220 ? 0.809 0.420 -18.432 1.00 95.25 220 LEU A CA 1
ATOM 1688 C C . LEU A 1 220 ? 0.544 -0.951 -17.799 1.00 95.25 220 LEU A C 1
ATOM 1690 O O . LEU A 1 220 ? 0.401 -1.931 -18.532 1.00 95.25 220 LEU A O 1
ATOM 1694 N N . ALA A 1 221 ? 0.435 -1.029 -16.471 1.00 97.25 221 ALA A N 1
ATOM 1695 C CA . ALA A 1 221 ? 0.181 -2.279 -15.756 1.00 97.25 221 ALA A CA 1
ATOM 1696 C C . ALA A 1 221 ? -1.190 -2.872 -16.119 1.00 97.25 221 ALA A C 1
ATOM 1698 O O . ALA A 1 221 ? -1.275 -4.042 -16.491 1.00 97.25 221 ALA A O 1
ATOM 1699 N N . SER A 1 222 ? -2.238 -2.039 -16.134 1.00 93.56 222 SER A N 1
ATOM 1700 C CA . SER A 1 222 ? -3.586 -2.438 -16.553 1.00 93.56 222 SER A CA 1
ATOM 1701 C C . SER A 1 222 ? -3.601 -2.955 -17.990 1.00 93.56 222 SER A C 1
ATOM 1703 O O . SER A 1 222 ? -4.274 -3.941 -18.290 1.00 93.56 222 SER A O 1
ATOM 1705 N N . THR A 1 223 ? -2.872 -2.299 -18.898 1.00 92.50 223 THR A N 1
ATOM 1706 C CA . THR A 1 223 ? -2.775 -2.729 -20.300 1.00 92.50 223 THR A CA 1
ATOM 1707 C C . THR A 1 223 ? -2.079 -4.085 -20.403 1.00 92.50 223 THR A C 1
ATOM 1709 O O . THR A 1 223 ? -2.605 -4.993 -21.049 1.00 92.50 223 THR A O 1
ATOM 1712 N N . ALA A 1 224 ? -0.943 -4.240 -19.719 1.00 97.75 224 ALA A N 1
ATOM 1713 C CA . ALA A 1 224 ? -0.159 -5.468 -19.719 1.00 97.75 224 ALA A CA 1
ATOM 1714 C C . ALA A 1 224 ? -0.964 -6.663 -19.205 1.00 97.75 224 ALA A C 1
ATOM 1716 O O . ALA A 1 224 ? -1.036 -7.704 -19.860 1.00 97.75 224 ALA A O 1
ATOM 1717 N N . VAL A 1 225 ? -1.609 -6.501 -18.049 1.00 96.81 225 VAL A N 1
ATOM 1718 C CA . VAL A 1 225 ? -2.299 -7.602 -17.385 1.00 96.81 225 VAL A CA 1
ATOM 1719 C C . VAL A 1 225 ? -3.594 -7.988 -18.103 1.00 96.81 225 VAL A C 1
ATOM 1721 O O . VAL A 1 225 ? -3.863 -9.173 -18.278 1.00 96.81 225 VAL A O 1
ATOM 1724 N N . ARG A 1 226 ? -4.355 -7.023 -18.643 1.00 91.62 226 ARG A N 1
ATOM 1725 C CA . ARG A 1 226 ? -5.553 -7.317 -19.456 1.00 91.62 226 ARG A CA 1
ATOM 1726 C C . ARG A 1 226 ? -5.199 -8.056 -20.737 1.00 91.62 226 ARG A C 1
ATOM 1728 O O . ARG A 1 226 ? -5.930 -8.960 -21.149 1.00 91.62 226 ARG A O 1
ATOM 1735 N N . PHE A 1 227 ? -4.091 -7.679 -21.373 1.00 94.25 227 PHE A N 1
ATOM 1736 C CA . PHE A 1 227 ? -3.609 -8.385 -22.552 1.00 94.25 227 PHE A CA 1
ATOM 1737 C C . PHE A 1 227 ? -3.147 -9.802 -22.189 1.00 94.25 227 PHE A C 1
ATOM 1739 O O . PHE A 1 227 ? -3.541 -10.754 -22.856 1.00 94.25 227 PHE A O 1
ATOM 1746 N N . ALA A 1 228 ? -2.418 -9.970 -21.080 1.00 94.62 228 ALA A N 1
ATOM 1747 C CA . ALA A 1 228 ? -2.017 -11.281 -20.566 1.00 94.62 228 ALA A CA 1
ATOM 1748 C C . ALA A 1 228 ? -3.222 -12.201 -20.287 1.00 94.62 228 ALA A C 1
ATOM 1750 O O . ALA A 1 228 ? -3.217 -13.363 -20.699 1.00 94.62 228 ALA A O 1
ATOM 1751 N N . VAL A 1 229 ? -4.282 -11.676 -19.661 1.00 91.38 229 VAL A N 1
ATOM 1752 C CA . VAL A 1 229 ? -5.547 -12.400 -19.452 1.00 91.38 229 VAL A CA 1
ATOM 1753 C C . VAL A 1 229 ? -6.189 -12.776 -20.788 1.00 91.38 229 VAL A C 1
ATOM 1755 O O . VAL A 1 229 ? -6.554 -13.932 -20.985 1.00 91.38 229 VAL A O 1
ATOM 1758 N N . SER A 1 230 ? -6.257 -11.839 -21.738 1.00 87.69 230 SER A N 1
ATOM 1759 C CA . SER A 1 230 ? -6.832 -12.072 -23.076 1.00 87.69 230 SER A CA 1
ATOM 1760 C C . SER A 1 230 ? -6.059 -13.124 -23.883 1.00 87.69 230 SER A C 1
ATOM 1762 O O . SER A 1 230 ? -6.637 -13.843 -24.694 1.00 87.69 230 SER A O 1
ATOM 1764 N N . CYS A 1 231 ? -4.754 -13.245 -23.642 1.00 87.62 231 CYS A N 1
ATOM 1765 C CA . CYS A 1 231 ? -3.905 -14.291 -24.200 1.00 87.62 231 CYS A CA 1
ATOM 1766 C C . CYS A 1 231 ? -4.013 -15.641 -23.468 1.00 87.62 231 CYS A C 1
ATOM 1768 O O . CYS A 1 231 ? -3.413 -16.611 -23.926 1.00 87.62 231 CYS A O 1
ATOM 1770 N N . GLY A 1 232 ? -4.748 -15.711 -22.352 1.00 87.50 232 GLY A N 1
ATOM 1771 C CA . GLY A 1 232 ? -4.879 -16.899 -21.503 1.00 87.50 232 GLY A CA 1
ATOM 1772 C C . GLY A 1 232 ? -3.622 -17.250 -20.709 1.00 87.50 232 GLY A C 1
ATOM 1773 O O . GLY A 1 232 ? -3.439 -18.399 -20.327 1.00 87.50 232 GLY A O 1
ATOM 1774 N N . LEU A 1 233 ? -2.745 -16.278 -20.429 1.00 90.75 233 LEU A N 1
ATOM 1775 C CA . LEU A 1 233 ? -1.531 -16.549 -19.646 1.00 90.75 233 LEU A CA 1
ATOM 1776 C C . LEU A 1 233 ? -1.821 -16.867 -18.166 1.00 90.75 233 LEU A C 1
ATOM 1778 O O . LEU A 1 233 ? -0.983 -17.444 -17.482 1.00 90.75 233 LEU A O 1
ATOM 1782 N N . HIS A 1 234 ? -3.012 -16.505 -17.688 1.00 89.75 234 HIS A N 1
ATOM 1783 C CA . HIS A 1 234 ? -3.536 -16.796 -16.348 1.00 89.75 234 HIS A CA 1
ATOM 1784 C C . HIS A 1 234 ? -4.085 -18.226 -16.186 1.00 89.75 234 HIS A C 1
ATOM 1786 O O . HIS A 1 234 ? -4.473 -18.606 -15.079 1.00 89.75 234 HIS A O 1
ATOM 1792 N N . THR A 1 235 ? -4.112 -19.013 -17.269 1.00 87.00 235 THR A N 1
ATOM 1793 C CA . THR A 1 235 ? -4.642 -20.383 -17.282 1.00 87.00 235 THR A CA 1
ATOM 1794 C C . THR A 1 235 ? -3.626 -21.430 -17.748 1.00 87.00 235 THR A C 1
ATOM 1796 O O . THR A 1 235 ? -4.000 -22.426 -18.364 1.00 87.00 235 THR A O 1
ATOM 1799 N N . ILE A 1 236 ? -2.331 -21.202 -17.526 1.00 83.31 236 ILE A N 1
ATOM 1800 C CA . ILE A 1 236 ? -1.271 -22.140 -17.926 1.00 83.31 236 ILE A CA 1
ATOM 1801 C C . ILE A 1 236 ? -1.119 -23.191 -16.822 1.00 83.31 236 ILE A C 1
ATOM 1803 O O . ILE A 1 236 ? -0.617 -22.866 -15.757 1.00 83.31 236 ILE A O 1
ATOM 1807 N N . VAL A 1 237 ? -1.542 -24.436 -17.065 1.00 68.75 237 VAL A N 1
ATOM 1808 C CA . VAL A 1 237 ? -1.683 -25.468 -16.010 1.00 68.75 237 VAL A CA 1
ATOM 1809 C C . VAL A 1 237 ? -0.624 -26.587 -16.064 1.00 68.75 237 VAL A C 1
ATOM 1811 O O . VAL A 1 237 ? -0.649 -27.483 -15.231 1.00 68.75 237 VAL A O 1
ATOM 1814 N N . GLY A 1 238 ? 0.311 -26.573 -17.025 1.00 63.25 238 GLY A N 1
ATOM 1815 C CA . GLY A 1 238 ? 1.342 -27.616 -17.132 1.00 63.25 238 GLY A CA 1
ATOM 1816 C C . GLY A 1 238 ? 2.239 -27.532 -18.372 1.00 63.25 238 GLY A C 1
ATOM 1817 O O . GLY A 1 238 ? 2.023 -26.703 -19.259 1.00 63.25 238 GLY A O 1
ATOM 1818 N N . HIS A 1 239 ? 3.234 -28.425 -18.428 1.00 58.88 239 HIS A N 1
ATOM 1819 C CA . HIS A 1 239 ? 4.314 -28.522 -19.421 1.00 58.88 239 HIS A CA 1
ATOM 1820 C C . HIS A 1 239 ? 3.830 -28.999 -20.806 1.00 58.88 239 HIS A C 1
ATOM 1822 O O . HIS A 1 239 ? 4.185 -30.074 -21.277 1.00 58.88 239 HIS A O 1
ATOM 1828 N N . HIS A 1 240 ? 3.009 -28.200 -21.488 1.00 53.47 240 HIS A N 1
ATOM 1829 C CA . HIS A 1 240 ? 2.599 -28.477 -22.867 1.00 53.47 240 HIS A CA 1
ATOM 1830 C C . HIS A 1 240 ? 3.267 -27.494 -23.842 1.00 53.47 240 HIS A C 1
ATOM 1832 O O . HIS A 1 240 ? 2.904 -26.317 -23.929 1.00 53.47 240 HIS A O 1
ATOM 1838 N N . TRP A 1 241 ? 4.249 -27.992 -24.596 1.00 61.50 241 TRP A N 1
ATOM 1839 C CA . TRP A 1 241 ? 4.818 -27.352 -25.788 1.00 61.50 241 TRP A CA 1
ATOM 1840 C C . TRP A 1 241 ? 4.912 -28.380 -26.918 1.00 61.50 241 TRP A C 1
ATOM 1842 O O . TRP A 1 241 ? 4.980 -29.582 -26.671 1.00 61.50 241 TRP A O 1
ATOM 1852 N N . VAL A 1 242 ? 4.900 -27.920 -28.169 1.00 50.28 242 VAL A N 1
ATOM 1853 C CA . VAL A 1 242 ? 5.044 -28.819 -29.324 1.00 50.28 242 VAL A CA 1
ATOM 1854 C C . VAL A 1 242 ? 6.508 -29.256 -29.408 1.00 50.28 242 VAL A C 1
ATOM 1856 O O . VAL A 1 242 ? 7.381 -28.425 -29.663 1.00 50.28 242 VAL A O 1
ATOM 1859 N N . SER A 1 243 ? 6.795 -30.540 -29.169 1.00 43.00 243 SER A N 1
ATOM 1860 C CA . SER A 1 243 ? 8.130 -31.097 -29.404 1.00 43.00 243 SER A CA 1
ATOM 1861 C C . SER A 1 243 ? 8.333 -31.321 -30.901 1.00 43.00 243 SER A C 1
ATOM 1863 O O . SER A 1 243 ? 7.461 -31.855 -31.582 1.00 43.00 243 SER A O 1
ATOM 1865 N N . SER A 1 244 ? 9.486 -30.915 -31.430 1.00 44.38 244 SER A N 1
ATOM 1866 C CA . SER A 1 244 ? 9.825 -31.111 -32.850 1.00 44.38 244 SER A CA 1
ATOM 1867 C C . SER A 1 244 ? 10.101 -32.582 -33.210 1.00 44.38 244 SER A C 1
ATOM 1869 O O . SER A 1 244 ? 10.241 -32.893 -34.391 1.00 44.38 244 SER A O 1
ATOM 1871 N N . ASP A 1 245 ? 10.149 -33.472 -32.211 1.00 40.88 245 ASP A N 1
ATOM 1872 C CA . ASP A 1 245 ? 10.516 -34.885 -32.358 1.00 40.88 245 ASP A CA 1
ATOM 1873 C C . ASP A 1 245 ? 9.318 -35.843 -32.513 1.00 40.88 245 ASP A C 1
ATOM 1875 O O . ASP A 1 245 ? 9.519 -37.022 -32.809 1.00 40.88 245 ASP A O 1
ATOM 1879 N N . ASP A 1 246 ? 8.071 -35.362 -32.407 1.00 42.03 246 ASP A N 1
ATOM 1880 C CA . ASP A 1 246 ? 6.869 -36.177 -32.657 1.00 42.03 246 ASP A CA 1
ATOM 1881 C C . ASP A 1 246 ? 6.591 -36.318 -34.160 1.00 42.03 246 ASP A C 1
ATOM 1883 O O . ASP A 1 246 ? 5.582 -35.880 -34.710 1.00 42.03 246 ASP A O 1
ATOM 1887 N N . ASN A 1 247 ? 7.529 -36.972 -34.840 1.00 37.59 247 ASN A N 1
ATOM 1888 C CA . ASN A 1 247 ? 7.382 -37.455 -36.205 1.00 37.59 247 ASN A CA 1
ATOM 1889 C C . ASN A 1 247 ? 7.166 -38.979 -36.211 1.00 37.59 247 ASN A C 1
ATOM 1891 O O . ASN A 1 247 ? 7.727 -39.700 -37.037 1.00 37.59 247 ASN A O 1
ATOM 1895 N N . THR A 1 248 ? 6.366 -39.494 -35.271 1.00 36.66 248 THR A N 1
ATOM 1896 C CA . THR A 1 248 ? 5.885 -40.879 -35.322 1.00 36.66 248 THR A CA 1
ATOM 1897 C C . THR A 1 248 ? 4.482 -40.903 -35.920 1.00 36.66 248 THR A C 1
ATOM 1899 O O . THR A 1 248 ? 3.481 -40.556 -35.300 1.00 36.66 248 THR A O 1
ATOM 1902 N N . GLY A 1 249 ? 4.412 -41.306 -37.189 1.00 36.28 249 GLY A N 1
ATOM 1903 C CA . GLY A 1 249 ? 3.156 -41.651 -37.840 1.00 36.28 249 GLY A CA 1
ATOM 1904 C C . GLY A 1 249 ? 2.494 -42.817 -37.107 1.00 36.28 249 GLY A C 1
ATOM 1905 O O . GLY A 1 249 ? 2.880 -43.967 -37.293 1.00 36.28 249 GLY A O 1
ATOM 1906 N N . GLY A 1 250 ? 1.500 -42.518 -36.277 1.00 28.41 250 GLY A N 1
ATOM 1907 C CA . GLY A 1 250 ? 0.711 -43.500 -35.544 1.00 28.41 250 GLY A CA 1
ATOM 1908 C C . GLY A 1 250 ? -0.750 -43.074 -35.497 1.00 28.41 250 GLY A C 1
ATOM 1909 O O . GLY A 1 250 ? -1.115 -42.115 -34.827 1.00 28.41 250 GLY A O 1
ATOM 1910 N N . LEU A 1 251 ? -1.592 -43.785 -36.243 1.00 36.81 251 LEU A N 1
ATOM 1911 C CA . LEU A 1 251 ? -3.046 -43.669 -36.187 1.00 36.81 251 LEU A CA 1
ATOM 1912 C C . LEU A 1 251 ? -3.551 -43.995 -34.770 1.00 36.81 251 LEU A C 1
ATOM 1914 O O . LEU A 1 251 ? -3.342 -45.106 -34.294 1.00 36.81 251 LEU A O 1
ATOM 1918 N N . GLY A 1 252 ? -4.304 -43.074 -34.162 1.00 33.16 252 GLY A N 1
ATOM 1919 C CA . GLY A 1 252 ? -5.249 -43.394 -33.088 1.00 33.16 252 GLY A CA 1
ATOM 1920 C C . GLY A 1 252 ? -4.863 -42.926 -31.685 1.00 33.16 252 GLY A C 1
ATOM 1921 O O . GLY A 1 252 ? -4.385 -43.701 -30.868 1.00 33.16 252 GLY A O 1
ATOM 1922 N N . GLY A 1 253 ? -5.227 -41.687 -31.370 1.00 24.27 253 GLY A N 1
ATOM 1923 C CA . GLY A 1 253 ? -5.441 -41.214 -30.007 1.00 24.27 253 GLY A CA 1
ATOM 1924 C C . GLY A 1 253 ? -6.358 -40.005 -30.081 1.00 24.27 253 GLY A C 1
ATOM 1925 O O . GLY A 1 253 ? -5.928 -38.938 -30.504 1.00 24.27 253 GLY A O 1
ATOM 1926 N N . MET A 1 254 ? -7.645 -40.180 -29.772 1.00 32.44 254 MET A N 1
ATOM 1927 C CA . MET A 1 254 ? -8.605 -39.077 -29.714 1.00 32.44 254 MET A CA 1
ATOM 1928 C C . MET A 1 254 ? -8.211 -38.143 -28.564 1.00 32.44 254 MET A C 1
ATOM 1930 O O . MET A 1 254 ? -8.694 -38.296 -27.446 1.00 32.44 254 MET A O 1
ATOM 1934 N N . ALA A 1 255 ? -7.317 -37.190 -28.828 1.00 32.09 255 ALA A N 1
ATOM 1935 C CA . ALA A 1 255 ? -7.116 -36.052 -27.951 1.00 32.09 255 ALA A CA 1
ATOM 1936 C C . ALA A 1 255 ? -8.415 -35.247 -27.970 1.00 32.09 255 ALA A C 1
ATOM 1938 O O . ALA A 1 255 ? -8.839 -34.735 -29.011 1.00 32.09 255 ALA A O 1
ATOM 1939 N N . ALA A 1 256 ? -9.087 -35.249 -26.823 1.00 29.75 256 ALA A N 1
ATOM 1940 C CA . ALA A 1 256 ? -10.336 -34.560 -26.596 1.00 29.75 256 ALA A CA 1
ATOM 1941 C C . ALA A 1 256 ? -10.246 -33.122 -27.116 1.00 29.75 256 ALA A C 1
ATOM 1943 O O . ALA A 1 256 ? -9.351 -32.351 -26.776 1.00 29.75 256 ALA A O 1
ATOM 1944 N N . SER A 1 257 ? -11.201 -32.783 -27.968 1.00 34.44 257 SER A N 1
ATOM 1945 C CA . SER A 1 257 ? -11.479 -31.429 -28.394 1.00 34.44 257 SER A CA 1
ATOM 1946 C C . SER A 1 257 ? -11.841 -30.567 -27.182 1.00 34.44 257 SER A C 1
ATOM 1948 O O . SER A 1 257 ? -13.004 -30.539 -26.779 1.00 34.44 257 SER A O 1
ATOM 1950 N N . GLU A 1 258 ? -10.880 -29.831 -26.633 1.00 33.19 258 GLU A N 1
ATOM 1951 C CA . GLU A 1 258 ? -11.169 -28.630 -25.851 1.00 33.19 258 GLU A CA 1
ATOM 1952 C C . GLU A 1 258 ? -10.781 -27.389 -26.663 1.00 33.19 258 GLU A C 1
ATOM 1954 O O . GLU A 1 258 ? -9.598 -27.081 -26.818 1.00 33.19 258 GLU A O 1
ATOM 1959 N N . PRO A 1 259 ? -11.756 -26.646 -27.214 1.00 37.78 259 PRO A N 1
ATOM 1960 C CA . PRO A 1 259 ? -11.497 -25.346 -27.807 1.00 37.78 259 PRO A CA 1
ATOM 1961 C C . PRO A 1 259 ? -11.362 -24.320 -26.674 1.00 37.78 259 PRO A C 1
ATOM 1963 O O . PRO A 1 259 ? -12.311 -23.608 -26.328 1.00 37.78 259 PRO A O 1
ATOM 1966 N N . SER A 1 260 ? -10.182 -24.258 -26.064 1.00 41.12 260 SER A N 1
ATOM 1967 C CA . SER A 1 260 ? -9.824 -23.181 -25.141 1.00 41.12 260 SER A CA 1
ATOM 1968 C C . SER A 1 260 ? -9.342 -21.990 -25.967 1.00 41.12 260 SER A C 1
ATOM 1970 O O . SER A 1 260 ? -8.364 -22.079 -26.698 1.00 41.12 260 SER A O 1
ATOM 1972 N N . GLY A 1 261 ? -10.107 -20.897 -25.931 1.00 42.25 261 GLY A N 1
ATOM 1973 C CA . GLY A 1 261 ? -9.970 -19.724 -26.799 1.00 42.25 261 GLY A CA 1
ATOM 1974 C C . GLY A 1 261 ? -8.760 -18.837 -26.502 1.00 42.25 261 GLY A C 1
ATOM 1975 O O . GLY A 1 261 ? -8.923 -17.641 -26.274 1.00 42.25 261 GLY A O 1
ATOM 1976 N N . THR A 1 262 ? -7.556 -19.400 -26.498 1.00 53.50 262 THR A N 1
ATOM 1977 C CA . THR A 1 262 ? -6.308 -18.648 -26.394 1.00 53.50 262 THR A CA 1
ATOM 1978 C C . THR A 1 262 ? -5.933 -18.044 -27.745 1.00 53.50 262 THR A C 1
ATOM 1980 O O . THR A 1 262 ? -5.874 -18.721 -28.768 1.00 53.50 262 THR A O 1
ATOM 1983 N N . PHE A 1 263 ? -5.657 -16.737 -27.754 1.00 58.44 263 PHE A N 1
ATOM 1984 C CA . PHE A 1 263 ? -5.178 -16.013 -28.941 1.00 58.44 263 PHE A CA 1
ATOM 1985 C C . PHE A 1 263 ? -3.789 -16.492 -29.409 1.00 58.44 263 PHE A C 1
ATOM 1987 O O . PHE A 1 263 ? -3.391 -16.254 -30.547 1.00 58.44 263 PHE A O 1
ATOM 1994 N N . LEU A 1 264 ? -3.033 -17.153 -28.528 1.00 68.00 264 LEU A N 1
ATOM 1995 C CA . LEU A 1 264 ? -1.672 -17.599 -28.793 1.00 68.00 264 LEU A CA 1
ATOM 1996 C C . LEU A 1 264 ? -1.636 -19.077 -29.183 1.00 68.00 264 LEU A C 1
ATOM 1998 O O . LEU A 1 264 ? -2.183 -19.930 -28.486 1.00 68.00 264 LEU A O 1
ATOM 2002 N N . VAL A 1 265 ? -0.900 -19.369 -30.255 1.00 74.50 265 VAL A N 1
ATOM 2003 C CA . VAL A 1 265 ? -0.490 -20.730 -30.633 1.00 74.50 265 VAL A CA 1
ATOM 2004 C C . VAL A 1 265 ? 0.284 -21.362 -29.463 1.00 74.50 265 VAL A C 1
ATOM 2006 O O . VAL A 1 265 ? 0.963 -20.619 -28.736 1.00 74.50 265 VAL A O 1
ATOM 2009 N N . PRO A 1 266 ? 0.212 -22.692 -29.247 1.00 76.50 266 PRO A N 1
ATOM 2010 C CA . PRO A 1 266 ? 1.043 -23.380 -28.261 1.00 76.50 266 PRO A CA 1
ATOM 2011 C C . PRO A 1 266 ? 2.515 -22.959 -28.335 1.00 76.50 266 PRO A C 1
ATOM 2013 O O . PRO A 1 266 ? 3.018 -22.635 -29.412 1.00 76.50 266 PRO A O 1
ATOM 2016 N N . ALA A 1 267 ? 3.194 -22.930 -27.187 1.00 80.50 267 ALA A N 1
ATOM 2017 C CA . ALA A 1 267 ? 4.608 -22.572 -27.135 1.00 80.50 267 ALA A CA 1
ATOM 2018 C C . ALA A 1 267 ? 5.432 -23.527 -28.015 1.00 80.50 267 ALA A C 1
ATOM 2020 O O . ALA A 1 267 ? 5.214 -24.742 -27.997 1.00 80.50 267 ALA A O 1
ATOM 2021 N N . SER A 1 268 ? 6.383 -22.981 -28.771 1.00 81.50 268 SER A N 1
ATOM 2022 C CA . SER A 1 268 ? 7.236 -23.747 -29.683 1.00 81.50 268 SER A CA 1
ATOM 2023 C C . SER A 1 268 ? 8.454 -24.356 -28.986 1.00 81.50 268 SER A C 1
ATOM 2025 O O . SER A 1 268 ? 9.231 -25.073 -29.608 1.00 81.50 268 SER A O 1
ATOM 2027 N N . SER A 1 269 ? 8.687 -24.014 -27.717 1.00 83.19 269 SER A N 1
ATOM 2028 C CA . SER A 1 269 ? 9.795 -24.535 -26.917 1.00 83.19 269 SER A CA 1
ATOM 2029 C C . SER A 1 269 ? 9.501 -24.434 -25.422 1.00 83.19 269 SER A C 1
ATOM 2031 O O . SER A 1 269 ? 8.734 -23.571 -24.991 1.00 83.19 269 SER A O 1
ATOM 2033 N N . ALA A 1 270 ? 10.193 -25.248 -24.622 1.00 80.44 270 ALA A N 1
ATOM 2034 C CA . ALA A 1 270 ? 10.169 -25.149 -23.161 1.00 80.44 270 ALA A CA 1
ATOM 2035 C C . ALA A 1 270 ? 10.583 -23.751 -22.659 1.00 80.44 270 ALA A C 1
ATOM 2037 O O . ALA A 1 270 ? 10.014 -23.239 -21.699 1.00 80.44 270 ALA A O 1
ATOM 2038 N N . ARG A 1 271 ? 11.529 -23.093 -23.349 1.00 84.31 271 ARG A N 1
ATOM 2039 C CA . ARG A 1 271 ? 11.949 -21.720 -23.026 1.00 84.31 271 ARG A CA 1
ATOM 2040 C C . ARG A 1 271 ? 10.806 -20.728 -23.207 1.00 84.31 271 ARG A C 1
ATOM 2042 O O . ARG A 1 271 ? 10.537 -19.936 -22.314 1.00 84.31 271 ARG A O 1
ATOM 2049 N N . GLU A 1 272 ? 10.135 -20.774 -24.355 1.00 86.38 272 GLU A N 1
ATOM 2050 C CA . GLU A 1 272 ? 9.005 -19.883 -24.617 1.00 86.38 272 GLU A CA 1
ATOM 2051 C C . GLU A 1 272 ? 7.854 -20.146 -23.636 1.00 86.38 272 GLU A C 1
ATOM 2053 O O . GLU A 1 272 ? 7.209 -19.209 -23.172 1.00 86.38 272 GLU A O 1
ATOM 2058 N N . HIS A 1 273 ? 7.619 -21.411 -23.283 1.00 85.94 273 HIS A N 1
ATOM 2059 C CA . HIS A 1 273 ? 6.634 -21.784 -22.275 1.00 85.94 273 HIS A CA 1
ATOM 2060 C 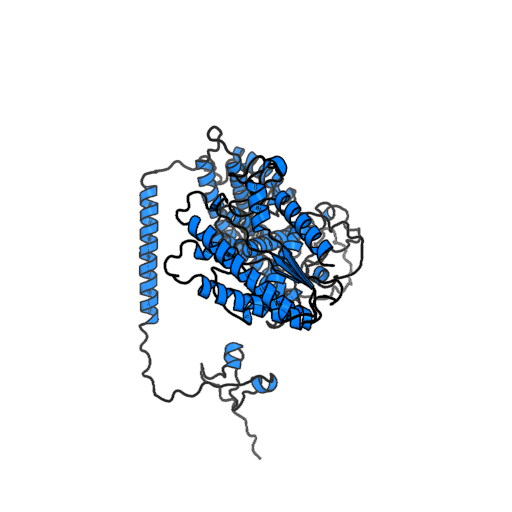C . HIS A 1 273 ? 6.955 -21.152 -20.906 1.00 85.94 273 HIS A C 1
ATOM 2062 O O . HIS A 1 273 ? 6.095 -20.485 -20.326 1.00 85.94 273 HIS A O 1
ATOM 2068 N N . HIS A 1 274 ? 8.204 -21.274 -20.437 1.00 85.31 274 HIS A N 1
ATOM 2069 C CA . HIS A 1 274 ? 8.687 -20.624 -19.210 1.00 85.31 274 HIS A CA 1
ATOM 2070 C C . HIS A 1 274 ? 8.519 -19.100 -19.265 1.00 85.31 274 HIS A C 1
ATOM 2072 O O . HIS A 1 274 ? 8.000 -18.490 -18.332 1.00 85.31 274 HIS A O 1
ATOM 2078 N N . ASP A 1 275 ? 8.892 -18.468 -20.378 1.00 89.81 275 ASP A N 1
ATOM 2079 C CA . ASP A 1 275 ? 8.766 -17.017 -20.532 1.00 89.81 275 ASP A CA 1
ATOM 2080 C C . ASP A 1 275 ? 7.306 -16.548 -20.506 1.00 89.81 275 ASP A C 1
ATOM 2082 O O . ASP A 1 275 ? 7.016 -15.498 -19.936 1.00 89.81 275 ASP A O 1
ATOM 2086 N N . ARG A 1 276 ? 6.366 -17.322 -21.063 1.00 91.12 276 ARG A N 1
ATOM 2087 C CA . ARG A 1 276 ? 4.923 -17.029 -20.997 1.00 91.12 276 ARG A CA 1
ATOM 2088 C C . ARG A 1 276 ? 4.383 -17.134 -19.568 1.00 91.12 276 ARG A C 1
ATOM 2090 O O . ARG A 1 276 ? 3.641 -16.247 -19.143 1.00 91.12 276 ARG A O 1
ATOM 2097 N N . LEU A 1 277 ? 4.794 -18.165 -18.826 1.00 89.06 277 LEU A N 1
ATOM 2098 C CA . LEU A 1 277 ? 4.473 -18.339 -17.404 1.00 89.06 277 LEU A CA 1
ATOM 2099 C C . LEU A 1 277 ? 4.983 -17.141 -16.585 1.00 89.06 277 LEU A C 1
ATOM 2101 O O . LEU A 1 277 ? 4.262 -16.554 -15.780 1.00 89.06 277 LEU A O 1
ATOM 2105 N N . MET A 1 278 ? 6.231 -16.741 -16.816 1.00 90.44 278 MET A N 1
ATOM 2106 C CA . MET A 1 278 ? 6.864 -15.648 -16.079 1.00 90.44 278 MET A CA 1
ATOM 2107 C C . MET A 1 278 ? 6.329 -14.274 -16.491 1.00 90.44 278 MET A C 1
ATOM 2109 O O . MET A 1 278 ? 6.232 -13.380 -15.651 1.00 90.44 278 MET A O 1
ATOM 2113 N N . ALA A 1 279 ? 5.920 -14.102 -17.750 1.00 95.25 279 ALA A N 1
ATOM 2114 C CA . ALA A 1 279 ? 5.266 -12.888 -18.229 1.00 95.25 279 ALA A CA 1
ATOM 2115 C C . ALA A 1 279 ? 3.918 -12.640 -17.537 1.00 95.25 279 ALA A C 1
ATOM 2117 O O . ALA A 1 279 ? 3.611 -11.491 -17.211 1.00 95.25 279 ALA A O 1
ATOM 2118 N N . TRP A 1 280 ? 3.139 -13.698 -17.270 1.00 95.00 280 TRP A N 1
ATOM 2119 C CA . TRP A 1 280 ? 1.923 -13.599 -16.458 1.00 95.00 280 TRP A CA 1
ATOM 2120 C C . TRP A 1 280 ? 2.229 -13.027 -15.075 1.00 95.00 280 TRP A C 1
ATOM 2122 O O . TRP A 1 280 ? 1.666 -12.003 -14.693 1.00 95.00 280 TRP A O 1
ATOM 2132 N N . TRP A 1 281 ? 3.164 -13.644 -14.352 1.00 94.19 281 TRP A N 1
ATOM 2133 C CA . TRP A 1 281 ? 3.484 -13.236 -12.986 1.00 94.19 281 TRP A CA 1
ATOM 2134 C C . TRP A 1 281 ? 4.128 -11.851 -12.902 1.00 94.19 281 TRP A C 1
ATOM 2136 O O . TRP A 1 281 ? 3.879 -11.120 -11.945 1.00 94.19 281 TRP A O 1
ATOM 2146 N N . LEU A 1 282 ? 4.884 -11.447 -13.925 1.00 96.31 282 LEU A N 1
ATOM 2147 C CA . LEU A 1 282 ? 5.390 -10.082 -14.055 1.00 96.31 282 LEU A CA 1
ATOM 2148 C C . LEU A 1 282 ? 4.245 -9.061 -14.183 1.00 96.31 282 LEU A C 1
ATOM 2150 O O . LEU A 1 282 ? 4.265 -8.030 -13.509 1.00 96.31 282 LEU A O 1
ATOM 2154 N N . ALA A 1 283 ? 3.246 -9.341 -15.026 1.00 97.75 283 ALA A N 1
ATOM 2155 C CA . ALA A 1 283 ? 2.093 -8.461 -15.211 1.00 97.75 283 ALA A CA 1
ATOM 2156 C C . ALA A 1 283 ? 1.169 -8.439 -13.983 1.00 97.75 283 ALA A C 1
ATOM 2158 O O . ALA A 1 283 ? 0.737 -7.364 -13.573 1.00 97.75 283 ALA A O 1
ATOM 2159 N N . PHE A 1 284 ? 0.931 -9.601 -13.366 1.00 96.75 284 PHE A N 1
ATOM 2160 C CA . PHE A 1 284 ? 0.190 -9.736 -12.110 1.00 96.75 284 PHE A CA 1
ATOM 2161 C C . PHE A 1 284 ? 0.825 -8.894 -10.998 1.00 96.75 284 PHE A C 1
ATOM 2163 O O . PHE A 1 284 ? 0.147 -8.103 -10.345 1.00 96.75 284 PHE A O 1
ATOM 2170 N N . ALA A 1 285 ? 2.145 -9.014 -10.819 1.00 95.69 285 ALA A N 1
ATOM 2171 C CA . ALA A 1 285 ? 2.868 -8.247 -9.815 1.00 95.69 285 ALA A CA 1
ATOM 2172 C C . ALA A 1 285 ? 2.788 -6.740 -10.092 1.00 95.69 285 ALA A C 1
ATOM 2174 O O . ALA A 1 285 ? 2.567 -5.967 -9.165 1.00 95.69 285 ALA A O 1
ATOM 2175 N N . ALA A 1 286 ? 2.955 -6.314 -11.350 1.00 96.94 286 ALA A N 1
ATOM 2176 C CA . ALA A 1 286 ? 2.872 -4.905 -11.729 1.00 96.94 286 ALA A CA 1
ATOM 2177 C C . ALA A 1 286 ? 1.498 -4.296 -11.411 1.00 96.94 286 ALA A C 1
ATOM 2179 O O . ALA A 1 286 ? 1.440 -3.226 -10.811 1.00 96.94 286 ALA A O 1
ATOM 2180 N N . ASP A 1 287 ? 0.408 -4.977 -11.770 1.00 96.81 287 ASP A N 1
ATOM 2181 C CA . ASP A 1 287 ? -0.959 -4.513 -11.500 1.00 96.81 287 ASP A CA 1
ATOM 2182 C C . ASP A 1 287 ? -1.260 -4.462 -9.995 1.00 96.81 287 ASP A C 1
ATOM 2184 O O . ASP A 1 287 ? -1.701 -3.428 -9.491 1.00 96.81 287 ASP A O 1
ATOM 2188 N N . GLY A 1 288 ? -0.914 -5.519 -9.254 1.00 94.12 288 GLY A N 1
ATOM 2189 C CA . GLY A 1 288 ? -1.100 -5.556 -7.803 1.00 94.12 288 GLY A CA 1
ATOM 2190 C C . GLY A 1 288 ? -0.252 -4.522 -7.055 1.00 94.12 288 GLY A C 1
ATOM 2191 O O . GLY A 1 288 ? -0.734 -3.883 -6.125 1.00 94.12 288 GLY A O 1
ATOM 2192 N N . MET A 1 289 ? 0.992 -4.274 -7.481 1.00 92.44 289 MET A N 1
ATOM 2193 C CA . MET A 1 289 ? 1.818 -3.206 -6.902 1.00 92.44 289 MET A CA 1
ATOM 2194 C C . MET A 1 289 ? 1.213 -1.822 -7.132 1.00 92.44 289 MET A C 1
ATOM 2196 O O . MET A 1 289 ? 1.271 -0.987 -6.232 1.00 92.44 289 MET A O 1
ATOM 2200 N N . VAL A 1 290 ? 0.620 -1.565 -8.302 1.00 89.44 290 VAL A N 1
ATOM 2201 C CA . VAL A 1 290 ? -0.086 -0.301 -8.536 1.00 89.44 290 VAL A CA 1
ATOM 2202 C C . VAL A 1 290 ? -1.307 -0.187 -7.626 1.00 89.44 290 VAL A C 1
ATOM 2204 O O . VAL A 1 290 ? -1.508 0.875 -7.041 1.00 89.44 290 VAL A O 1
ATOM 2207 N N . GLU A 1 291 ? -2.100 -1.248 -7.473 1.00 88.81 291 GLU A N 1
ATOM 2208 C CA . GLU A 1 291 ? -3.254 -1.223 -6.567 1.00 88.81 291 GLU A CA 1
ATOM 2209 C C . GLU A 1 291 ? -2.831 -0.925 -5.125 1.00 88.81 291 GLU A C 1
ATOM 2211 O O . GLU A 1 291 ? -3.407 -0.048 -4.485 1.00 88.81 291 GLU A O 1
ATOM 2216 N N . ILE A 1 292 ? -1.763 -1.565 -4.647 1.00 87.62 292 ILE A N 1
ATOM 2217 C CA . ILE A 1 292 ? -1.251 -1.377 -3.286 1.00 87.62 292 ILE A CA 1
ATOM 2218 C C . ILE A 1 292 ? -0.668 0.030 -3.086 1.00 87.62 292 ILE A C 1
ATOM 2220 O O . ILE A 1 292 ? -0.987 0.699 -2.106 1.00 87.62 292 ILE A O 1
ATOM 2224 N N . VAL A 1 293 ? 0.197 0.490 -3.996 1.00 83.38 293 VAL A N 1
ATOM 2225 C CA . VAL A 1 293 ? 0.949 1.747 -3.827 1.00 83.38 293 VAL A CA 1
ATOM 2226 C C . VAL A 1 293 ? 0.103 2.969 -4.174 1.00 83.38 293 VAL A C 1
ATOM 2228 O O . VAL A 1 293 ? 0.162 3.980 -3.479 1.00 83.38 293 VAL A O 1
ATOM 2231 N N . ALA A 1 294 ? -0.669 2.901 -5.258 1.00 78.75 294 ALA A N 1
ATOM 2232 C CA . ALA A 1 294 ? -1.427 4.037 -5.773 1.00 78.75 294 ALA A CA 1
ATOM 2233 C C . ALA A 1 294 ? -2.896 4.045 -5.331 1.00 78.75 294 ALA A C 1
ATOM 2235 O O . ALA A 1 294 ? -3.594 5.014 -5.627 1.00 78.75 294 ALA A O 1
ATOM 2236 N N . LYS A 1 295 ? -3.383 2.979 -4.673 1.00 79.88 295 LYS A N 1
ATOM 2237 C CA . LYS A 1 295 ? -4.810 2.772 -4.357 1.00 79.88 295 LYS A CA 1
ATOM 2238 C C . LYS A 1 295 ? -5.726 2.877 -5.586 1.00 79.88 295 LYS A C 1
ATOM 2240 O O . LYS A 1 295 ? -6.894 3.247 -5.478 1.00 79.88 295 LYS A O 1
ATOM 2245 N N . LEU A 1 296 ? -5.193 2.588 -6.774 1.00 78.94 296 LEU A N 1
ATOM 2246 C CA . LEU A 1 296 ? -5.951 2.589 -8.024 1.00 78.94 296 LEU A CA 1
ATOM 2247 C C . LEU A 1 296 ? -6.520 1.189 -8.280 1.00 78.94 296 LEU A C 1
ATOM 2249 O O . LEU A 1 296 ? -5.852 0.204 -7.981 1.00 78.94 296 LEU A O 1
ATOM 2253 N N . PRO A 1 297 ? -7.731 1.067 -8.847 1.00 79.88 297 PRO A N 1
ATOM 2254 C CA . PRO A 1 297 ? -8.383 -0.229 -8.990 1.00 79.88 297 PRO A CA 1
ATOM 2255 C C . PRO A 1 297 ? -7.572 -1.164 -9.892 1.00 79.88 297 PRO A C 1
ATOM 2257 O O . PRO A 1 297 ? -7.266 -0.809 -11.037 1.00 79.88 297 PRO A O 1
ATOM 2260 N N . SER A 1 298 ? -7.281 -2.367 -9.391 1.00 89.06 298 SER A N 1
ATOM 2261 C CA . SER A 1 298 ? -6.650 -3.434 -10.170 1.00 89.06 298 SER A CA 1
ATOM 2262 C C . SER A 1 298 ? -7.490 -3.809 -11.396 1.00 89.06 298 SER A C 1
ATOM 2264 O O . SER A 1 298 ? -8.728 -3.855 -11.362 1.00 89.06 298 SER A O 1
ATOM 2266 N N . ALA A 1 299 ? -6.814 -4.113 -12.504 1.00 89.50 299 ALA A N 1
ATOM 2267 C CA . ALA A 1 299 ? -7.470 -4.646 -13.689 1.00 89.50 299 ALA A CA 1
ATOM 2268 C C . ALA A 1 299 ? -7.847 -6.134 -13.564 1.00 89.50 299 ALA A C 1
ATOM 2270 O O . ALA A 1 299 ? -8.662 -6.591 -14.366 1.00 89.50 299 ALA A O 1
ATOM 2271 N N . LEU A 1 300 ? -7.304 -6.839 -12.563 1.00 90.81 300 LEU A N 1
ATOM 2272 C CA . LEU A 1 300 ? -7.532 -8.254 -12.249 1.00 90.81 300 LEU A CA 1
ATOM 2273 C C . LEU A 1 300 ? -8.686 -8.518 -11.277 1.00 90.81 300 LEU A C 1
ATOM 2275 O O . LEU A 1 300 ? -8.946 -9.670 -10.927 1.00 90.81 300 LEU A O 1
ATOM 2279 N N . ARG A 1 301 ? -9.396 -7.479 -10.819 1.00 86.50 301 ARG A N 1
ATOM 2280 C CA . ARG A 1 301 ? -10.538 -7.645 -9.903 1.00 86.50 301 ARG A CA 1
ATOM 2281 C C . ARG A 1 301 ? -11.542 -8.724 -10.356 1.00 86.50 301 ARG A C 1
ATOM 2283 O O . ARG A 1 301 ? -11.962 -9.498 -9.501 1.00 86.50 301 ARG A O 1
ATOM 2290 N N . PRO A 1 302 ? -11.947 -8.819 -11.642 1.00 83.69 302 PRO A N 1
ATOM 2291 C CA . PRO A 1 302 ? -12.853 -9.880 -12.090 1.00 83.69 302 PRO A CA 1
ATOM 2292 C C . PRO A 1 302 ? -12.278 -11.292 -11.926 1.00 83.69 302 PRO A C 1
ATOM 2294 O O . PRO A 1 302 ? -12.994 -12.195 -11.504 1.00 83.69 302 PRO A O 1
ATOM 2297 N N . GLU A 1 303 ? -11.004 -11.483 -12.257 1.00 87.00 303 GLU A N 1
ATOM 2298 C CA . GLU A 1 303 ? -10.307 -12.768 -12.184 1.00 87.00 303 GLU A CA 1
ATOM 2299 C C . GLU A 1 303 ? -10.075 -13.191 -10.723 1.00 87.00 303 GLU A C 1
ATOM 2301 O O . GLU A 1 303 ? -10.300 -14.346 -10.367 1.00 87.00 303 GLU A O 1
ATOM 2306 N N . LEU A 1 304 ? -9.710 -12.248 -9.847 1.00 87.25 304 LEU A N 1
ATOM 2307 C CA . LEU A 1 304 ? -9.563 -12.490 -8.407 1.00 87.25 304 LEU A CA 1
ATOM 2308 C C . LEU A 1 304 ? -10.903 -12.820 -7.731 1.00 87.25 304 LEU A C 1
ATOM 2310 O O . LEU A 1 304 ? -10.955 -13.748 -6.924 1.00 87.25 304 LEU A O 1
ATOM 2314 N N . ARG A 1 305 ? -11.995 -12.130 -8.097 1.00 82.38 305 ARG A N 1
ATOM 2315 C CA . ARG A 1 305 ? -13.357 -12.478 -7.644 1.00 82.38 305 ARG A CA 1
ATOM 2316 C C . ARG A 1 305 ? -13.753 -13.897 -8.051 1.00 82.38 305 ARG A C 1
ATOM 2318 O O . ARG A 1 305 ? -14.312 -14.636 -7.245 1.00 82.38 305 ARG A O 1
ATOM 2325 N N . ALA A 1 306 ? -13.390 -14.310 -9.268 1.00 81.56 306 ALA A N 1
ATOM 2326 C CA . ALA A 1 306 ? -13.619 -15.676 -9.736 1.00 81.56 306 ALA A CA 1
ATOM 2327 C C . ALA A 1 306 ? -12.932 -16.718 -8.837 1.00 81.56 306 ALA A C 1
ATOM 2329 O O . ALA A 1 306 ? -13.524 -17.755 -8.543 1.00 81.56 306 ALA A O 1
ATOM 2330 N N . CYS A 1 307 ? -11.703 -16.438 -8.384 1.00 83.88 307 CYS A N 1
ATOM 2331 C CA . CYS A 1 307 ? -10.939 -17.342 -7.522 1.00 83.88 307 CYS A CA 1
ATOM 2332 C C . CYS A 1 307 ? -11.576 -17.551 -6.139 1.00 83.88 307 CYS A C 1
ATOM 2334 O O . CYS A 1 307 ? -11.463 -18.645 -5.596 1.00 83.88 307 CYS A O 1
ATOM 2336 N N . ILE A 1 308 ? -12.262 -16.545 -5.584 1.00 81.75 308 ILE A N 1
ATOM 2337 C CA . ILE A 1 308 ? -12.946 -16.640 -4.277 1.00 81.75 308 ILE A CA 1
ATOM 2338 C C . ILE A 1 308 ? -14.410 -17.097 -4.380 1.00 81.75 308 ILE A C 1
ATOM 2340 O O . ILE A 1 308 ? -15.126 -17.108 -3.383 1.00 81.75 308 ILE A O 1
ATOM 2344 N N . GLY A 1 309 ? -14.876 -17.477 -5.574 1.00 72.00 309 GLY A N 1
ATOM 2345 C CA . GLY A 1 309 ? -16.248 -17.947 -5.784 1.00 72.00 309 GLY A CA 1
ATOM 2346 C C . GLY A 1 309 ? -17.311 -16.843 -5.809 1.00 72.00 309 GLY A C 1
ATOM 2347 O O . GLY A 1 309 ? -18.502 -17.158 -5.803 1.00 72.00 309 GLY A O 1
ATOM 2348 N N . ASP A 1 310 ? -16.907 -15.571 -5.885 1.00 68.38 310 ASP A N 1
ATOM 2349 C CA . ASP A 1 310 ? -17.814 -14.433 -6.049 1.00 68.38 310 ASP A CA 1
ATOM 2350 C C . ASP A 1 310 ? -18.302 -14.358 -7.511 1.00 68.38 310 ASP A C 1
ATOM 2352 O O . ASP A 1 310 ? -17.671 -13.790 -8.410 1.00 68.38 310 ASP A O 1
ATOM 2356 N N . ALA A 1 311 ? -19.427 -15.033 -7.760 1.00 55.34 311 ALA A N 1
ATOM 2357 C CA . ALA A 1 311 ? -20.010 -15.245 -9.082 1.00 55.34 311 ALA A CA 1
ATOM 2358 C C . ALA A 1 311 ? -21.066 -14.195 -9.482 1.00 55.34 311 ALA A C 1
ATOM 2360 O O . ALA A 1 311 ? -21.700 -14.347 -10.536 1.00 55.34 311 ALA A O 1
ATOM 2361 N N . GLU A 1 312 ? -21.265 -13.122 -8.704 1.00 50.91 312 GLU A N 1
ATOM 2362 C CA . GLU A 1 312 ? -22.354 -12.153 -8.931 1.00 50.91 312 GLU A CA 1
ATOM 2363 C C . GLU A 1 312 ? -22.265 -11.410 -10.283 1.00 50.91 312 GLU A C 1
ATOM 2365 O O . GLU A 1 312 ? -23.251 -10.855 -10.775 1.00 50.91 312 GLU A O 1
ATOM 2370 N N . LEU A 1 313 ? -21.120 -11.481 -10.971 1.00 48.66 313 LEU A N 1
ATOM 2371 C CA . LEU A 1 313 ? -20.891 -10.864 -12.283 1.00 48.66 313 LEU A CA 1
ATOM 2372 C C . LEU A 1 313 ? -21.010 -11.821 -13.487 1.00 48.66 313 LEU A C 1
ATOM 2374 O O . LEU A 1 313 ? -20.722 -11.417 -14.617 1.00 48.66 313 LEU A O 1
ATOM 2378 N N . GLY A 1 314 ? -21.446 -13.072 -13.297 1.00 46.62 314 GLY A N 1
ATOM 2379 C CA . GLY A 1 314 ? -21.507 -14.055 -14.390 1.00 46.62 314 GLY A CA 1
ATOM 2380 C C . GLY A 1 314 ? -20.119 -14.448 -14.907 1.00 46.62 314 GLY A C 1
ATOM 2381 O O . GLY A 1 314 ? -19.925 -14.646 -16.109 1.00 46.62 314 GLY A O 1
ATOM 2382 N N . VAL A 1 315 ? -19.146 -14.501 -13.998 1.00 49.84 315 VAL A N 1
ATOM 2383 C CA . VAL A 1 315 ? -17.761 -14.867 -14.292 1.00 49.84 315 VAL A CA 1
ATOM 2384 C C . VAL A 1 315 ? -17.690 -16.386 -14.470 1.00 49.84 315 VAL A C 1
ATOM 2386 O O . VAL A 1 315 ? -17.916 -17.144 -13.534 1.00 49.84 315 VAL A O 1
ATOM 2389 N N . ASP A 1 316 ? -17.458 -16.833 -15.706 1.00 55.81 316 ASP A N 1
ATOM 2390 C CA . ASP A 1 316 ? -17.284 -18.251 -16.050 1.00 55.81 316 ASP A CA 1
ATOM 2391 C C . ASP A 1 316 ? -16.004 -18.814 -15.399 1.00 55.81 316 ASP A C 1
ATOM 2393 O O . ASP A 1 316 ? -15.023 -18.085 -15.228 1.00 55.81 316 ASP A O 1
ATOM 2397 N N . ARG A 1 317 ? -15.966 -20.127 -15.121 1.00 58.28 317 ARG A N 1
ATOM 2398 C CA . ARG A 1 317 ? -14.795 -20.847 -14.575 1.00 58.28 317 ARG A CA 1
ATOM 2399 C C . ARG A 1 317 ? -13.520 -20.638 -15.404 1.00 58.28 317 ARG A C 1
ATOM 2401 O O . ARG A 1 317 ? -12.420 -20.813 -14.899 1.00 58.28 317 ARG A O 1
ATOM 2408 N N . LYS A 1 318 ? -13.659 -20.221 -16.664 1.00 59.88 318 LYS A N 1
ATOM 2409 C CA . LYS A 1 318 ? -12.560 -19.905 -17.590 1.00 59.88 318 LYS A CA 1
ATOM 2410 C C . LYS A 1 318 ? -11.780 -18.623 -17.272 1.00 59.88 318 LYS A C 1
ATOM 2412 O O . LYS A 1 318 ? -10.765 -18.393 -17.915 1.00 59.88 318 LYS A O 1
ATOM 2417 N N . ARG A 1 319 ? -12.255 -17.770 -16.356 1.00 69.56 319 ARG A N 1
ATOM 2418 C CA . ARG A 1 319 ? -11.572 -16.520 -15.945 1.00 69.56 319 ARG A CA 1
ATOM 2419 C C . ARG A 1 319 ? -10.861 -16.633 -14.596 1.00 69.56 319 ARG A C 1
ATOM 2421 O O . ARG A 1 319 ? -10.484 -15.628 -14.004 1.00 69.56 319 ARG A O 1
ATOM 2428 N N . ILE A 1 320 ? -10.727 -17.853 -14.097 1.00 81.25 320 ILE A N 1
ATOM 2429 C CA . ILE A 1 320 ? -10.033 -18.157 -12.852 1.00 81.25 320 ILE A CA 1
ATOM 2430 C C . ILE A 1 320 ? -8.525 -18.176 -13.114 1.00 81.25 320 ILE A C 1
ATOM 2432 O O . ILE A 1 320 ? -8.073 -18.650 -14.157 1.00 81.25 320 ILE A O 1
ATOM 2436 N N . ILE A 1 321 ? -7.742 -17.680 -12.157 1.00 88.56 321 ILE A N 1
ATOM 2437 C CA . ILE A 1 321 ? -6.281 -17.760 -12.203 1.00 88.56 321 ILE A CA 1
ATOM 2438 C C . ILE A 1 321 ? -5.863 -19.149 -11.719 1.00 88.56 321 ILE A C 1
ATOM 2440 O O . ILE A 1 321 ? -5.866 -19.421 -10.519 1.00 88.56 321 ILE A O 1
ATOM 2444 N N . VAL A 1 322 ? -5.498 -20.010 -12.666 1.00 84.94 322 VAL A N 1
ATOM 2445 C CA . VAL A 1 322 ? -5.008 -21.375 -12.398 1.00 84.94 322 VAL A CA 1
ATOM 2446 C C . VAL A 1 322 ? -3.525 -21.542 -12.718 1.00 84.94 322 VAL A C 1
ATOM 2448 O O . VAL A 1 322 ? -2.965 -22.600 -12.461 1.00 84.94 322 VAL A O 1
ATOM 2451 N N . THR A 1 323 ? -2.872 -20.511 -13.266 1.00 86.75 323 THR A N 1
ATOM 2452 C CA . THR A 1 323 ? -1.419 -20.532 -13.453 1.00 86.75 323 THR A CA 1
ATOM 2453 C C . THR A 1 323 ? -0.720 -20.723 -12.100 1.00 86.75 323 THR A C 1
ATOM 2455 O O . THR A 1 323 ? -1.011 -19.954 -11.178 1.00 86.75 323 THR A O 1
ATOM 2458 N N . PRO A 1 324 ? 0.191 -21.704 -11.962 1.00 81.44 324 PRO A N 1
ATOM 2459 C CA . PRO A 1 324 ? 0.842 -22.018 -10.696 1.00 81.44 324 PRO A CA 1
ATOM 2460 C C . PRO A 1 324 ? 1.878 -20.955 -10.321 1.00 81.44 324 PRO A C 1
ATOM 2462 O O . PRO A 1 324 ? 2.525 -20.358 -11.194 1.00 81.44 324 PRO A O 1
ATOM 2465 N N . PHE A 1 325 ? 2.058 -20.713 -9.020 1.00 80.06 325 PHE A N 1
ATOM 2466 C CA . PHE A 1 325 ? 3.142 -19.871 -8.522 1.00 80.06 325 PHE A CA 1
ATOM 2467 C C . PHE A 1 325 ? 4.498 -20.472 -8.936 1.00 80.06 325 PHE A C 1
ATOM 2469 O O . PHE A 1 325 ? 4.683 -21.688 -8.908 1.00 80.06 325 PHE A O 1
ATOM 2476 N N . PRO A 1 326 ? 5.482 -19.637 -9.304 1.00 73.88 326 PRO A N 1
ATOM 2477 C CA . PRO A 1 326 ? 6.778 -20.119 -9.761 1.00 73.88 326 PRO A CA 1
ATOM 2478 C C . PRO A 1 326 ? 7.588 -20.761 -8.633 1.00 73.88 326 PRO A C 1
ATOM 2480 O O . PRO A 1 326 ? 8.113 -20.063 -7.760 1.00 73.88 326 PRO A O 1
ATOM 2483 N N . LEU A 1 327 ? 7.756 -22.082 -8.693 1.00 58.62 327 LEU A N 1
ATOM 2484 C CA . LEU A 1 327 ? 8.583 -22.849 -7.763 1.00 58.62 327 LEU A CA 1
ATOM 2485 C C . LEU A 1 327 ? 10.032 -22.920 -8.266 1.00 58.62 327 LEU A C 1
ATOM 2487 O O . LEU A 1 327 ? 10.420 -23.864 -8.935 1.00 58.62 327 LEU A O 1
ATOM 2491 N N . THR A 1 328 ? 10.840 -21.916 -7.916 1.00 55.88 328 THR A N 1
ATOM 2492 C CA . THR A 1 328 ? 12.294 -21.800 -8.190 1.00 55.88 328 THR A CA 1
ATOM 2493 C C . THR A 1 328 ? 12.749 -21.889 -9.668 1.00 55.88 328 THR A C 1
ATOM 2495 O O . THR A 1 328 ? 12.112 -22.453 -10.543 1.00 55.88 328 THR A O 1
ATOM 2498 N N . GLU A 1 329 ? 13.895 -21.275 -9.987 1.00 50.59 329 GLU A N 1
ATOM 2499 C CA . GLU A 1 329 ? 14.418 -21.136 -11.367 1.00 50.59 329 GLU A CA 1
ATOM 2500 C C . GLU A 1 329 ? 15.035 -22.446 -11.922 1.00 50.59 329 GLU A C 1
ATOM 2502 O O . GLU A 1 329 ? 15.329 -22.537 -13.114 1.00 50.59 329 GLU A O 1
ATOM 2507 N N . HIS A 1 330 ? 15.267 -23.454 -11.069 1.00 46.12 330 HIS A N 1
ATOM 2508 C CA . HIS A 1 330 ? 16.014 -24.675 -11.411 1.00 46.12 330 HIS A CA 1
ATOM 2509 C C . HIS A 1 330 ? 15.141 -25.833 -11.913 1.00 46.12 330 HIS A C 1
ATOM 2511 O O . HIS A 1 330 ? 15.630 -26.644 -12.701 1.00 46.12 330 HIS A O 1
ATOM 2517 N N . SER A 1 331 ? 13.870 -25.874 -11.519 1.00 48.16 331 SER A N 1
ATOM 2518 C CA . SER A 1 331 ? 12.922 -26.965 -11.791 1.00 48.16 331 SER A CA 1
ATOM 2519 C C . SER A 1 331 ? 12.653 -27.130 -13.289 1.00 48.16 331 SER A C 1
ATOM 2521 O O . SER A 1 331 ? 12.725 -28.226 -13.824 1.00 48.16 331 SER A O 1
ATOM 2523 N N . HIS A 1 332 ? 12.506 -26.022 -14.025 1.00 48.81 332 HIS A N 1
ATOM 2524 C CA . HIS A 1 332 ? 12.215 -26.048 -15.466 1.00 48.81 332 HIS A CA 1
ATOM 2525 C C . HIS A 1 332 ? 13.356 -26.570 -16.360 1.00 48.81 332 HIS A C 1
ATOM 2527 O O . HIS A 1 332 ? 13.144 -26.793 -17.552 1.00 48.81 332 HIS A O 1
ATOM 2533 N N . LYS A 1 333 ? 14.581 -26.724 -15.832 1.00 45.09 333 LYS A N 1
ATOM 2534 C CA . LYS A 1 333 ? 15.752 -27.165 -16.612 1.00 45.09 333 LYS A CA 1
ATOM 2535 C C . LYS A 1 333 ? 16.028 -28.664 -16.514 1.00 45.09 333 LYS A C 1
ATOM 2537 O O . LYS A 1 333 ? 16.885 -29.143 -17.256 1.00 45.09 333 LYS A O 1
ATOM 2542 N N . GLN A 1 334 ? 15.357 -29.394 -15.623 1.00 41.41 334 GLN A N 1
ATOM 2543 C CA . GLN A 1 334 ? 15.634 -30.809 -15.389 1.00 41.41 334 GLN A CA 1
ATOM 2544 C C . GLN A 1 334 ? 14.479 -31.687 -15.874 1.00 41.41 334 GLN A C 1
ATOM 2546 O O . GLN A 1 334 ? 13.503 -31.881 -15.178 1.00 41.41 334 GLN A O 1
ATOM 2551 N N . SER A 1 335 ? 14.693 -32.266 -17.058 1.00 40.12 335 SER A N 1
ATOM 2552 C CA . SER A 1 335 ? 14.050 -33.474 -17.589 1.00 40.12 335 SER A CA 1
ATOM 2553 C C . SER A 1 335 ? 12.547 -33.416 -17.939 1.00 40.12 335 SER A C 1
ATOM 2555 O O . SER A 1 335 ? 11.723 -33.176 -17.071 1.00 40.12 335 SER A O 1
ATOM 2557 N N . PRO A 1 336 ? 12.148 -33.758 -19.181 1.00 48.38 336 PRO A N 1
ATOM 2558 C CA . PRO A 1 336 ? 10.738 -33.950 -19.553 1.00 48.38 336 PRO A CA 1
ATOM 2559 C C . PRO A 1 336 ? 10.060 -35.170 -18.887 1.00 48.38 336 PRO A C 1
ATOM 2561 O O . PRO A 1 336 ? 8.862 -35.356 -19.066 1.00 48.38 336 PRO A O 1
ATOM 2564 N N . ASP A 1 337 ? 10.810 -35.984 -18.131 1.00 44.19 337 ASP A N 1
ATOM 2565 C CA . ASP A 1 337 ? 10.364 -37.271 -17.567 1.00 44.19 337 ASP A CA 1
ATOM 2566 C C . ASP A 1 337 ? 10.186 -37.275 -16.033 1.00 44.19 337 ASP A C 1
ATOM 2568 O O . ASP A 1 337 ? 9.946 -38.333 -15.444 1.00 44.19 337 ASP A O 1
ATOM 2572 N N . GLN A 1 338 ? 10.327 -36.135 -15.348 1.00 42.09 338 GLN A N 1
ATOM 2573 C CA . GLN A 1 338 ? 10.076 -36.068 -13.905 1.00 42.09 338 GLN A CA 1
ATOM 2574 C C . GLN A 1 338 ? 8.605 -35.677 -13.662 1.00 42.09 338 GLN A C 1
ATOM 2576 O O . GLN A 1 338 ? 8.130 -34.742 -14.300 1.00 42.09 338 GLN A O 1
ATOM 2581 N N . PRO A 1 339 ? 7.848 -36.382 -12.795 1.00 40.78 339 PRO A N 1
ATOM 2582 C CA . PRO A 1 339 ? 6.490 -35.969 -12.460 1.00 40.78 339 PRO A CA 1
ATOM 2583 C C . PRO A 1 339 ? 6.563 -34.651 -11.686 1.00 40.78 339 PRO A C 1
ATOM 2585 O O . PRO A 1 339 ? 6.878 -34.642 -10.497 1.00 40.78 339 PRO A O 1
ATOM 2588 N N . ASP A 1 340 ? 6.326 -33.542 -12.384 1.00 48.56 340 ASP A N 1
ATOM 2589 C CA . ASP A 1 340 ? 6.251 -32.214 -11.789 1.00 48.56 340 ASP A CA 1
ATOM 2590 C C . ASP A 1 340 ? 5.069 -32.172 -10.820 1.00 48.56 340 ASP A C 1
ATOM 2592 O O . ASP A 1 340 ? 3.916 -32.345 -11.221 1.00 48.56 340 ASP A O 1
ATOM 2596 N N . THR A 1 341 ? 5.336 -31.933 -9.537 1.00 49.09 341 THR A N 1
ATOM 2597 C CA . THR A 1 341 ? 4.301 -31.456 -8.624 1.00 49.09 341 THR A CA 1
ATOM 2598 C C . THR A 1 341 ? 3.914 -30.048 -9.086 1.00 49.09 341 THR A C 1
ATOM 2600 O O . THR A 1 341 ? 4.761 -29.149 -9.050 1.00 49.09 341 THR A O 1
ATOM 2603 N N . PRO A 1 342 ? 2.681 -29.824 -9.578 1.00 56.84 342 PRO A N 1
ATOM 2604 C CA . PRO A 1 342 ? 2.249 -28.487 -9.954 1.00 56.84 342 PRO A CA 1
ATOM 2605 C C . PRO A 1 342 ? 2.310 -27.592 -8.715 1.00 56.84 342 PRO A C 1
ATOM 2607 O O . PRO A 1 342 ? 1.814 -27.958 -7.653 1.00 56.84 342 PRO A O 1
ATOM 2610 N N . GLY A 1 343 ? 2.963 -26.436 -8.836 1.00 61.50 343 GLY A N 1
ATOM 2611 C CA . GLY A 1 343 ? 3.004 -25.480 -7.736 1.00 61.50 343 GLY A CA 1
ATOM 2612 C C . GLY A 1 343 ? 1.629 -24.896 -7.441 1.00 61.50 343 GLY A C 1
ATOM 2613 O O . GLY A 1 343 ? 0.792 -24.795 -8.330 1.00 61.50 343 GLY A O 1
ATOM 2614 N N . LEU A 1 344 ? 1.422 -24.457 -6.202 1.00 72.06 344 LEU A N 1
ATOM 2615 C CA . LEU A 1 344 ? 0.166 -23.848 -5.757 1.00 72.06 344 LEU A CA 1
ATOM 2616 C C . LEU A 1 344 ? -0.301 -22.724 -6.701 1.00 72.06 344 LEU A C 1
ATOM 2618 O O . LEU A 1 344 ? 0.452 -21.798 -6.995 1.00 72.06 344 LEU A O 1
ATOM 2622 N N . SER A 1 345 ? -1.549 -22.7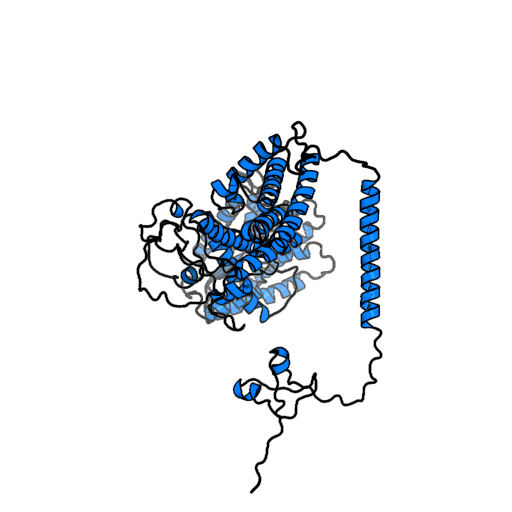64 -7.146 1.00 80.19 345 SER A N 1
ATOM 2623 C CA . SER A 1 345 ? -2.274 -21.656 -7.779 1.00 80.19 345 SER A CA 1
ATOM 2624 C C . SER A 1 345 ? -2.971 -20.779 -6.729 1.00 80.19 345 SER A C 1
ATOM 2626 O O . SER A 1 345 ? -2.982 -21.090 -5.538 1.00 80.19 345 SER A O 1
ATOM 2628 N N . ILE A 1 346 ? -3.588 -19.664 -7.148 1.00 86.19 346 ILE A N 1
ATOM 2629 C CA . ILE A 1 346 ? -4.385 -18.824 -6.231 1.00 86.19 346 ILE A CA 1
ATOM 2630 C C . ILE A 1 346 ? -5.583 -19.606 -5.676 1.00 86.19 346 ILE A C 1
ATOM 2632 O O . ILE A 1 346 ? -5.920 -19.449 -4.508 1.00 86.19 346 ILE A O 1
ATOM 2636 N N . VAL A 1 347 ? -6.217 -20.456 -6.487 1.00 80.50 347 VAL A N 1
ATOM 2637 C CA . VAL A 1 347 ? -7.365 -21.263 -6.046 1.00 80.50 347 VAL A CA 1
ATOM 2638 C C . VAL A 1 347 ? -6.938 -22.324 -5.043 1.00 80.50 347 VAL A C 1
ATOM 2640 O O . VAL A 1 347 ? -7.564 -22.442 -3.996 1.00 80.50 347 VAL A O 1
ATOM 2643 N N . GLU A 1 348 ? -5.868 -23.065 -5.327 1.00 78.06 348 GLU A N 1
ATOM 2644 C CA . GLU A 1 348 ? -5.353 -24.082 -4.399 1.00 78.06 348 GLU A CA 1
ATOM 2645 C C . GLU A 1 348 ? -4.915 -23.440 -3.079 1.00 78.06 348 GLU A C 1
ATOM 2647 O O . GLU A 1 348 ? -5.288 -23.922 -2.014 1.00 78.06 348 GLU A O 1
ATOM 2652 N N . LEU A 1 349 ? -4.267 -22.270 -3.137 1.00 77.81 349 LEU A N 1
ATOM 2653 C CA . LEU A 1 349 ? -3.917 -21.483 -1.952 1.00 77.81 349 LEU A CA 1
ATOM 2654 C C . LEU A 1 349 ? -5.140 -21.096 -1.098 1.00 77.81 349 LEU A C 1
ATOM 2656 O O . LEU A 1 349 ? -5.029 -21.012 0.122 1.00 77.81 349 LEU A O 1
ATOM 2660 N N . LEU A 1 350 ? -6.294 -20.838 -1.720 1.00 75.31 350 LEU A N 1
ATOM 2661 C CA . LEU A 1 350 ? -7.538 -20.509 -1.015 1.00 75.31 350 LEU A CA 1
ATOM 2662 C C . LEU A 1 350 ? -8.251 -21.746 -0.454 1.00 75.31 350 LEU A C 1
ATOM 2664 O O . LEU A 1 350 ? -8.929 -21.644 0.568 1.00 75.31 350 LEU A O 1
ATOM 2668 N N . LEU A 1 351 ? -8.124 -22.898 -1.119 1.00 71.38 351 LEU A N 1
ATOM 2669 C CA . LEU A 1 351 ? -8.771 -24.151 -0.723 1.00 71.38 351 LEU A CA 1
ATOM 2670 C C . LEU A 1 351 ? -7.988 -24.907 0.367 1.00 71.38 351 LEU A C 1
ATOM 2672 O O . LEU A 1 351 ? -8.598 -25.577 1.199 1.00 71.38 351 LEU A O 1
ATOM 2676 N N . GLU A 1 352 ? -6.660 -24.784 0.407 1.00 59.91 352 GLU A N 1
ATOM 2677 C CA . GLU A 1 352 ? -5.773 -25.522 1.319 1.00 59.91 352 GLU A CA 1
ATOM 2678 C C . GLU A 1 352 ? -5.475 -24.783 2.636 1.00 59.91 352 GLU A C 1
ATOM 2680 O O . GLU A 1 352 ? -4.323 -24.586 3.022 1.00 59.91 352 GLU A O 1
ATOM 2685 N N . ILE A 1 353 ? -6.507 -24.403 3.398 1.00 48.47 353 ILE A N 1
ATOM 2686 C CA . ILE A 1 353 ? -6.277 -23.825 4.735 1.00 48.47 353 ILE A CA 1
ATOM 2687 C C . ILE A 1 353 ? -5.739 -24.859 5.747 1.00 48.47 353 ILE A C 1
ATOM 2689 O O . ILE A 1 353 ? -5.174 -24.435 6.745 1.00 48.47 353 ILE A O 1
ATOM 2693 N N . HIS A 1 354 ? -5.799 -26.181 5.527 1.00 43.28 354 HIS A N 1
ATOM 2694 C CA . HIS A 1 354 ? -5.130 -27.169 6.400 1.00 43.28 354 HIS A CA 1
ATOM 2695 C C . HIS A 1 354 ? -4.744 -28.464 5.653 1.00 43.28 354 HIS A C 1
ATOM 2697 O O . HIS A 1 354 ? -5.609 -29.289 5.372 1.00 43.28 354 HIS A O 1
ATOM 2703 N N . GLY A 1 355 ? -3.436 -28.704 5.479 1.00 38.41 355 GLY A N 1
ATOM 2704 C CA . GLY A 1 355 ? -2.870 -30.055 5.598 1.00 38.41 355 GLY A CA 1
ATOM 2705 C C . GLY A 1 355 ? -2.203 -30.692 4.375 1.00 38.41 355 GLY A C 1
ATOM 2706 O O . GLY A 1 355 ? -2.745 -31.643 3.834 1.00 38.41 355 GLY A O 1
ATOM 2707 N N . SER A 1 356 ? -0.955 -30.320 4.086 1.00 35.34 356 SER A N 1
ATOM 2708 C CA . SER A 1 356 ? 0.151 -31.288 3.950 1.00 35.34 356 SER A CA 1
ATOM 2709 C C . SER A 1 356 ? 1.490 -30.556 3.872 1.00 35.34 356 SER A C 1
ATOM 2711 O O . SER A 1 356 ? 1.687 -29.671 3.046 1.00 35.34 356 SER A O 1
ATOM 2713 N N . SER A 1 357 ? 2.395 -30.907 4.784 1.00 43.34 357 SER A N 1
ATOM 2714 C CA . SER A 1 357 ? 3.801 -30.513 4.754 1.00 43.34 357 SER A CA 1
ATOM 2715 C C . SER A 1 357 ? 4.521 -31.174 3.580 1.00 43.34 357 SER A C 1
ATOM 2717 O O . SER A 1 357 ? 4.197 -32.313 3.263 1.00 43.34 357 SER A O 1
ATOM 2719 N N . GLU A 1 358 ? 5.564 -30.504 3.085 1.00 44.19 358 GLU A N 1
ATOM 2720 C CA . GLU A 1 358 ? 6.466 -30.882 1.979 1.00 44.19 358 GLU A CA 1
ATOM 2721 C C . GLU A 1 358 ? 6.102 -30.276 0.621 1.00 44.19 358 GLU A C 1
ATOM 2723 O O . GLU A 1 358 ? 5.804 -30.982 -0.332 1.00 44.19 358 GLU A O 1
ATOM 2728 N N . ASP A 1 359 ? 6.227 -28.951 0.501 1.00 45.28 359 ASP A N 1
ATOM 2729 C CA . ASP A 1 359 ? 6.360 -28.330 -0.817 1.00 45.28 359 ASP A CA 1
ATOM 2730 C C . ASP A 1 359 ? 7.610 -27.442 -0.832 1.00 45.28 359 ASP A C 1
ATOM 2732 O O . ASP A 1 359 ? 7.602 -26.275 -0.437 1.00 45.28 359 ASP A O 1
ATOM 2736 N N . ALA A 1 360 ? 8.741 -28.031 -1.229 1.00 43.00 360 ALA A N 1
ATOM 2737 C CA . ALA A 1 360 ? 10.072 -27.411 -1.194 1.00 43.00 360 ALA A CA 1
ATOM 2738 C C . ALA A 1 360 ? 10.207 -26.158 -2.094 1.00 43.00 360 ALA A C 1
ATOM 2740 O O . ALA A 1 360 ? 11.233 -25.479 -2.075 1.00 43.00 360 ALA A O 1
ATOM 2741 N N . GLY A 1 361 ? 9.176 -25.824 -2.881 1.00 46.53 361 GLY A N 1
ATOM 2742 C CA . GLY A 1 361 ? 9.095 -24.592 -3.665 1.00 46.53 361 GLY A CA 1
ATOM 2743 C C . GLY A 1 361 ? 8.410 -23.412 -2.954 1.00 46.53 361 GLY A C 1
ATOM 2744 O O . GLY A 1 361 ? 8.423 -22.298 -3.489 1.00 46.53 361 GLY A O 1
ATOM 2745 N N . ALA A 1 362 ? 7.846 -23.619 -1.756 1.00 46.94 362 ALA A N 1
ATOM 2746 C CA . ALA A 1 362 ? 7.122 -22.604 -0.985 1.00 46.94 362 ALA A CA 1
ATOM 2747 C C . ALA A 1 362 ? 7.999 -21.442 -0.462 1.00 46.94 362 ALA A C 1
ATOM 2749 O O . ALA A 1 362 ? 7.456 -20.379 -0.154 1.00 46.94 362 ALA A O 1
ATOM 2750 N N . ASP A 1 363 ? 9.328 -21.600 -0.456 1.00 51.16 363 ASP A N 1
ATOM 2751 C CA . ASP A 1 363 ? 10.276 -20.694 0.218 1.00 51.16 363 ASP A CA 1
ATOM 2752 C C . ASP A 1 363 ? 10.977 -19.672 -0.702 1.00 51.16 363 ASP A C 1
ATOM 2754 O O . ASP A 1 363 ? 11.839 -18.901 -0.268 1.00 51.16 363 ASP A O 1
ATOM 2758 N N . SER A 1 364 ? 10.644 -19.613 -1.997 1.00 68.38 364 SER A N 1
ATOM 2759 C CA . SER A 1 364 ? 11.208 -18.571 -2.867 1.00 68.38 364 SER A CA 1
ATOM 2760 C C . SER A 1 364 ? 10.642 -17.197 -2.493 1.00 68.38 364 SER A C 1
ATOM 2762 O O . SER A 1 364 ? 9.435 -16.975 -2.586 1.00 68.38 364 SER A O 1
ATOM 2764 N N . ILE A 1 365 ? 11.515 -16.228 -2.181 1.00 72.19 365 ILE A N 1
ATOM 2765 C CA . ILE A 1 365 ? 11.140 -14.821 -1.913 1.00 72.19 365 ILE A CA 1
ATOM 2766 C C . ILE A 1 365 ? 10.225 -14.263 -3.016 1.00 72.19 365 ILE A C 1
ATOM 2768 O O . ILE A 1 365 ? 9.328 -13.466 -2.745 1.00 72.19 365 ILE A O 1
ATOM 2772 N N . PHE A 1 366 ? 10.431 -14.684 -4.267 1.00 75.94 366 PHE A N 1
ATOM 2773 C CA . PHE A 1 366 ? 9.584 -14.280 -5.385 1.00 75.94 366 PHE A CA 1
ATOM 2774 C C . PHE A 1 366 ? 8.157 -14.834 -5.263 1.00 75.94 366 PHE A C 1
ATOM 2776 O O . PHE A 1 366 ? 7.200 -14.072 -5.365 1.00 75.94 366 PHE A O 1
ATOM 2783 N N . ALA A 1 367 ? 8.012 -16.129 -4.969 1.00 74.69 367 ALA A N 1
ATOM 2784 C CA . ALA A 1 367 ? 6.711 -16.757 -4.759 1.00 74.69 367 ALA A CA 1
ATOM 2785 C C . ALA A 1 367 ? 5.992 -16.160 -3.539 1.00 74.69 367 ALA A C 1
ATOM 2787 O O . ALA A 1 367 ? 4.806 -15.853 -3.625 1.00 74.69 367 ALA A O 1
ATOM 2788 N N . MET A 1 368 ? 6.712 -15.901 -2.439 1.00 78.31 368 MET A N 1
ATOM 2789 C CA . MET A 1 368 ? 6.153 -15.222 -1.264 1.00 78.31 368 MET A CA 1
ATOM 2790 C C . MET A 1 368 ? 5.601 -13.835 -1.608 1.00 78.31 368 MET A C 1
ATOM 2792 O O . MET A 1 368 ? 4.474 -13.526 -1.238 1.00 78.31 368 MET A O 1
ATOM 2796 N N . ARG A 1 369 ? 6.345 -13.016 -2.367 1.00 82.50 369 ARG A N 1
ATOM 2797 C CA . ARG A 1 369 ? 5.876 -11.686 -2.799 1.00 82.50 369 ARG A CA 1
ATOM 2798 C C . ARG A 1 369 ? 4.593 -11.768 -3.621 1.00 82.50 369 ARG A C 1
ATOM 2800 O O . ARG A 1 369 ? 3.670 -10.998 -3.374 1.00 82.50 369 ARG A O 1
ATOM 2807 N N . LEU A 1 370 ? 4.521 -12.699 -4.573 1.00 87.62 370 LEU A N 1
ATOM 2808 C CA . LEU A 1 370 ? 3.329 -12.889 -5.405 1.00 87.62 370 LEU A CA 1
ATOM 2809 C C . LEU A 1 370 ? 2.124 -13.357 -4.577 1.00 87.62 370 LEU A C 1
ATOM 2811 O O . LEU A 1 370 ? 1.032 -12.817 -4.749 1.00 87.62 370 LEU A O 1
ATOM 2815 N N . LYS A 1 371 ? 2.331 -14.290 -3.636 1.00 85.56 371 LYS A N 1
ATOM 2816 C CA . LYS A 1 371 ? 1.302 -14.726 -2.677 1.00 85.56 371 LYS A CA 1
ATOM 2817 C C . LYS A 1 371 ? 0.801 -13.554 -1.832 1.00 85.56 371 LYS A C 1
ATOM 2819 O O . LYS A 1 371 ? -0.403 -13.357 -1.724 1.00 85.56 371 LYS A O 1
ATOM 2824 N N . SER A 1 372 ? 1.702 -12.737 -1.284 1.00 85.50 372 SER A N 1
ATOM 2825 C CA . SER A 1 372 ? 1.330 -11.549 -0.505 1.00 85.50 372 SER A CA 1
ATOM 2826 C C . SER A 1 372 ? 0.515 -10.548 -1.325 1.00 85.50 372 SER A C 1
ATOM 2828 O O . SER A 1 372 ? -0.494 -10.054 -0.833 1.00 85.50 372 SER A O 1
ATOM 2830 N N . ILE A 1 373 ? 0.904 -10.282 -2.578 1.00 90.25 373 ILE A N 1
ATOM 2831 C CA . ILE A 1 373 ? 0.138 -9.408 -3.481 1.00 90.25 373 ILE A CA 1
ATOM 2832 C C . ILE A 1 373 ? -1.270 -9.974 -3.711 1.00 90.25 373 ILE A C 1
ATOM 2834 O O . ILE A 1 373 ? -2.246 -9.232 -3.615 1.00 90.25 373 ILE A O 1
ATOM 2838 N N . ALA A 1 374 ? -1.388 -11.284 -3.956 1.00 88.81 374 ALA A N 1
ATOM 2839 C CA . ALA A 1 374 ? -2.681 -11.940 -4.134 1.00 88.81 374 ALA A CA 1
ATOM 2840 C C . ALA A 1 374 ? -3.567 -11.822 -2.882 1.00 88.81 374 ALA A C 1
ATOM 2842 O O . ALA A 1 374 ? -4.729 -11.434 -2.994 1.00 88.81 374 ALA A O 1
ATOM 2843 N N . PHE A 1 375 ? -3.018 -12.086 -1.691 1.00 88.25 375 PHE A N 1
ATOM 2844 C CA . PHE A 1 375 ? -3.758 -11.962 -0.433 1.00 88.25 375 PHE A CA 1
ATOM 2845 C C . PHE A 1 375 ? -4.236 -10.536 -0.168 1.00 88.25 375 PHE A C 1
ATOM 2847 O O . PHE A 1 375 ? -5.383 -10.353 0.233 1.00 88.25 375 PHE A O 1
ATOM 2854 N N . VAL A 1 376 ? -3.398 -9.525 -0.418 1.00 85.31 376 VAL A N 1
ATOM 2855 C CA . VAL A 1 376 ? -3.793 -8.120 -0.242 1.00 85.31 376 VAL A CA 1
ATOM 2856 C C . VAL A 1 376 ? -4.908 -7.736 -1.215 1.00 85.31 376 VAL A C 1
ATOM 2858 O O . VAL A 1 376 ? -5.882 -7.116 -0.795 1.00 85.31 376 VAL A O 1
ATOM 2861 N N . GLY A 1 377 ? -4.819 -8.148 -2.483 1.00 83.81 377 GLY A N 1
ATOM 2862 C CA . GLY A 1 377 ? -5.878 -7.904 -3.467 1.00 83.81 377 GLY A CA 1
ATOM 2863 C C . GLY A 1 377 ? -7.206 -8.563 -3.078 1.00 83.81 377 GLY A C 1
ATOM 2864 O O . GLY A 1 377 ? -8.259 -7.930 -3.134 1.00 83.81 377 GLY A O 1
ATOM 2865 N N . ILE A 1 378 ? -7.164 -9.813 -2.609 1.00 85.75 378 ILE A N 1
ATOM 2866 C CA . ILE A 1 378 ? -8.353 -10.544 -2.144 1.00 85.75 378 ILE A CA 1
ATOM 2867 C C . ILE A 1 378 ? -8.955 -9.896 -0.893 1.00 85.75 378 ILE A C 1
ATOM 2869 O O . ILE A 1 378 ? -10.165 -9.683 -0.839 1.00 85.75 378 ILE A O 1
ATOM 2873 N N . ALA A 1 379 ? -8.130 -9.528 0.090 1.00 82.50 379 ALA A N 1
ATOM 2874 C CA . ALA A 1 379 ? -8.589 -8.810 1.277 1.00 82.50 379 ALA A CA 1
ATOM 2875 C C . ALA A 1 379 ? -9.233 -7.463 0.908 1.00 82.50 379 ALA A C 1
ATOM 2877 O O . ALA A 1 379 ? -10.259 -7.092 1.475 1.00 82.50 379 ALA A O 1
ATOM 2878 N N . GLY A 1 380 ? -8.666 -6.761 -0.079 1.00 79.44 380 GLY A N 1
ATOM 2879 C CA . GLY A 1 380 ? -9.231 -5.536 -0.638 1.00 79.44 380 GLY A CA 1
ATOM 2880 C C . GLY A 1 380 ? -10.612 -5.747 -1.257 1.00 79.44 380 GLY A C 1
ATOM 2881 O O . GLY A 1 380 ? -11.507 -4.954 -1.001 1.00 79.44 380 GLY A O 1
ATOM 2882 N N . LEU A 1 381 ? -10.821 -6.833 -2.007 1.00 77.12 381 LEU A N 1
ATOM 2883 C CA . LEU A 1 381 ? -12.130 -7.170 -2.581 1.00 77.12 381 LEU A CA 1
ATOM 2884 C C . LEU A 1 381 ? -13.179 -7.469 -1.504 1.00 77.12 381 LEU A C 1
ATOM 2886 O O . LEU A 1 381 ? -14.262 -6.893 -1.538 1.00 77.12 381 LEU A O 1
ATOM 2890 N N . LEU A 1 382 ? -12.828 -8.297 -0.517 1.00 74.81 382 LEU A N 1
ATOM 2891 C CA . LEU A 1 382 ? -13.712 -8.620 0.608 1.00 74.81 382 LEU A CA 1
ATOM 2892 C C . LEU A 1 382 ? -14.058 -7.371 1.440 1.00 74.81 382 LEU A C 1
ATOM 2894 O O . LEU A 1 382 ? -15.179 -7.231 1.925 1.00 74.81 382 LEU A O 1
ATOM 2898 N N . SER A 1 383 ? -13.104 -6.446 1.584 1.00 70.44 383 SER A N 1
ATOM 2899 C CA . SER A 1 383 ? -13.307 -5.154 2.247 1.00 70.44 383 SER A CA 1
ATOM 2900 C C . SER A 1 383 ? -14.144 -4.186 1.406 1.00 70.44 383 SER A C 1
ATOM 2902 O O . SER A 1 383 ? -15.013 -3.514 1.947 1.00 70.44 383 SER A O 1
ATOM 2904 N N . ASP A 1 384 ? -13.948 -4.117 0.088 1.00 62.44 384 ASP A N 1
ATOM 2905 C CA . ASP A 1 384 ? -14.752 -3.278 -0.811 1.00 62.44 384 ASP A CA 1
ATOM 2906 C C . ASP A 1 384 ? -16.226 -3.713 -0.810 1.00 62.44 384 ASP A C 1
ATOM 2908 O O . ASP A 1 384 ? -17.110 -2.857 -0.797 1.00 62.44 384 ASP A O 1
ATOM 2912 N N . ASP A 1 385 ? -16.507 -5.018 -0.754 1.00 53.50 385 ASP A N 1
ATOM 2913 C CA . ASP A 1 385 ? -17.874 -5.537 -0.613 1.00 53.50 385 ASP A CA 1
ATOM 2914 C C . ASP A 1 385 ? -18.466 -5.195 0.771 1.00 53.50 385 ASP A C 1
ATOM 2916 O O . ASP A 1 385 ? -19.662 -4.920 0.890 1.00 53.50 385 ASP A O 1
ATOM 2920 N N . TYR A 1 386 ? -17.622 -5.093 1.805 1.00 43.94 386 TYR A N 1
ATOM 2921 C CA . TYR A 1 386 ? -18.005 -4.569 3.120 1.00 43.94 386 TYR A CA 1
ATOM 2922 C C . TYR A 1 386 ? -18.266 -3.044 3.089 1.00 43.94 386 TYR A C 1
ATOM 2924 O O . TYR A 1 386 ? -19.250 -2.564 3.656 1.00 43.94 386 TYR A O 1
ATOM 2932 N N . ARG A 1 387 ? -17.443 -2.269 2.366 1.00 39.47 387 ARG A N 1
ATOM 2933 C CA . ARG A 1 387 ? -17.555 -0.803 2.195 1.00 39.47 387 ARG A CA 1
ATOM 2934 C C . ARG A 1 387 ? -18.688 -0.382 1.258 1.00 39.47 387 ARG A C 1
ATOM 2936 O O . ARG A 1 387 ? -19.254 0.690 1.450 1.00 39.47 387 ARG A O 1
ATOM 2943 N N . ALA A 1 388 ? -19.084 -1.203 0.284 1.00 40.59 388 ALA A N 1
ATOM 2944 C CA . ALA A 1 388 ? -20.270 -0.957 -0.543 1.00 40.59 388 ALA A CA 1
ATOM 2945 C C . ALA A 1 388 ? -21.566 -0.884 0.295 1.00 40.59 388 ALA A C 1
ATOM 2947 O O . ALA A 1 388 ? -22.566 -0.330 -0.163 1.00 40.59 388 ALA A O 1
ATOM 2948 N N . GLY A 1 389 ? -21.532 -1.377 1.540 1.00 36.81 389 GLY A N 1
ATOM 2949 C CA . GLY A 1 389 ? -22.582 -1.189 2.534 1.00 36.81 389 GLY A CA 1
ATOM 2950 C C . GLY A 1 389 ? -22.593 0.177 3.237 1.00 36.81 389 GLY A C 1
ATOM 2951 O O . GLY A 1 389 ? -23.655 0.567 3.720 1.00 36.81 389 GLY A O 1
ATOM 2952 N N . GLN A 1 390 ? -21.478 0.926 3.306 1.00 35.66 390 GLN A N 1
ATOM 2953 C CA . GLN A 1 390 ? -21.382 2.198 4.051 1.00 35.66 390 GLN A CA 1
ATOM 2954 C C . GLN A 1 390 ? -20.297 3.157 3.497 1.00 35.66 390 GLN A C 1
ATOM 2956 O O . GLN A 1 390 ? -19.107 2.859 3.483 1.00 35.66 390 GLN A O 1
ATOM 2961 N N . SER A 1 391 ? -20.711 4.359 3.079 1.00 28.28 391 SER A N 1
ATOM 2962 C CA . SER A 1 391 ? -19.868 5.455 2.554 1.00 28.28 391 SER A CA 1
ATOM 2963 C C . SER A 1 391 ? -19.445 6.431 3.661 1.00 28.28 391 SER A C 1
ATOM 2965 O O . SER A 1 391 ? -20.355 6.889 4.333 1.00 28.28 391 SER A O 1
ATOM 2967 N N . PHE A 1 392 ? -18.169 6.860 3.765 1.00 31.39 392 PHE A N 1
ATOM 2968 C CA . PHE A 1 392 ? -17.762 8.230 4.182 1.00 31.39 392 PHE A CA 1
ATOM 2969 C C . PHE A 1 392 ? -16.285 8.581 3.858 1.00 31.39 392 PHE A C 1
ATOM 2971 O O . PHE A 1 392 ? -15.475 7.707 3.562 1.00 31.39 392 PHE A O 1
ATOM 2978 N N . ALA A 1 393 ? -16.009 9.897 3.838 1.00 31.25 393 ALA A N 1
ATOM 2979 C CA . ALA A 1 393 ? -14.933 10.631 3.159 1.00 31.25 393 ALA A CA 1
ATOM 2980 C C . ALA A 1 393 ? -13.568 10.661 3.875 1.00 31.25 393 ALA A C 1
ATOM 2982 O O . ALA A 1 393 ? -13.483 10.623 5.101 1.00 31.25 393 ALA A O 1
ATOM 2983 N N . LEU A 1 394 ? -12.501 10.784 3.076 1.00 38.12 394 LEU A N 1
ATOM 2984 C CA . LEU A 1 394 ? -11.126 10.581 3.505 1.00 38.12 394 LEU A CA 1
ATOM 2985 C C . LEU A 1 394 ? -10.317 11.866 3.728 1.00 38.12 394 LEU A C 1
ATOM 2987 O O . LEU A 1 394 ? -9.921 12.543 2.791 1.00 38.12 394 LEU A O 1
ATOM 2991 N N . GLU A 1 395 ? -10.052 12.108 5.011 1.00 35.53 395 GLU A N 1
ATOM 2992 C CA . GLU A 1 395 ? -8.806 12.650 5.596 1.00 35.53 395 GLU A CA 1
ATOM 2993 C C . GLU A 1 395 ? -8.561 12.046 7.009 1.00 35.53 395 GLU A C 1
ATOM 2995 O O . GLU A 1 395 ? -7.456 12.110 7.535 1.00 35.53 395 GLU A O 1
ATOM 3000 N N . ALA A 1 396 ? -9.547 11.319 7.564 1.00 43.72 396 ALA A N 1
ATOM 3001 C CA . ALA A 1 396 ? -9.473 10.469 8.763 1.00 43.72 396 ALA A CA 1
ATOM 3002 C C . ALA A 1 396 ? -9.251 8.959 8.470 1.00 43.72 396 ALA A C 1
ATOM 3004 O O . ALA A 1 396 ? -9.392 8.119 9.354 1.00 43.72 396 ALA A O 1
ATOM 3005 N N . GLU A 1 397 ? -8.926 8.580 7.228 1.00 42.69 397 GLU A N 1
ATOM 3006 C CA . GLU A 1 397 ? -9.195 7.232 6.674 1.00 42.69 397 GLU A CA 1
ATOM 3007 C C . GLU A 1 397 ? -8.326 6.064 7.194 1.00 42.69 397 GLU A C 1
ATOM 3009 O O . GLU A 1 397 ? -8.438 4.949 6.691 1.00 42.69 397 GLU A O 1
ATOM 3014 N N . TRP A 1 398 ? -7.473 6.279 8.197 1.00 48.66 398 TRP A N 1
ATOM 3015 C CA . TRP A 1 398 ? -6.690 5.201 8.825 1.00 48.66 398 TRP A CA 1
ATOM 3016 C C . TRP A 1 398 ? -6.753 5.183 10.355 1.00 48.66 398 TRP A C 1
ATOM 3018 O O . TRP A 1 398 ? -6.247 4.244 10.967 1.00 48.66 398 TRP A O 1
ATOM 3028 N N . ILE A 1 399 ? -7.375 6.184 10.988 1.00 59.47 399 ILE A N 1
ATOM 3029 C CA . ILE A 1 399 ? -7.566 6.206 12.440 1.00 59.47 399 ILE A CA 1
ATOM 3030 C C . ILE A 1 399 ? -9.003 5.773 12.700 1.00 59.47 399 ILE A C 1
ATOM 3032 O O . ILE A 1 399 ? -9.933 6.562 12.571 1.00 59.47 399 ILE A O 1
ATOM 3036 N N . ILE A 1 400 ? -9.184 4.498 13.040 1.00 74.44 400 ILE A N 1
ATOM 3037 C CA . ILE A 1 400 ? -10.496 3.958 13.401 1.00 74.44 400 ILE A CA 1
ATOM 3038 C C . ILE A 1 400 ? -10.898 4.580 14.753 1.00 74.44 400 ILE A C 1
ATOM 3040 O O . ILE A 1 400 ? -10.160 4.395 15.726 1.00 74.44 400 ILE A O 1
ATOM 3044 N N . PRO A 1 401 ? -12.023 5.313 14.860 1.00 81.62 401 PRO A N 1
ATOM 3045 C CA . PRO A 1 401 ? -12.467 5.894 16.127 1.00 81.62 401 PRO A CA 1
ATOM 3046 C C . PRO A 1 401 ? -12.700 4.826 17.203 1.00 81.62 401 PRO A C 1
ATOM 3048 O O . PRO A 1 401 ? -13.049 3.688 16.886 1.00 81.62 401 PRO A O 1
ATOM 3051 N N . LEU A 1 402 ? -12.576 5.187 18.487 1.00 88.94 402 LEU A N 1
ATOM 3052 C CA . LEU A 1 402 ? -12.856 4.267 19.603 1.00 88.94 402 LEU A CA 1
ATOM 3053 C C . LEU A 1 402 ? -14.252 3.633 19.493 1.00 88.94 402 LEU A C 1
ATOM 3055 O O . LEU A 1 402 ? -14.418 2.448 19.773 1.00 88.94 402 LEU A O 1
ATOM 3059 N N . THR A 1 403 ? -15.247 4.418 19.072 1.00 87.50 403 THR A N 1
ATOM 3060 C CA . THR A 1 403 ? -16.630 3.961 18.874 1.00 87.50 403 THR A CA 1
ATOM 3061 C C . THR A 1 403 ? -16.721 2.821 17.871 1.00 87.50 403 THR A C 1
ATOM 3063 O O . THR A 1 403 ? -17.445 1.852 18.101 1.00 87.50 403 THR A O 1
ATOM 3066 N N . ASP A 1 404 ? -15.936 2.893 16.802 1.00 84.06 404 ASP A N 1
ATOM 3067 C CA . ASP A 1 404 ? -15.953 1.914 15.722 1.00 84.06 404 ASP A CA 1
ATOM 3068 C C . ASP A 1 404 ? -15.123 0.687 16.100 1.00 84.06 404 ASP A C 1
ATOM 3070 O O . ASP A 1 404 ? -15.581 -0.435 15.895 1.00 84.06 404 ASP A O 1
ATOM 3074 N N . GLN A 1 405 ? -13.955 0.876 16.732 1.00 84.19 405 GLN A N 1
ATOM 3075 C CA . GLN A 1 405 ?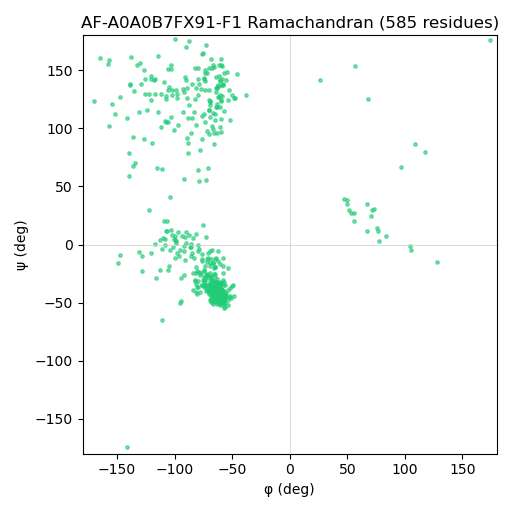 -13.157 -0.226 17.289 1.00 84.19 405 GLN A CA 1
ATOM 3076 C C . GLN A 1 405 ? -13.971 -1.034 18.310 1.00 84.19 405 GLN A C 1
ATOM 3078 O O . GLN A 1 405 ? -14.005 -2.263 18.258 1.00 84.19 405 GLN A O 1
ATOM 3083 N N . GLY A 1 406 ? -14.674 -0.340 19.209 1.00 84.88 406 GLY A N 1
ATOM 3084 C CA . GLY A 1 406 ? -15.562 -0.945 20.193 1.00 84.88 406 GLY A CA 1
ATOM 3085 C C . GLY A 1 406 ? -16.726 -1.695 19.556 1.00 84.88 406 GLY A C 1
ATOM 3086 O O . GLY A 1 406 ? -16.960 -2.854 19.892 1.00 84.88 406 GLY A O 1
ATOM 3087 N N . SER A 1 407 ? -17.412 -1.074 18.592 1.00 80.00 407 SER A N 1
ATOM 3088 C CA . SER A 1 407 ? -18.528 -1.704 17.873 1.00 80.00 407 SER A CA 1
ATOM 3089 C C . SER A 1 407 ? -18.086 -2.968 17.130 1.00 80.00 407 SER A C 1
ATOM 3091 O O . SER A 1 407 ? -18.747 -4.002 17.232 1.00 80.00 407 SER A O 1
ATOM 3093 N N . GLN A 1 408 ? -16.938 -2.920 16.443 1.00 82.50 408 GLN A N 1
ATOM 3094 C CA . GLN A 1 408 ? -16.354 -4.074 15.752 1.00 82.50 408 GLN A CA 1
ATOM 3095 C C . GLN A 1 408 ? -15.987 -5.195 16.732 1.00 82.50 408 GLN A C 1
ATOM 3097 O O . GLN A 1 408 ? -16.308 -6.359 16.487 1.00 82.50 408 GLN A O 1
ATOM 3102 N N . TRP A 1 409 ? -15.369 -4.860 17.870 1.00 86.38 409 TRP A N 1
ATOM 3103 C CA . TRP A 1 409 ? -15.017 -5.841 18.897 1.00 86.38 409 TRP A CA 1
ATOM 3104 C C . TRP A 1 409 ? -16.261 -6.514 19.499 1.00 86.38 409 TRP A C 1
ATOM 3106 O O . TRP A 1 409 ? -16.328 -7.742 19.583 1.00 86.38 409 TRP A O 1
ATOM 3116 N N . VAL A 1 410 ? -17.282 -5.727 19.857 1.00 84.88 410 VAL A N 1
ATOM 3117 C CA . VAL A 1 410 ? -18.555 -6.225 20.406 1.00 84.88 410 VAL A CA 1
ATOM 3118 C C . VAL A 1 410 ? -19.271 -7.117 19.389 1.00 84.88 410 VAL A C 1
ATOM 3120 O O . VAL A 1 410 ? -19.739 -8.203 19.739 1.00 84.88 410 VAL A O 1
ATOM 3123 N N . GLN A 1 411 ? -19.301 -6.717 18.116 1.00 78.75 411 GLN A N 1
ATOM 3124 C CA . GLN A 1 411 ? -19.873 -7.519 17.036 1.00 78.75 411 GLN A CA 1
ATOM 3125 C C . GLN A 1 411 ? -19.130 -8.848 16.851 1.00 78.75 411 GLN A C 1
ATOM 3127 O O . GLN A 1 411 ? -19.775 -9.895 16.756 1.00 78.75 411 GLN A O 1
ATOM 3132 N N . ALA A 1 412 ? -17.795 -8.834 16.832 1.00 75.62 412 ALA A N 1
ATOM 3133 C CA . ALA A 1 412 ? -16.984 -10.042 16.702 1.00 75.62 412 ALA A CA 1
ATOM 3134 C C . ALA A 1 412 ? -17.185 -10.995 17.891 1.00 75.62 412 ALA A C 1
ATOM 3136 O O . ALA A 1 412 ? -17.292 -12.210 17.702 1.00 75.62 412 ALA A O 1
ATOM 3137 N N . LYS A 1 413 ? -17.326 -10.448 19.106 1.00 81.06 413 LYS A N 1
ATOM 3138 C CA . LYS A 1 413 ? -17.638 -11.215 20.315 1.00 81.06 413 LYS A CA 1
ATOM 3139 C C . LYS A 1 413 ? -19.028 -11.857 20.255 1.00 81.06 413 LYS A C 1
ATOM 3141 O O . LYS A 1 413 ? -19.155 -13.043 20.557 1.00 81.06 413 LYS A O 1
ATOM 3146 N N . HIS A 1 414 ? -20.058 -11.113 19.847 1.00 81.94 414 HIS A N 1
ATOM 3147 C CA . HIS A 1 414 ? -21.418 -11.646 19.686 1.00 81.94 414 HIS A CA 1
ATOM 3148 C C . HIS A 1 414 ? -21.538 -12.654 18.539 1.00 81.94 414 HIS A C 1
ATOM 3150 O O . HIS A 1 414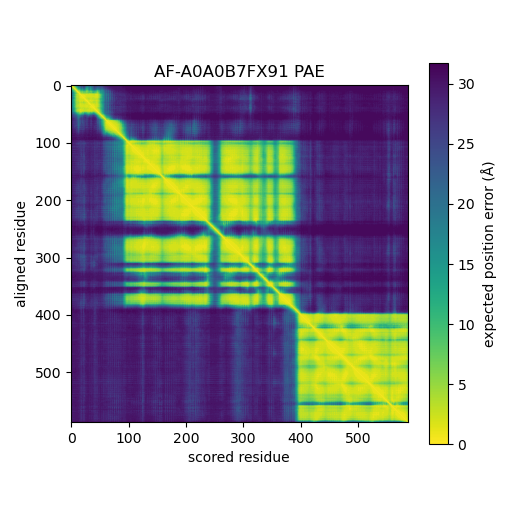 ? -22.331 -13.585 18.628 1.00 81.94 414 HIS A O 1
ATOM 3156 N N . SER A 1 415 ? -20.734 -12.492 17.489 1.00 75.81 415 SER A N 1
ATOM 3157 C CA . SER A 1 415 ? -20.696 -13.397 16.333 1.00 75.81 415 SER A CA 1
ATOM 3158 C C . SER A 1 415 ? -19.807 -14.626 16.560 1.00 75.81 415 SER A C 1
ATOM 3160 O O . SER A 1 415 ? -19.598 -15.397 15.630 1.00 75.81 415 SER A O 1
ATOM 3162 N N . HIS A 1 416 ? -19.268 -14.808 17.773 1.00 79.75 416 HIS A N 1
ATOM 3163 C CA . HIS A 1 416 ? -18.366 -15.905 18.142 1.00 79.75 416 HIS A CA 1
ATOM 3164 C C . HIS A 1 416 ? -17.100 -16.016 17.267 1.00 79.75 416 HIS A C 1
ATOM 3166 O O . HIS A 1 416 ? -16.530 -17.094 17.139 1.00 79.75 416 HIS A O 1
ATOM 3172 N N . LEU A 1 417 ? -16.636 -14.900 16.691 1.00 63.25 417 LEU A N 1
ATOM 3173 C CA . LEU A 1 417 ? -15.405 -14.846 15.889 1.00 63.25 417 LEU A CA 1
ATOM 3174 C C . LEU A 1 417 ? -14.141 -14.743 16.753 1.00 63.25 417 LEU A C 1
ATOM 3176 O O . LEU A 1 417 ? -13.042 -15.017 16.281 1.00 63.25 417 LEU A O 1
ATOM 3180 N N . LEU A 1 418 ? -14.294 -14.319 18.009 1.00 76.38 418 LEU A N 1
ATOM 3181 C CA . LEU A 1 418 ? -13.213 -14.160 18.976 1.00 76.38 418 LEU A CA 1
ATOM 3182 C C . LEU A 1 418 ? -13.637 -14.736 20.328 1.00 76.38 418 LEU A C 1
ATOM 3184 O O . LEU A 1 418 ? -14.711 -14.426 20.860 1.00 76.38 418 LEU A O 1
ATOM 3188 N N . GLU A 1 419 ? -12.761 -15.545 20.915 1.00 78.31 419 GLU A N 1
ATOM 3189 C CA . GLU A 1 419 ? -12.903 -15.980 22.296 1.00 78.31 419 GLU A CA 1
ATOM 3190 C C . GLU A 1 419 ? -12.359 -14.901 23.233 1.00 78.31 419 GLU A C 1
ATOM 3192 O O . GLU A 1 419 ? -11.224 -14.453 23.127 1.00 78.31 419 GLU A O 1
ATOM 3197 N N . ALA A 1 420 ? -13.202 -14.482 24.168 1.00 81.50 420 ALA A N 1
ATOM 3198 C CA . ALA A 1 420 ? -12.833 -13.577 25.249 1.00 81.50 420 ALA A CA 1
ATOM 3199 C C . ALA A 1 420 ? -13.529 -14.100 26.506 1.00 81.50 420 ALA A C 1
ATOM 3201 O O . ALA A 1 420 ? -14.662 -13.683 26.788 1.00 81.50 420 ALA A O 1
ATOM 3202 N N . PRO A 1 421 ? -12.987 -15.149 27.147 1.00 84.06 421 PRO A N 1
ATOM 3203 C CA . PRO A 1 421 ? -13.573 -15.698 28.360 1.00 84.06 421 PRO A CA 1
ATOM 3204 C C . PRO A 1 421 ? -13.602 -14.626 29.451 1.00 84.06 421 PRO A C 1
ATOM 3206 O O . PRO A 1 421 ? -12.669 -13.833 29.578 1.00 84.06 421 PRO A O 1
ATOM 3209 N N . LYS A 1 422 ? -14.688 -14.600 30.231 1.00 82.75 422 LYS A N 1
ATOM 3210 C CA . LYS A 1 422 ? -14.848 -13.676 31.364 1.00 82.75 422 LYS A CA 1
ATOM 3211 C C . LYS A 1 422 ? -13.644 -13.754 32.305 1.00 82.75 422 LYS A C 1
ATOM 3213 O O . LYS A 1 422 ? -13.119 -12.723 32.716 1.00 82.75 422 LYS A O 1
ATOM 3218 N N . ASP A 1 423 ? -13.216 -14.980 32.582 1.00 78.88 423 ASP A N 1
ATOM 3219 C CA . ASP A 1 423 ? -12.044 -15.286 33.384 1.00 78.88 423 ASP A CA 1
ATOM 3220 C C . ASP A 1 423 ? -10.851 -15.440 32.428 1.00 78.88 423 ASP A C 1
ATOM 3222 O O . ASP A 1 423 ? -10.838 -16.329 31.578 1.00 78.88 423 ASP A O 1
ATOM 3226 N N . GLY A 1 424 ? -9.875 -14.534 32.520 1.00 82.50 424 GLY A N 1
ATOM 3227 C CA . GLY A 1 424 ? -8.651 -14.569 31.707 1.00 82.50 424 GLY A CA 1
ATOM 3228 C C . GLY A 1 424 ? -8.570 -13.556 30.560 1.00 82.50 424 GLY A C 1
ATOM 3229 O O . GLY A 1 424 ? -7.535 -13.497 29.903 1.00 82.50 424 GLY A O 1
ATOM 3230 N N . SER A 1 425 ? -9.599 -12.729 30.340 1.00 91.94 425 SER A N 1
ATOM 3231 C CA . SER A 1 425 ? -9.536 -11.623 29.368 1.00 91.94 425 SER A CA 1
ATOM 3232 C C . SER A 1 425 ? -9.493 -10.261 30.057 1.00 91.94 425 SER A C 1
ATOM 3234 O O . SER A 1 425 ? -10.228 -10.023 31.014 1.00 91.94 425 SER A O 1
ATOM 3236 N N . LEU A 1 426 ? -8.679 -9.348 29.524 1.00 92.69 426 LEU A N 1
ATOM 3237 C CA . LEU A 1 426 ? -8.548 -7.962 29.974 1.00 92.69 426 LEU A CA 1
ATOM 3238 C C . LEU A 1 426 ? -8.902 -7.012 28.825 1.00 92.69 426 LEU A C 1
ATOM 3240 O O . LEU A 1 426 ? -8.287 -7.079 27.763 1.00 92.69 426 LEU A O 1
ATOM 3244 N N . ALA A 1 427 ? -9.859 -6.108 29.042 1.00 94.69 427 ALA A N 1
ATOM 3245 C CA . ALA A 1 427 ? -10.134 -5.016 28.113 1.00 94.69 427 ALA A CA 1
ATOM 3246 C C . ALA A 1 427 ? -9.259 -3.806 28.465 1.00 94.69 427 ALA A C 1
ATOM 3248 O O . ALA A 1 427 ? -9.478 -3.158 29.489 1.00 94.69 427 ALA A O 1
ATOM 3249 N N . ALA A 1 428 ? -8.265 -3.510 27.629 1.00 96.25 428 ALA A N 1
ATOM 3250 C CA . ALA A 1 428 ? -7.368 -2.375 27.815 1.00 96.25 428 ALA A CA 1
ATOM 3251 C C . ALA A 1 428 ? -7.744 -1.214 26.886 1.00 96.25 428 ALA A C 1
ATOM 3253 O O . ALA A 1 428 ? -7.850 -1.397 25.675 1.00 96.25 428 ALA A O 1
ATOM 3254 N N . PHE A 1 429 ? -7.902 -0.017 27.446 1.00 97.31 429 PHE A N 1
ATOM 3255 C CA . PHE A 1 429 ? -8.206 1.199 26.703 1.00 97.31 429 PHE A CA 1
ATOM 3256 C C . PHE A 1 429 ? -7.039 2.183 26.804 1.00 97.31 429 PHE A C 1
ATOM 3258 O O . PHE A 1 429 ? -6.734 2.707 27.879 1.00 97.31 429 PHE A O 1
ATOM 3265 N N . PHE A 1 430 ? -6.399 2.442 25.664 1.00 96.19 430 PHE A N 1
ATOM 3266 C CA . PHE A 1 430 ? -5.316 3.411 25.524 1.00 96.19 430 PHE A CA 1
ATOM 3267 C C . PHE A 1 430 ? -5.523 4.236 24.251 1.00 96.19 430 PHE A C 1
ATOM 3269 O O . PHE A 1 430 ? -5.157 3.820 23.155 1.00 96.19 430 PHE A O 1
ATOM 3276 N N . ILE A 1 431 ? -6.191 5.380 24.390 1.00 93.38 431 ILE A N 1
ATOM 3277 C CA . ILE A 1 431 ? -6.634 6.213 23.266 1.00 93.38 431 ILE A CA 1
ATOM 3278 C C . ILE A 1 431 ? -6.863 7.657 23.732 1.00 93.38 431 ILE A C 1
ATOM 3280 O O . ILE A 1 431 ? -7.105 7.888 24.916 1.00 93.38 431 ILE A O 1
ATOM 3284 N N . GLY A 1 432 ? -6.772 8.615 22.806 1.00 90.75 432 GLY A N 1
ATOM 3285 C CA . GLY A 1 432 ? -7.025 10.044 23.049 1.00 90.75 432 GLY A CA 1
ATOM 3286 C C . GLY A 1 432 ? -5.905 10.980 22.580 1.00 90.75 432 GLY A C 1
ATOM 3287 O O . GLY A 1 432 ? -6.114 12.180 22.449 1.00 90.75 432 GLY A O 1
ATOM 3288 N N . ILE A 1 433 ? -4.706 10.460 22.290 1.00 90.62 433 ILE A N 1
ATOM 3289 C CA . ILE A 1 433 ? -3.551 11.297 21.915 1.00 90.62 433 ILE A CA 1
ATOM 3290 C C . ILE A 1 433 ? -3.750 12.043 20.586 1.00 90.62 433 ILE A C 1
ATOM 3292 O O . ILE A 1 433 ? -3.308 13.182 20.445 1.00 90.62 433 ILE A O 1
ATOM 3296 N N . ASN A 1 434 ? -4.461 11.426 19.637 1.00 89.75 434 ASN A N 1
ATOM 3297 C CA . ASN A 1 434 ? -4.787 12.033 18.347 1.00 89.75 434 ASN A CA 1
ATOM 3298 C C . ASN A 1 434 ? -5.733 13.228 18.515 1.00 89.75 434 ASN A C 1
ATOM 3300 O O . ASN A 1 434 ? -5.558 14.237 17.838 1.00 89.75 434 ASN A O 1
ATOM 3304 N N . ASP A 1 435 ? -6.685 13.145 19.447 1.00 90.06 435 ASP A N 1
ATOM 3305 C CA . ASP A 1 435 ? -7.595 14.240 19.777 1.00 90.06 435 ASP A CA 1
ATOM 3306 C C . ASP A 1 435 ? -6.822 15.435 20.355 1.00 90.06 435 ASP A C 1
ATOM 3308 O O . ASP A 1 435 ? -7.027 16.565 19.918 1.00 90.06 435 ASP A O 1
ATOM 3312 N N . MET A 1 436 ? -5.863 15.188 21.259 1.00 88.81 436 MET A N 1
ATOM 3313 C CA . MET A 1 436 ? -4.998 16.242 21.823 1.00 88.81 436 MET A CA 1
ATOM 3314 C C . MET A 1 436 ? -4.176 16.952 20.738 1.00 88.81 436 MET A C 1
ATOM 3316 O O . MET A 1 436 ? -4.107 18.184 20.700 1.00 88.81 436 MET A O 1
ATOM 3320 N N . LEU A 1 437 ? -3.600 16.180 19.808 1.00 87.12 437 LEU A N 1
ATOM 3321 C CA . LEU A 1 437 ? -2.892 16.731 18.651 1.00 87.12 437 LEU A CA 1
ATOM 3322 C C . LEU A 1 437 ? -3.834 17.544 17.751 1.00 87.12 437 LEU A C 1
ATOM 3324 O O . LEU A 1 437 ? -3.484 18.645 17.328 1.00 87.12 437 LEU A O 1
ATOM 3328 N N . GLY A 1 438 ? -5.045 17.039 17.505 1.00 85.62 438 GLY A N 1
ATOM 3329 C CA . GLY A 1 438 ? -6.051 17.695 16.670 1.00 85.62 438 GLY A CA 1
ATOM 3330 C C . GLY A 1 438 ? -6.499 19.053 17.209 1.00 85.62 438 GLY A C 1
ATOM 3331 O O . GLY A 1 438 ? -6.696 19.983 16.426 1.00 85.62 438 GLY A O 1
ATOM 3332 N N . VAL A 1 439 ? -6.599 19.197 18.535 1.00 86.94 439 VAL A N 1
ATOM 3333 C CA . VAL A 1 439 ? -7.031 20.450 19.176 1.00 86.94 439 VAL A CA 1
ATOM 3334 C C . VAL A 1 439 ? -5.886 21.396 19.541 1.00 86.94 439 VAL A C 1
ATOM 3336 O O . VAL A 1 439 ? -6.138 22.485 20.057 1.00 86.94 439 VAL A O 1
ATOM 3339 N N . THR A 1 440 ? -4.628 21.023 19.282 1.00 87.06 440 THR A N 1
ATOM 3340 C CA . THR A 1 440 ? -3.450 21.797 19.719 1.00 87.06 440 THR A CA 1
ATOM 3341 C C . THR A 1 440 ? -3.532 23.264 19.280 1.00 87.06 440 THR A C 1
ATOM 3343 O O . THR A 1 440 ? -3.338 24.162 20.100 1.00 87.06 440 THR A O 1
ATOM 3346 N N . SER A 1 441 ? -3.901 23.520 18.022 1.00 86.50 441 SER A N 1
ATOM 3347 C CA . SER A 1 441 ? -4.003 24.867 17.440 1.00 86.50 441 SER A CA 1
ATOM 3348 C C . SER A 1 441 ? -5.357 25.554 17.658 1.00 86.50 441 SER A C 1
ATOM 3350 O O . SER A 1 441 ? -5.547 26.698 17.237 1.00 86.50 441 SER A O 1
ATOM 3352 N N . TRP A 1 442 ? -6.325 24.888 18.295 1.00 87.75 442 TRP A N 1
ATOM 3353 C CA . TRP A 1 442 ? -7.677 25.423 18.438 1.00 87.75 442 TRP A CA 1
ATOM 3354 C C . TRP A 1 442 ? -7.711 26.560 19.458 1.00 87.75 442 TRP A C 1
ATOM 3356 O O . TRP A 1 442 ? -7.176 26.460 20.561 1.00 87.75 442 TRP A O 1
ATOM 3366 N N . LYS A 1 443 ? -8.375 27.656 19.080 1.00 81.44 443 LYS A N 1
ATOM 3367 C CA . LYS A 1 443 ? -8.537 28.868 19.908 1.00 81.44 443 LYS A CA 1
ATOM 3368 C C . LYS A 1 443 ? -9.997 29.221 20.190 1.00 81.44 443 LYS A C 1
ATOM 3370 O O . LYS A 1 443 ? -10.272 30.150 20.938 1.00 81.44 443 LYS A O 1
ATOM 3375 N N . ASN A 1 444 ? -10.926 28.516 19.552 1.00 87.50 444 ASN A N 1
ATOM 3376 C CA . ASN A 1 444 ? -12.364 28.775 19.590 1.00 87.50 444 ASN A CA 1
ATOM 3377 C C . ASN A 1 444 ? -13.096 28.017 20.707 1.00 87.50 444 ASN A C 1
ATOM 3379 O O . ASN A 1 444 ? -14.244 28.348 20.993 1.00 87.50 444 ASN A O 1
ATOM 3383 N N . VAL A 1 445 ? -12.463 27.022 21.331 1.00 88.19 445 VAL A N 1
ATOM 3384 C CA . VAL A 1 445 ? -13.026 26.316 22.486 1.00 88.19 445 VAL A CA 1
ATOM 3385 C C . VAL A 1 445 ? -12.641 27.066 23.756 1.00 88.19 445 VAL A C 1
ATOM 3387 O O . VAL A 1 445 ? -11.462 27.258 24.050 1.00 88.19 445 VAL A O 1
ATOM 3390 N N . THR A 1 446 ? -13.653 27.514 24.496 1.00 87.81 446 THR A N 1
ATOM 3391 C CA . THR A 1 446 ? -13.478 28.285 25.736 1.00 87.81 446 THR A CA 1
ATOM 3392 C C . THR A 1 446 ? -13.773 27.474 26.994 1.00 87.81 446 THR A C 1
ATOM 3394 O O . THR A 1 446 ? -13.292 27.835 28.062 1.00 87.81 446 THR A O 1
ATOM 3397 N N . ASP A 1 447 ? -14.551 26.395 26.875 1.00 93.62 447 ASP A N 1
ATOM 3398 C CA . ASP A 1 447 ? -14.889 25.481 27.968 1.00 93.62 447 ASP A CA 1
ATOM 3399 C C . ASP A 1 447 ? -14.388 24.069 27.636 1.00 93.62 447 ASP A C 1
ATOM 3401 O O . ASP A 1 447 ? -15.077 23.254 27.018 1.00 93.62 447 ASP A O 1
ATOM 3405 N N . TRP A 1 448 ? -13.133 23.819 28.005 1.00 93.50 448 TRP A N 1
ATOM 3406 C CA . TRP A 1 448 ? -12.463 22.545 27.757 1.00 93.50 448 TRP A CA 1
ATOM 3407 C C . TRP A 1 448 ? -12.967 21.421 28.667 1.00 93.50 448 TRP A C 1
ATOM 3409 O O . TRP A 1 448 ? -12.956 20.266 28.248 1.00 93.50 448 TRP A O 1
ATOM 3419 N N . ASP A 1 449 ? -13.441 21.736 29.876 1.00 95.31 449 ASP A N 1
ATOM 3420 C CA . ASP A 1 449 ? -14.025 20.745 30.782 1.00 95.31 449 ASP A CA 1
ATOM 3421 C C . ASP A 1 449 ? -15.293 20.140 30.175 1.00 95.31 449 ASP A C 1
ATOM 3423 O O . ASP A 1 449 ? -15.422 18.915 30.120 1.00 95.31 449 ASP A O 1
ATOM 3427 N N . THR A 1 450 ? -16.203 20.978 29.665 1.00 95.25 450 THR A N 1
ATOM 3428 C CA . THR A 1 450 ? -17.418 20.504 28.984 1.00 95.25 450 THR A CA 1
ATOM 3429 C C . THR A 1 450 ? -17.069 19.726 27.716 1.00 95.25 450 THR A C 1
ATOM 3431 O O . THR A 1 450 ? -17.548 18.606 27.540 1.00 95.25 450 THR A O 1
ATOM 3434 N N . PHE A 1 451 ? -16.169 20.254 26.878 1.00 94.81 451 PHE A N 1
ATOM 3435 C CA . PHE A 1 451 ? -15.744 19.593 25.638 1.00 94.81 451 PHE A CA 1
ATOM 3436 C C . PHE A 1 451 ? -15.193 18.177 25.882 1.00 94.81 451 PHE A C 1
ATOM 3438 O O . PHE A 1 451 ? -15.639 17.206 25.268 1.00 94.81 451 PHE A O 1
ATOM 3445 N N . TRP A 1 452 ? -14.255 18.028 26.821 1.00 95.81 452 TRP A N 1
ATOM 3446 C CA . TRP A 1 452 ? -13.688 16.716 27.135 1.00 95.81 452 TRP A CA 1
ATOM 3447 C C . TRP A 1 452 ? -14.656 15.814 27.897 1.00 95.81 452 TRP A C 1
ATOM 3449 O O . TRP A 1 452 ? -14.567 14.593 27.775 1.00 95.81 452 TRP A O 1
ATOM 3459 N N . THR A 1 453 ? -15.604 16.381 28.646 1.00 96.12 453 THR A N 1
ATOM 3460 C CA . THR A 1 453 ? -16.673 15.603 29.283 1.00 96.12 453 THR A CA 1
ATOM 3461 C C . THR A 1 453 ? -17.541 14.905 28.239 1.00 96.12 453 THR A C 1
ATOM 3463 O O . THR A 1 453 ? -17.772 13.705 28.394 1.00 96.12 453 THR A O 1
ATOM 3466 N N . GLU A 1 454 ? -17.937 15.603 27.168 1.00 94.94 454 GLU A N 1
ATOM 3467 C CA . GLU A 1 454 ? -18.706 15.031 26.051 1.00 94.94 454 GLU A CA 1
ATOM 3468 C C . GLU A 1 454 ? -17.913 13.946 25.305 1.00 94.94 454 GLU A C 1
ATOM 3470 O O . GLU A 1 454 ? -18.435 12.867 25.011 1.00 94.94 454 GLU A O 1
ATOM 3475 N N . ALA A 1 455 ? -16.620 14.178 25.053 1.00 93.69 455 ALA A N 1
ATOM 3476 C CA . ALA A 1 455 ? -15.751 13.163 24.452 1.00 93.69 455 ALA A CA 1
ATOM 3477 C C . ALA A 1 455 ? -15.649 11.903 25.335 1.00 93.69 455 ALA A C 1
ATOM 3479 O O . ALA A 1 455 ? -15.720 10.772 24.846 1.00 93.69 455 ALA A O 1
ATOM 3480 N N . LEU A 1 456 ? -15.537 12.087 26.654 1.00 97.44 456 LEU A N 1
ATOM 3481 C CA . LEU A 1 456 ? -15.496 10.989 27.617 1.00 97.44 456 LEU A CA 1
ATOM 3482 C C . LEU A 1 456 ? -16.854 10.291 27.796 1.00 97.44 456 LEU A C 1
ATOM 3484 O O . LEU A 1 456 ? -16.859 9.110 28.134 1.00 97.44 456 LEU A O 1
ATOM 3488 N N . ASP A 1 457 ? -17.990 10.948 27.538 1.00 96.12 457 ASP A N 1
ATOM 3489 C CA . ASP A 1 457 ? -19.289 10.258 27.462 1.00 96.12 457 ASP A CA 1
ATOM 3490 C C . ASP A 1 457 ? -19.290 9.225 26.332 1.00 96.12 457 ASP A C 1
ATOM 3492 O O . ASP A 1 457 ? -19.678 8.076 26.544 1.00 96.12 457 ASP A O 1
ATOM 3496 N N . SER A 1 458 ? -18.782 9.598 25.153 1.00 94.69 458 SER A N 1
ATOM 3497 C CA . SER A 1 458 ? -18.630 8.668 24.026 1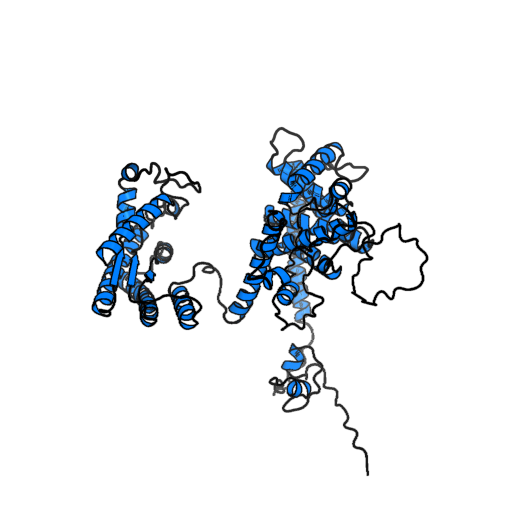.00 94.69 458 SER A CA 1
ATOM 3498 C C . SER A 1 458 ? -17.670 7.521 24.365 1.00 94.69 458 SER A C 1
ATOM 3500 O O . SER A 1 458 ? -17.988 6.348 24.153 1.00 94.69 458 SER A O 1
ATOM 3502 N N . TYR A 1 459 ? -16.530 7.842 24.987 1.00 97.75 459 TYR A N 1
ATOM 3503 C CA . TYR A 1 459 ? -15.550 6.855 25.444 1.00 97.75 459 TYR A CA 1
ATOM 3504 C C . TYR A 1 459 ? -16.173 5.824 26.391 1.00 97.75 459 TYR A C 1
ATOM 3506 O O . TYR A 1 459 ? -16.063 4.618 26.165 1.00 97.75 459 TYR A O 1
ATOM 3514 N N . PHE A 1 460 ? -16.840 6.277 27.456 1.00 97.94 460 PHE A N 1
ATOM 3515 C CA . PHE A 1 460 ? -17.418 5.374 28.452 1.00 97.94 460 PHE A CA 1
ATOM 3516 C C . PHE A 1 460 ? -18.676 4.664 27.949 1.00 97.94 460 PHE A C 1
ATOM 3518 O O . PHE A 1 460 ? -18.951 3.555 28.401 1.00 97.94 460 PHE A O 1
ATOM 3525 N N . GLY A 1 461 ? -19.362 5.209 26.940 1.00 96.75 461 GLY A N 1
ATOM 3526 C CA . GLY A 1 461 ? -20.381 4.478 26.192 1.00 96.75 461 GLY A CA 1
ATOM 3527 C C . GLY A 1 461 ? -19.828 3.203 25.545 1.00 96.75 461 GLY A C 1
ATOM 3528 O O . GLY A 1 461 ? -20.476 2.158 25.594 1.00 96.75 461 GLY A O 1
ATOM 3529 N N . VAL A 1 462 ? -18.606 3.243 25.003 1.00 96.38 462 VAL A N 1
ATOM 3530 C CA . VAL A 1 462 ? -17.930 2.050 24.461 1.00 96.38 462 VAL A CA 1
ATOM 3531 C C . VAL A 1 462 ? -17.505 1.091 25.571 1.00 96.38 462 VAL A C 1
ATOM 3533 O O . VAL A 1 462 ? -17.709 -0.118 25.450 1.00 96.38 462 VAL A O 1
ATOM 3536 N N . VAL A 1 463 ? -16.962 1.609 26.676 1.00 97.69 463 VAL A N 1
ATOM 3537 C CA . VAL A 1 463 ? -16.608 0.796 27.855 1.00 97.69 463 VAL A CA 1
ATOM 3538 C C . VAL A 1 463 ? -17.826 0.020 28.367 1.00 97.69 463 VAL A C 1
ATOM 3540 O O . VAL A 1 463 ? -17.728 -1.180 28.630 1.00 97.69 463 VAL A O 1
ATOM 3543 N N . ASP A 1 464 ? -18.990 0.670 28.449 1.00 97.31 464 ASP A N 1
ATOM 3544 C CA . ASP A 1 464 ? -20.244 0.029 28.844 1.00 97.31 464 ASP A CA 1
ATOM 3545 C C . ASP A 1 464 ? -20.675 -1.064 27.856 1.00 97.31 464 ASP A C 1
ATOM 3547 O O . ASP A 1 464 ? -21.104 -2.139 28.280 1.00 97.31 464 ASP A O 1
ATOM 3551 N N . GLN A 1 465 ? -20.529 -0.845 26.545 1.00 94.44 465 GLN A N 1
ATOM 3552 C CA . GLN A 1 465 ? -20.812 -1.886 25.549 1.00 94.44 465 GLN A CA 1
ATOM 3553 C C . GLN A 1 465 ? -19.911 -3.112 25.739 1.00 94.44 465 GLN A C 1
ATOM 3555 O O . GLN A 1 465 ? -20.404 -4.241 25.741 1.00 94.44 465 GLN A O 1
ATOM 3560 N N . VAL A 1 466 ? -18.612 -2.906 25.977 1.00 93.69 466 VAL A N 1
ATOM 3561 C CA . VAL A 1 466 ? -17.660 -3.992 26.253 1.00 93.69 466 VAL A CA 1
ATOM 3562 C C . VAL A 1 466 ? -18.025 -4.725 27.548 1.00 93.69 466 VAL A C 1
ATOM 3564 O O . VAL A 1 466 ? -18.070 -5.956 27.562 1.00 93.69 466 VAL A O 1
ATOM 3567 N N . TYR A 1 467 ? -18.379 -4.008 28.617 1.00 95.19 467 TYR A N 1
ATOM 3568 C CA . TYR A 1 467 ? -18.883 -4.594 29.867 1.00 95.19 467 TYR A CA 1
ATOM 3569 C C . TYR A 1 467 ? -20.129 -5.469 29.659 1.00 95.19 467 TYR A C 1
ATOM 3571 O O . TYR A 1 467 ? -20.235 -6.564 30.230 1.00 95.19 467 TYR A O 1
ATOM 3579 N N . ASN A 1 468 ? -21.046 -5.029 28.796 1.00 93.44 468 ASN A N 1
ATOM 3580 C CA . ASN A 1 468 ? -22.280 -5.750 28.490 1.00 93.44 468 ASN A CA 1
ATOM 3581 C C . ASN A 1 468 ? -22.043 -7.080 27.750 1.00 93.44 468 ASN A C 1
ATOM 3583 O O . ASN A 1 468 ? -22.922 -7.939 27.763 1.00 93.44 468 ASN A O 1
ATOM 3587 N N . THR A 1 469 ? -20.853 -7.311 27.181 1.00 91.00 469 THR A N 1
ATOM 3588 C CA . THR A 1 469 ? -20.486 -8.617 26.590 1.00 91.00 469 THR A CA 1
ATOM 3589 C C . THR A 1 469 ? -20.126 -9.692 27.621 1.00 91.00 469 THR A C 1
ATOM 3591 O O . THR A 1 469 ? -19.953 -10.858 27.267 1.00 91.00 469 THR A O 1
ATOM 3594 N N . GLY A 1 470 ? -20.008 -9.315 28.899 1.00 91.62 470 GLY A N 1
ATOM 3595 C CA . GLY A 1 470 ? -19.660 -10.220 29.995 1.00 91.62 470 GLY A CA 1
ATOM 3596 C C . GLY A 1 470 ? -18.228 -10.075 30.513 1.00 91.62 470 GLY A C 1
ATOM 3597 O O . GLY A 1 470 ? -17.903 -10.700 31.522 1.00 91.62 470 GLY A O 1
ATOM 3598 N N . LEU A 1 471 ? -17.389 -9.234 29.896 1.00 92.62 471 LEU A N 1
ATOM 3599 C CA . LEU A 1 471 ? -16.059 -8.927 30.429 1.00 92.62 471 LEU A CA 1
ATOM 3600 C C . LEU A 1 471 ? -16.140 -8.212 31.777 1.00 92.62 471 LEU A C 1
ATOM 3602 O O . LEU A 1 471 ? -17.047 -7.412 32.019 1.00 92.62 471 LEU A O 1
ATOM 3606 N N . ARG A 1 472 ? -15.186 -8.523 32.660 1.00 94.31 472 ARG A N 1
ATOM 3607 C CA . ARG A 1 472 ? -15.112 -7.963 34.018 1.00 94.31 472 ARG A CA 1
ATOM 3608 C C . ARG A 1 472 ? -13.771 -7.354 34.391 1.00 94.31 472 ARG A C 1
ATOM 3610 O O . ARG A 1 472 ? -13.732 -6.661 35.398 1.00 94.31 472 ARG A O 1
ATOM 3617 N N . SER A 1 473 ? -12.725 -7.538 33.595 1.00 95.19 473 SER A N 1
ATOM 3618 C CA . SER A 1 473 ? -11.415 -6.943 33.859 1.00 95.19 473 SER A CA 1
ATOM 3619 C C . SER A 1 473 ? -11.143 -5.813 32.874 1.00 95.19 473 SER A C 1
ATOM 3621 O O . SER A 1 473 ? -11.190 -6.026 31.660 1.00 95.19 473 SER A O 1
ATOM 3623 N N . PHE A 1 474 ? -10.844 -4.627 33.399 1.00 96.56 474 PHE A N 1
ATOM 3624 C CA . PHE A 1 474 ? -10.619 -3.408 32.626 1.00 96.56 474 PHE A CA 1
ATOM 3625 C C . PHE A 1 474 ? -9.304 -2.742 33.026 1.00 96.56 474 PHE A C 1
ATOM 3627 O O . PHE A 1 474 ? -8.987 -2.638 34.210 1.00 96.56 474 PHE A O 1
ATOM 3634 N N . LEU A 1 475 ? -8.557 -2.260 32.037 1.00 97.56 475 LEU A N 1
ATOM 3635 C CA . LEU A 1 475 ? -7.342 -1.476 32.222 1.00 97.56 475 LEU A CA 1
ATOM 3636 C C . LEU A 1 475 ? -7.467 -0.161 31.452 1.00 97.56 475 LEU A C 1
ATOM 3638 O O . LEU A 1 475 ? -7.757 -0.167 30.258 1.00 97.56 475 LEU A O 1
ATOM 3642 N N . PHE A 1 476 ? -7.195 0.958 32.116 1.00 98.25 476 PHE A N 1
ATOM 3643 C CA . PHE A 1 476 ? -7.190 2.282 31.494 1.00 98.25 476 PHE A CA 1
ATOM 3644 C C . PHE A 1 476 ? -5.797 2.903 31.550 1.00 98.25 476 PHE A C 1
ATOM 3646 O O . PHE A 1 476 ? -5.190 2.976 32.618 1.00 98.25 476 PHE A O 1
ATOM 3653 N N . LEU A 1 477 ? -5.296 3.378 30.412 1.00 98.31 477 LEU A N 1
ATOM 3654 C CA . LEU A 1 477 ? -4.070 4.169 30.346 1.00 98.31 477 LEU A CA 1
ATOM 3655 C C . LEU A 1 477 ? -4.451 5.625 30.100 1.00 98.31 477 LEU A C 1
ATOM 3657 O O . LEU A 1 477 ? -5.263 5.915 29.219 1.00 98.31 477 LEU A O 1
ATOM 3661 N N . ASN A 1 478 ? -3.861 6.540 30.867 1.00 98.00 478 ASN A N 1
ATOM 3662 C CA . ASN A 1 478 ? -4.018 7.965 30.594 1.00 98.00 478 ASN A CA 1
ATOM 3663 C C . ASN A 1 478 ? -3.212 8.386 29.346 1.00 98.00 478 ASN A C 1
ATOM 3665 O O . ASN A 1 478 ? -2.476 7.593 28.761 1.00 98.00 478 ASN A O 1
ATOM 3669 N N . VAL A 1 479 ? -3.384 9.620 28.879 1.00 97.25 479 VAL A N 1
ATOM 3670 C CA . VAL A 1 479 ? -2.731 10.096 27.653 1.00 97.25 479 VAL A CA 1
ATOM 3671 C C . VAL A 1 479 ? -1.361 10.699 27.992 1.00 97.25 479 VAL A C 1
ATOM 3673 O O . VAL A 1 479 ? -1.284 11.600 28.838 1.00 97.25 479 VAL A O 1
ATOM 3676 N N . PRO A 1 480 ? -0.259 10.251 27.362 1.00 96.50 480 PRO A N 1
ATOM 3677 C CA . PRO A 1 480 ? 1.039 10.885 27.541 1.00 96.50 480 PRO A CA 1
ATOM 3678 C C . PRO A 1 480 ? 1.083 12.246 26.837 1.00 96.50 480 PRO A C 1
ATOM 3680 O O . PRO A 1 480 ? 0.461 12.453 25.795 1.00 96.50 480 PRO A O 1
ATOM 3683 N N . SER A 1 481 ? 1.833 13.185 27.412 1.00 94.06 481 SER A N 1
ATOM 3684 C CA . SER A 1 481 ? 2.063 14.484 26.784 1.00 94.06 481 SER A CA 1
ATOM 3685 C C . SER A 1 481 ? 3.133 14.367 25.697 1.00 94.06 481 SER A C 1
ATOM 3687 O O . SER A 1 481 ? 4.144 13.698 25.887 1.00 94.06 481 SER A O 1
ATOM 3689 N N . LEU A 1 482 ? 2.913 15.033 24.562 1.00 94.31 482 LEU A N 1
ATOM 3690 C CA . LEU A 1 482 ? 3.855 15.092 23.435 1.00 94.31 482 LEU A CA 1
ATOM 3691 C C . LEU A 1 482 ? 4.533 16.460 23.337 1.00 94.31 482 LEU A C 1
ATOM 3693 O O . LEU A 1 482 ? 5.195 16.753 22.348 1.00 94.31 482 LEU A O 1
ATOM 3697 N N . ASP A 1 483 ? 4.398 17.301 24.359 1.00 93.31 483 ASP A N 1
ATOM 3698 C CA . ASP A 1 483 ? 4.975 18.647 24.404 1.00 93.31 483 ASP A CA 1
ATOM 3699 C C . ASP A 1 483 ? 6.503 18.666 24.233 1.00 93.31 483 ASP A C 1
ATOM 3701 O O . ASP A 1 483 ? 7.068 19.651 23.764 1.00 93.31 483 ASP A O 1
ATOM 3705 N N . ARG A 1 484 ? 7.167 17.552 24.558 1.00 94.75 484 ARG A N 1
ATOM 3706 C CA . ARG A 1 484 ? 8.612 17.337 24.380 1.00 94.75 484 ARG A CA 1
ATOM 3707 C C . ARG A 1 484 ? 8.966 16.506 23.139 1.00 94.75 484 ARG A C 1
ATOM 3709 O O . ARG A 1 484 ? 10.135 16.165 22.961 1.00 94.75 484 ARG A O 1
ATOM 3716 N N . ALA A 1 485 ? 7.987 16.153 22.306 1.00 94.25 485 ALA A N 1
ATOM 3717 C CA . ALA A 1 485 ? 8.204 15.368 21.097 1.00 94.25 485 ALA A CA 1
ATOM 3718 C C . ALA A 1 485 ? 8.855 16.220 19.989 1.00 94.25 485 ALA A C 1
ATOM 3720 O O . ALA A 1 485 ? 8.491 17.391 19.826 1.00 94.25 485 ALA A O 1
ATOM 3721 N N . PRO A 1 486 ? 9.762 15.655 19.170 1.00 93.25 486 PRO A N 1
ATOM 3722 C CA . PRO A 1 486 ? 10.419 16.395 18.093 1.00 93.25 486 PRO A CA 1
ATOM 3723 C C . PRO A 1 486 ? 9.430 17.009 17.092 1.00 93.25 486 PRO A C 1
ATOM 3725 O O . PRO A 1 486 ? 9.673 18.092 16.569 1.00 93.25 486 PRO A O 1
ATOM 3728 N N . GLY A 1 487 ? 8.289 16.358 16.858 1.00 88.44 487 GLY A N 1
ATOM 3729 C CA . GLY A 1 487 ? 7.234 16.824 15.957 1.00 88.44 487 GLY A CA 1
ATOM 3730 C C . GLY A 1 487 ? 6.433 18.024 16.465 1.00 88.44 487 GLY A C 1
ATOM 3731 O O . GLY A 1 487 ? 5.708 18.633 15.680 1.00 88.44 487 GLY A O 1
ATOM 3732 N N . LEU A 1 488 ? 6.559 18.384 17.748 1.00 88.81 488 LEU A N 1
ATOM 3733 C CA . LEU A 1 488 ? 6.001 19.616 18.320 1.00 88.81 488 LEU A CA 1
ATOM 3734 C C . LEU A 1 488 ? 7.084 20.651 18.660 1.00 88.81 488 LEU A C 1
ATOM 3736 O O . LEU A 1 488 ? 6.771 21.722 19.188 1.00 88.81 488 LEU A O 1
ATOM 3740 N N . ALA A 1 489 ? 8.349 20.381 18.323 1.00 89.25 489 ALA A N 1
ATOM 3741 C CA . ALA A 1 489 ? 9.439 21.316 18.558 1.00 89.25 489 ALA A CA 1
ATOM 3742 C C . ALA A 1 489 ? 9.192 22.639 17.814 1.00 89.25 489 ALA A C 1
ATOM 3744 O O . ALA A 1 489 ? 9.004 22.674 16.599 1.00 89.25 489 ALA A O 1
ATOM 3745 N N . GLY A 1 490 ? 9.191 23.747 18.558 1.00 88.00 490 GLY A N 1
ATOM 3746 C CA . GLY A 1 490 ? 8.950 25.083 18.009 1.00 88.00 490 GLY A CA 1
ATOM 3747 C C . GLY A 1 490 ? 7.482 25.414 17.716 1.00 88.00 490 GLY A C 1
ATOM 3748 O O . GLY A 1 490 ? 7.211 26.510 17.227 1.00 88.00 490 GLY A O 1
ATOM 3749 N N . ASN A 1 491 ? 6.530 24.527 18.028 1.00 88.88 491 ASN A N 1
ATOM 3750 C CA . ASN A 1 491 ? 5.109 24.838 17.896 1.00 88.88 491 ASN A CA 1
ATOM 3751 C C . ASN A 1 491 ? 4.697 25.887 18.957 1.00 88.88 491 ASN A C 1
ATOM 3753 O O . ASN A 1 491 ? 4.858 25.628 20.153 1.00 88.88 491 ASN A O 1
ATOM 3757 N N . PRO A 1 492 ? 4.150 27.057 18.563 1.00 90.94 492 PRO A N 1
ATOM 3758 C CA . PRO A 1 492 ? 3.779 28.116 19.507 1.00 90.94 492 PRO A CA 1
ATOM 3759 C C . PRO A 1 492 ? 2.633 27.715 20.448 1.00 90.94 492 PRO A C 1
ATOM 3761 O O . PRO A 1 492 ? 2.482 28.300 21.519 1.00 90.94 492 PRO A O 1
ATOM 3764 N N . ASP A 1 493 ? 1.850 26.704 20.071 1.00 90.75 493 ASP A N 1
ATOM 3765 C CA . ASP A 1 493 ? 0.664 26.244 20.787 1.00 90.75 493 ASP A CA 1
ATOM 3766 C C . ASP A 1 493 ? 0.910 24.970 21.608 1.00 90.75 493 ASP A C 1
ATOM 3768 O O . ASP A 1 493 ? -0.022 24.411 22.184 1.00 90.75 493 ASP A O 1
ATOM 3772 N N . VAL A 1 494 ? 2.162 24.519 21.728 1.00 92.19 494 VAL A N 1
ATOM 3773 C CA . VAL A 1 494 ? 2.520 23.295 22.467 1.00 92.19 494 VAL A CA 1
ATOM 3774 C C . VAL A 1 494 ? 2.077 23.322 23.939 1.00 92.19 494 VAL A C 1
ATOM 3776 O O . VAL A 1 494 ? 1.711 22.295 24.507 1.00 92.19 494 VAL A O 1
ATOM 3779 N N . ALA A 1 495 ? 2.021 24.508 24.553 1.00 91.62 495 ALA A N 1
ATOM 3780 C CA . ALA A 1 495 ? 1.503 24.670 25.909 1.00 91.62 495 ALA A CA 1
ATOM 3781 C C . ALA A 1 495 ? 0.009 24.309 26.013 1.00 91.62 495 ALA A C 1
ATOM 3783 O O . ALA A 1 495 ? -0.423 23.782 27.037 1.00 91.62 495 ALA A O 1
ATOM 3784 N N . ASN A 1 496 ? -0.772 24.553 24.952 1.00 91.12 496 ASN A N 1
ATOM 3785 C CA . ASN A 1 496 ? -2.170 24.133 24.901 1.00 91.12 496 ASN A CA 1
ATOM 3786 C C . ASN A 1 496 ? -2.273 22.605 24.842 1.00 91.12 496 ASN A C 1
ATOM 3788 O O . ASN A 1 496 ? -3.076 22.044 25.575 1.00 91.12 496 ASN A O 1
ATOM 3792 N N . HIS A 1 497 ? -1.419 21.924 24.064 1.00 92.50 497 HIS A N 1
ATOM 3793 C CA . HIS A 1 497 ? -1.360 20.452 24.048 1.00 92.50 497 HIS A CA 1
ATOM 3794 C C . HIS A 1 497 ? -1.171 19.882 25.459 1.00 92.50 497 HIS A C 1
ATOM 3796 O O . HIS A 1 497 ? -1.971 19.065 25.911 1.00 92.50 497 HIS A O 1
ATOM 3802 N N . ALA A 1 498 ? -0.159 20.365 26.188 1.00 93.75 498 ALA A N 1
ATOM 3803 C CA . ALA A 1 498 ? 0.105 19.926 27.559 1.00 93.75 498 ALA A CA 1
ATOM 3804 C C . ALA A 1 498 ? -1.078 20.208 28.506 1.00 93.75 498 ALA A C 1
ATOM 3806 O O . ALA A 1 498 ? -1.437 19.353 29.316 1.00 93.75 498 ALA A O 1
ATOM 3807 N N . ALA A 1 499 ? -1.714 21.379 28.386 1.00 93.81 499 ALA A N 1
ATOM 3808 C CA . ALA A 1 499 ? -2.883 21.735 29.189 1.00 93.81 499 ALA A CA 1
ATOM 3809 C C . ALA A 1 499 ? -4.084 20.816 28.907 1.00 93.81 499 ALA A C 1
ATOM 3811 O O . ALA A 1 499 ? -4.713 20.330 29.846 1.00 93.81 499 ALA A O 1
ATOM 3812 N N . GLN A 1 500 ? -4.373 20.516 27.636 1.00 94.75 500 GLN A N 1
ATOM 3813 C CA . GLN A 1 500 ? -5.486 19.631 27.279 1.00 94.75 500 GLN A CA 1
ATOM 3814 C C . GLN A 1 500 ? -5.251 18.191 27.732 1.00 94.75 500 GLN A C 1
ATOM 3816 O O . GLN A 1 500 ? -6.171 17.561 28.251 1.00 94.75 500 GLN A O 1
ATOM 3821 N N . VAL A 1 501 ? -4.012 17.699 27.645 1.00 96.88 501 VAL A N 1
ATOM 3822 C CA . VAL A 1 501 ? -3.637 16.392 28.204 1.00 96.88 501 VAL A CA 1
ATOM 3823 C C . VAL A 1 501 ? -3.921 16.340 29.711 1.00 96.88 501 VAL A C 1
ATOM 3825 O O . VAL A 1 501 ? -4.477 15.354 30.194 1.00 96.88 501 VAL A O 1
ATOM 3828 N N . GLN A 1 502 ? -3.593 17.397 30.463 1.00 96.06 502 GLN A N 1
ATOM 3829 C CA . GLN A 1 502 ? -3.876 17.463 31.903 1.00 96.06 502 GLN A CA 1
ATOM 3830 C C . GLN A 1 502 ? -5.381 17.464 32.201 1.00 96.06 502 GLN A C 1
ATOM 3832 O O . GLN A 1 502 ? -5.835 16.680 33.041 1.00 96.06 502 GLN A O 1
ATOM 3837 N N . THR A 1 503 ? -6.158 18.298 31.504 1.00 96.44 503 THR A N 1
ATOM 3838 C CA . THR A 1 503 ? -7.619 18.365 31.666 1.00 96.44 503 THR A CA 1
ATOM 3839 C C . THR A 1 503 ? -8.267 17.019 31.352 1.00 96.44 503 THR A C 1
ATOM 3841 O O . THR A 1 503 ? -9.002 16.478 32.182 1.00 96.44 503 THR A O 1
ATOM 3844 N N . PHE A 1 504 ? -7.936 16.424 30.202 1.00 97.75 504 PHE A N 1
ATOM 3845 C CA . PHE A 1 504 ? -8.457 15.122 29.791 1.00 97.75 504 PHE A CA 1
ATOM 3846 C C . PHE A 1 504 ? -8.113 14.026 30.804 1.00 97.75 504 PHE A C 1
ATOM 3848 O O . PHE A 1 504 ? -9.002 13.299 31.244 1.00 97.75 504 PHE A O 1
ATOM 3855 N N . ASN A 1 505 ? -6.852 13.933 31.241 1.00 98.31 505 ASN A N 1
ATOM 3856 C CA . ASN A 1 505 ? -6.421 12.914 32.201 1.00 98.31 505 ASN A CA 1
ATOM 3857 C C . ASN A 1 505 ? -7.109 13.065 33.568 1.00 98.31 505 ASN A C 1
ATOM 3859 O O . ASN A 1 505 ? -7.457 12.060 34.191 1.00 98.31 505 ASN A O 1
ATOM 3863 N N . SER A 1 506 ? -7.352 14.300 34.027 1.00 98.12 506 SER A N 1
ATOM 3864 C CA . SER A 1 506 ? -8.098 14.555 35.266 1.00 98.12 506 SER A CA 1
ATOM 3865 C C . SER A 1 506 ? -9.553 14.086 35.164 1.00 98.12 506 SER A C 1
ATOM 3867 O O . SER A 1 506 ? -10.071 13.437 36.078 1.00 98.12 506 SER A O 1
ATOM 3869 N N . LEU A 1 507 ? -10.219 14.378 34.044 1.00 98.31 507 LEU A N 1
ATOM 3870 C CA . LEU A 1 507 ? -11.601 13.959 33.805 1.00 98.31 507 LEU A CA 1
ATOM 3871 C C . LEU A 1 507 ? -11.713 12.445 33.592 1.00 98.31 507 LEU A C 1
ATOM 3873 O O . LEU A 1 507 ? -12.631 11.822 34.127 1.00 98.31 507 LEU A O 1
ATOM 3877 N N . LEU A 1 508 ? -10.756 11.836 32.888 1.00 98.50 508 LEU A N 1
ATOM 3878 C CA . LEU A 1 508 ? -10.671 10.389 32.712 1.00 98.50 508 LEU A CA 1
ATOM 3879 C C . LEU A 1 508 ? -10.558 9.677 34.066 1.00 98.50 508 LEU A C 1
ATOM 3881 O O . LEU A 1 508 ? -11.307 8.736 34.314 1.00 98.50 508 LEU A O 1
ATOM 3885 N N . ALA A 1 509 ? -9.703 10.158 34.976 1.00 98.31 509 ALA A N 1
ATOM 3886 C CA . ALA A 1 509 ? -9.587 9.594 36.323 1.00 98.31 509 ALA A CA 1
ATOM 3887 C C . ALA A 1 509 ? -10.929 9.623 37.080 1.00 98.31 509 ALA A C 1
ATOM 3889 O O . ALA A 1 509 ? -11.364 8.599 37.611 1.00 98.31 509 ALA A O 1
ATOM 3890 N N . LYS A 1 510 ? -11.648 10.756 37.042 1.00 98.06 510 LYS A N 1
ATOM 3891 C CA . LYS A 1 510 ? -12.989 10.875 37.649 1.00 98.06 510 LYS A CA 1
ATOM 3892 C C . LYS A 1 510 ? -13.985 9.875 37.049 1.00 98.06 510 LYS A C 1
ATOM 3894 O O . LYS A 1 510 ? -14.769 9.279 37.786 1.00 98.06 510 LYS A O 1
ATOM 3899 N N . ARG A 1 511 ? -13.967 9.676 35.727 1.00 97.94 511 ARG A N 1
ATOM 3900 C CA . ARG A 1 511 ? -14.846 8.712 35.043 1.00 97.94 511 ARG A CA 1
ATOM 3901 C C . ARG A 1 511 ? -14.511 7.264 35.395 1.00 97.94 511 ARG A C 1
ATOM 3903 O O . ARG A 1 511 ? -15.426 6.474 35.610 1.00 97.94 511 ARG A O 1
ATOM 3910 N N . ILE A 1 512 ? -13.227 6.924 35.515 1.00 98.12 512 ILE A N 1
ATOM 3911 C CA . ILE A 1 512 ? -12.782 5.598 35.968 1.00 98.12 512 ILE A CA 1
ATOM 3912 C C . ILE A 1 512 ? -13.306 5.321 37.384 1.00 98.12 512 ILE A C 1
ATOM 3914 O O . ILE A 1 512 ? -13.841 4.241 37.638 1.00 98.12 512 ILE A O 1
ATOM 3918 N N . ASP A 1 513 ? -13.224 6.294 38.295 1.00 97.56 513 ASP A N 1
ATOM 3919 C CA . ASP A 1 513 ? -13.752 6.147 39.656 1.00 97.56 513 ASP A CA 1
ATOM 3920 C C . ASP A 1 513 ? -15.280 5.968 39.670 1.00 97.56 513 ASP A C 1
ATOM 3922 O O . ASP A 1 513 ? -15.807 5.110 40.382 1.00 97.56 513 ASP A O 1
ATOM 3926 N N . GLN A 1 514 ? -16.009 6.709 38.831 1.00 97.31 514 GLN A N 1
ATOM 3927 C CA . GLN A 1 514 ? -17.456 6.524 38.655 1.00 97.31 514 GLN A CA 1
ATOM 3928 C C . GLN A 1 514 ? -17.802 5.138 38.089 1.00 97.31 514 GLN A C 1
ATOM 3930 O O . GLN A 1 514 ? -18.758 4.498 38.542 1.00 97.31 514 GLN A O 1
ATOM 3935 N N . PHE A 1 515 ? -17.019 4.640 37.130 1.00 97.62 515 PHE A N 1
ATOM 3936 C CA . PHE A 1 515 ? -17.186 3.302 36.570 1.00 97.62 515 PHE A CA 1
ATOM 3937 C C . PHE A 1 515 ? -16.967 2.219 37.638 1.00 97.62 515 PHE A C 1
ATOM 3939 O O . PHE A 1 515 ? -17.820 1.349 37.804 1.00 97.62 515 PHE A O 1
ATOM 3946 N N . LYS A 1 516 ? -15.913 2.336 38.459 1.00 96.00 516 LYS A N 1
ATOM 3947 C CA . LYS A 1 516 ? -15.658 1.439 39.605 1.00 96.00 516 LYS A CA 1
ATOM 3948 C C . LYS A 1 516 ? -16.825 1.405 40.596 1.00 96.00 516 LYS A C 1
ATOM 3950 O O . LYS A 1 516 ? -17.217 0.340 41.069 1.00 96.00 516 LYS A O 1
ATOM 3955 N N . VAL A 1 517 ? -17.403 2.567 40.912 1.00 96.06 517 VAL A N 1
ATOM 3956 C CA . VAL A 1 517 ? -18.534 2.665 41.851 1.00 96.06 517 VAL A CA 1
ATOM 3957 C C . VAL A 1 517 ? -19.816 2.062 41.269 1.00 96.06 517 VAL A C 1
ATOM 3959 O O . VAL A 1 517 ? -20.575 1.430 42.012 1.00 96.06 517 VAL A O 1
ATOM 3962 N N . SER A 1 518 ? -20.060 2.255 39.969 1.00 96.50 518 SER A N 1
ATOM 3963 C CA . SER A 1 518 ? -21.281 1.809 39.284 1.00 96.50 518 SER A CA 1
ATOM 3964 C C . SER A 1 518 ? -21.255 0.334 38.864 1.00 96.50 518 SER A C 1
ATOM 3966 O O . SER A 1 518 ? -22.299 -0.315 38.896 1.00 96.50 518 SER A O 1
ATOM 3968 N N . LYS A 1 519 ? -20.085 -0.226 38.532 1.00 95.94 519 LYS A N 1
ATOM 3969 C CA . LYS A 1 519 ? -19.899 -1.618 38.082 1.00 95.94 519 LYS A CA 1
ATOM 3970 C C . LYS A 1 519 ? -19.057 -2.412 39.080 1.00 95.94 519 LYS A C 1
ATOM 3972 O O . LYS A 1 519 ? -17.939 -2.837 38.795 1.00 95.94 519 LYS A O 1
ATOM 3977 N N . ARG A 1 520 ? -19.598 -2.620 40.281 1.00 94.00 520 ARG A N 1
ATOM 3978 C CA . ARG A 1 520 ? -18.877 -3.256 41.405 1.00 94.00 520 ARG A CA 1
ATOM 3979 C C . ARG A 1 520 ? -18.474 -4.715 41.176 1.00 94.00 520 ARG A C 1
ATOM 3981 O O . ARG A 1 520 ? -17.730 -5.262 41.979 1.00 94.00 520 ARG A O 1
ATOM 3988 N N . ASP A 1 521 ? -18.985 -5.351 40.127 1.00 94.31 521 ASP A N 1
ATOM 3989 C CA . ASP A 1 521 ? -18.619 -6.708 39.723 1.00 94.31 521 ASP A CA 1
ATOM 3990 C C . ASP A 1 521 ? -17.394 -6.756 38.790 1.00 94.31 521 ASP A C 1
ATOM 3992 O O . ASP A 1 521 ? -17.084 -7.821 38.255 1.00 94.31 521 ASP A O 1
ATOM 3996 N N . THR A 1 522 ? -16.705 -5.628 38.586 1.00 93.94 522 THR A N 1
ATOM 3997 C CA . THR A 1 522 ? -15.504 -5.511 37.744 1.00 93.94 522 THR A CA 1
ATOM 3998 C C . THR A 1 522 ? -14.218 -5.371 38.562 1.00 93.94 522 THR A C 1
ATOM 4000 O O . THR A 1 522 ? -14.222 -4.812 39.657 1.00 93.94 522 THR A O 1
ATOM 4003 N N . SER A 1 523 ? -13.105 -5.848 38.001 1.00 93.69 523 SER A N 1
ATOM 4004 C CA . SER A 1 523 ? -11.752 -5.466 38.407 1.00 93.69 523 SER A CA 1
ATOM 4005 C C . SER A 1 523 ? -11.243 -4.387 37.453 1.00 93.69 523 SER A C 1
ATOM 4007 O O . SER A 1 523 ? -11.300 -4.551 36.232 1.00 93.69 523 SER A O 1
ATOM 4009 N N . VAL A 1 524 ? -10.793 -3.257 38.001 1.00 95.38 524 VAL A N 1
ATOM 4010 C CA . VAL A 1 524 ? -10.404 -2.081 37.215 1.00 95.38 524 VAL A CA 1
ATOM 4011 C C . VAL A 1 524 ? -9.038 -1.580 37.659 1.00 95.38 524 VAL A C 1
ATOM 4013 O O . VAL A 1 524 ? -8.898 -1.044 38.761 1.00 95.38 524 VAL A O 1
ATOM 4016 N N . ALA A 1 525 ? -8.065 -1.680 36.760 1.00 95.31 525 ALA A N 1
ATOM 4017 C CA . ALA A 1 525 ? -6.732 -1.118 36.912 1.00 95.31 525 ALA A CA 1
ATOM 4018 C C . ALA A 1 525 ? -6.578 0.161 36.075 1.00 95.31 525 ALA A C 1
ATOM 4020 O O . ALA A 1 525 ? -7.249 0.360 35.059 1.00 95.31 525 ALA A O 1
ATOM 4021 N N . SER A 1 526 ? -5.672 1.039 36.494 1.00 96.31 526 SER A N 1
ATOM 4022 C CA . SER A 1 526 ? -5.310 2.244 35.748 1.00 96.31 526 SER A CA 1
ATOM 4023 C C . SER A 1 526 ? -3.804 2.452 35.793 1.00 96.31 526 SER A C 1
ATOM 4025 O O . SER A 1 526 ? -3.213 2.294 36.857 1.00 96.31 526 SER A O 1
ATOM 4027 N N . PHE A 1 527 ? -3.198 2.836 34.672 1.00 97.75 527 PHE A N 1
ATOM 4028 C CA . PHE A 1 527 ? -1.759 3.056 34.567 1.00 97.75 527 PHE A CA 1
ATOM 4029 C C . PHE A 1 527 ? -1.436 4.484 34.106 1.00 97.75 527 PHE A C 1
ATOM 4031 O O . PHE A 1 527 ? -1.969 4.969 33.104 1.00 97.75 527 PHE A O 1
ATOM 4038 N N . ASP A 1 528 ? -0.546 5.148 34.847 1.00 97.62 528 ASP A N 1
ATOM 4039 C CA . ASP A 1 528 ? -0.100 6.519 34.586 1.00 97.62 528 ASP A CA 1
ATOM 4040 C C . ASP A 1 528 ? 1.111 6.541 33.640 1.00 97.62 528 ASP A C 1
ATOM 4042 O O . ASP A 1 528 ? 2.267 6.695 34.047 1.00 97.62 528 ASP A O 1
ATOM 4046 N N . ILE A 1 529 ? 0.843 6.367 32.345 1.00 97.62 529 ILE A N 1
ATOM 4047 C CA . ILE A 1 529 ? 1.876 6.473 31.309 1.00 97.62 529 ILE A CA 1
ATOM 4048 C C . ILE A 1 529 ? 2.368 7.917 31.142 1.00 97.62 529 ILE A C 1
ATOM 4050 O O . ILE A 1 529 ? 3.529 8.118 30.785 1.00 97.62 529 ILE A O 1
ATOM 4054 N N . ASN A 1 530 ? 1.530 8.918 31.434 1.00 97.94 530 ASN A N 1
ATOM 4055 C CA . ASN A 1 530 ? 1.923 10.327 31.414 1.00 97.94 530 ASN A CA 1
ATOM 4056 C C . ASN A 1 530 ? 3.054 10.606 32.416 1.00 97.94 530 ASN A C 1
ATOM 4058 O O . ASN A 1 530 ? 4.112 11.106 32.027 1.00 97.94 530 ASN A O 1
ATOM 4062 N N . GLY A 1 531 ? 2.871 10.195 33.673 1.00 97.62 531 GLY A N 1
ATOM 4063 C CA . GLY A 1 531 ? 3.880 10.307 34.722 1.00 97.62 531 GLY A CA 1
ATOM 4064 C C . GLY A 1 531 ? 5.133 9.478 34.434 1.00 97.62 531 GLY A C 1
ATOM 4065 O O . GLY A 1 531 ? 6.247 9.954 34.664 1.00 97.62 531 GLY A O 1
ATOM 4066 N N . LEU A 1 532 ? 4.990 8.271 33.867 1.00 97.56 532 LEU A N 1
ATOM 4067 C CA . LEU A 1 532 ? 6.144 7.469 33.441 1.00 97.56 532 LEU A CA 1
ATOM 4068 C C . LEU A 1 532 ? 6.951 8.175 32.341 1.00 97.56 532 LEU A C 1
ATOM 4070 O O . LEU A 1 532 ? 8.175 8.243 32.441 1.00 97.56 532 LEU A O 1
ATOM 4074 N N . MET A 1 533 ? 6.289 8.702 31.306 1.00 97.38 533 MET A N 1
ATOM 4075 C CA . MET A 1 533 ? 6.961 9.428 30.225 1.00 97.38 533 MET A CA 1
ATOM 4076 C C . MET A 1 533 ? 7.699 10.655 30.764 1.00 97.38 533 MET A C 1
ATOM 4078 O O . MET A 1 533 ? 8.870 10.840 30.435 1.00 97.38 533 MET A O 1
ATOM 4082 N N . ALA A 1 534 ? 7.060 11.438 31.639 1.00 97.00 534 ALA A N 1
ATOM 4083 C CA . ALA A 1 534 ? 7.696 12.578 32.294 1.00 97.00 534 ALA A CA 1
ATOM 4084 C C . ALA A 1 534 ? 8.949 12.148 33.073 1.00 97.00 534 ALA A C 1
ATOM 4086 O O . ALA A 1 534 ? 10.034 12.666 32.822 1.00 97.00 534 ALA A O 1
ATOM 4087 N N . LYS A 1 535 ? 8.839 11.116 33.919 1.00 97.38 535 LYS A N 1
ATOM 4088 C CA . LYS A 1 535 ? 9.962 10.588 34.708 1.00 97.38 535 LYS A CA 1
ATOM 4089 C C . LYS A 1 535 ? 11.138 10.136 33.838 1.00 97.38 535 LYS A C 1
ATOM 4091 O O . LYS A 1 535 ? 12.288 10.426 34.161 1.00 97.38 535 LYS A O 1
ATOM 4096 N N . VAL A 1 536 ? 10.864 9.427 32.741 1.00 96.75 536 VAL A N 1
ATOM 4097 C CA . VAL A 1 536 ? 11.912 8.961 31.820 1.00 96.75 536 VAL A CA 1
ATOM 4098 C C . VAL A 1 536 ? 12.578 10.138 31.120 1.00 96.75 536 VAL A C 1
ATOM 4100 O O . VAL A 1 536 ? 13.800 10.181 31.028 1.00 96.75 536 VAL A O 1
ATOM 4103 N N . LEU A 1 537 ? 11.799 11.107 30.645 1.00 95.88 537 LEU A N 1
ATOM 4104 C CA . LEU A 1 537 ? 12.344 12.268 29.954 1.00 95.88 537 LEU A CA 1
ATOM 4105 C C . LEU A 1 537 ? 13.080 13.233 30.905 1.00 95.88 537 LEU A C 1
ATOM 4107 O O . LEU A 1 537 ? 13.978 13.949 30.459 1.00 95.88 537 LE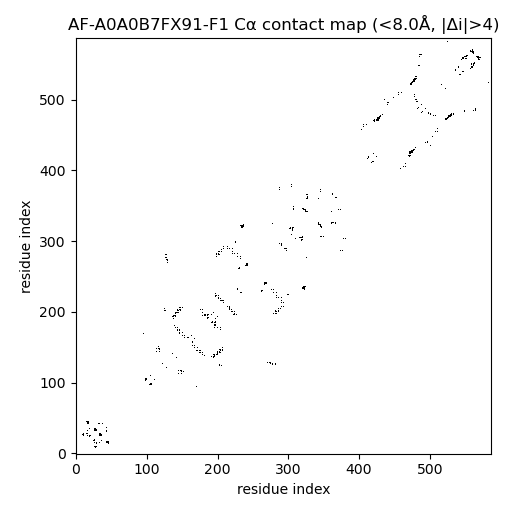U A O 1
ATOM 4111 N N . ASP A 1 538 ? 12.741 13.260 32.194 1.00 97.38 538 ASP A N 1
ATOM 4112 C CA . ASP A 1 538 ? 13.427 14.060 33.219 1.00 97.38 538 ASP A CA 1
ATOM 4113 C C . ASP A 1 538 ? 14.747 13.435 33.683 1.00 97.38 538 ASP A C 1
ATOM 4115 O O . ASP A 1 538 ? 15.651 14.142 34.128 1.00 97.38 538 ASP A O 1
ATOM 4119 N N . SER A 1 539 ? 14.889 12.112 33.591 1.00 96.75 539 SER A N 1
ATOM 4120 C CA . SER A 1 539 ? 16.096 11.388 34.018 1.00 96.75 539 SER A CA 1
ATOM 4121 C C . SER A 1 539 ? 16.473 10.265 33.038 1.00 96.75 539 SER A C 1
ATOM 4123 O O . SER A 1 539 ? 16.555 9.101 33.428 1.00 96.75 539 SER A O 1
ATOM 4125 N N . PRO A 1 540 ? 16.734 10.582 31.753 1.00 95.56 540 PRO A N 1
ATOM 4126 C CA . PRO A 1 540 ? 16.830 9.590 30.677 1.00 95.56 540 PRO A CA 1
ATOM 4127 C C . PRO A 1 540 ? 17.953 8.571 30.868 1.00 95.56 540 PRO A C 1
ATOM 4129 O O . PRO A 1 540 ? 17.775 7.398 30.535 1.00 95.56 540 PRO A O 1
ATOM 4132 N N . SER A 1 541 ? 19.075 8.981 31.462 1.00 94.19 541 SER A N 1
ATOM 4133 C CA . SER A 1 541 ? 20.228 8.111 31.705 1.00 94.19 541 SER A CA 1
ATOM 4134 C C . SER A 1 541 ? 19.931 6.979 32.692 1.00 94.19 541 SER A C 1
ATOM 4136 O O . SER A 1 541 ? 20.456 5.883 32.510 1.00 94.19 541 SER A O 1
ATOM 4138 N N . GLU A 1 542 ? 19.050 7.187 33.678 1.00 94.88 542 GLU A N 1
ATOM 4139 C CA . GLU A 1 542 ? 18.631 6.138 34.625 1.00 94.88 542 GLU A CA 1
ATOM 4140 C C . GLU A 1 542 ? 17.867 5.009 33.926 1.00 94.88 542 GLU A C 1
ATOM 4142 O O . GLU A 1 542 ? 17.919 3.850 34.335 1.00 94.88 542 GLU A O 1
ATOM 4147 N N . PHE A 1 543 ? 17.202 5.342 32.821 1.00 92.69 543 PHE A N 1
ATOM 4148 C CA . PHE A 1 543 ? 16.479 4.404 31.966 1.00 92.69 543 PHE A CA 1
ATOM 4149 C C . PHE A 1 543 ? 17.304 3.986 30.735 1.00 92.69 543 PHE A C 1
ATOM 4151 O O . PHE A 1 543 ? 16.859 3.164 29.928 1.00 92.69 543 PHE A O 1
ATOM 4158 N N . GLY A 1 544 ? 18.534 4.506 30.640 1.00 90.50 544 GLY A N 1
ATOM 4159 C CA . GLY A 1 544 ? 19.563 4.265 29.633 1.00 90.50 544 GLY A CA 1
ATOM 4160 C C . GLY A 1 544 ? 19.290 4.854 28.250 1.00 90.50 544 GLY A C 1
ATOM 4161 O O . GLY A 1 544 ? 19.771 4.304 27.264 1.00 90.50 544 GLY A O 1
ATOM 4162 N N . PHE A 1 545 ? 18.556 5.961 28.185 1.00 93.88 545 PHE A N 1
ATOM 4163 C CA . PHE A 1 545 ? 18.478 6.820 27.006 1.00 93.88 545 PHE A CA 1
ATOM 4164 C C . PHE A 1 545 ? 19.559 7.905 27.073 1.00 93.88 545 PHE A C 1
ATOM 4166 O O . PHE A 1 545 ? 19.815 8.472 28.138 1.00 93.88 545 PHE A O 1
ATOM 4173 N N . THR A 1 546 ? 20.168 8.225 25.934 1.00 92.69 546 THR A N 1
ATOM 4174 C CA . THR A 1 546 ? 21.142 9.323 25.799 1.00 92.69 546 THR A CA 1
ATOM 4175 C C . THR A 1 546 ? 20.599 10.451 24.921 1.00 92.69 546 THR A C 1
ATOM 4177 O O . THR A 1 546 ? 21.021 11.596 25.084 1.00 92.69 546 THR A O 1
ATOM 4180 N N . ASN A 1 547 ? 19.617 10.169 24.051 1.00 91.62 547 ASN A N 1
ATOM 4181 C CA . ASN A 1 547 ? 18.996 11.156 23.171 1.00 91.62 547 ASN A CA 1
ATOM 4182 C C . ASN A 1 547 ? 17.467 11.223 23.348 1.00 91.62 547 ASN A C 1
ATOM 4184 O O . ASN A 1 547 ? 16.745 10.275 23.042 1.00 91.62 547 ASN A O 1
ATOM 4188 N N . THR A 1 548 ? 16.971 12.371 23.820 1.00 93.00 548 THR A N 1
ATOM 4189 C CA . THR A 1 548 ? 15.538 12.651 24.043 1.00 93.00 548 THR A CA 1
ATOM 4190 C C . THR A 1 548 ? 14.983 13.783 23.178 1.00 93.00 548 THR A C 1
ATOM 4192 O O . THR A 1 548 ? 13.805 14.114 23.297 1.00 93.00 548 THR A O 1
ATOM 4195 N N . THR A 1 549 ? 15.804 14.391 22.321 1.00 90.81 549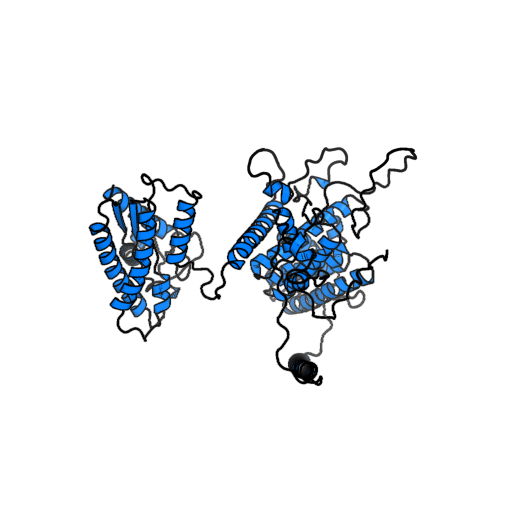 THR A N 1
ATOM 4196 C CA . THR A 1 549 ? 15.425 15.550 21.493 1.00 90.81 549 THR A CA 1
ATOM 4197 C C . THR A 1 549 ? 15.457 15.247 19.998 1.00 90.81 549 THR A C 1
ATOM 4199 O O . THR A 1 549 ? 14.698 15.842 19.238 1.00 90.81 549 THR A O 1
ATOM 4202 N N . GLY A 1 550 ? 16.315 14.321 19.567 1.00 87.62 550 GLY A N 1
ATOM 4203 C CA . GLY A 1 550 ? 16.302 13.746 18.227 1.00 87.62 550 GLY A CA 1
ATOM 4204 C C . GLY A 1 550 ? 15.425 12.498 18.146 1.00 87.62 550 GLY A C 1
ATOM 4205 O O . GLY A 1 550 ? 14.999 11.952 19.164 1.00 87.62 550 GLY A O 1
ATOM 4206 N N . PHE A 1 551 ? 15.197 12.028 16.921 1.00 88.75 551 PHE A N 1
ATOM 4207 C CA . PHE A 1 551 ? 14.529 10.758 16.642 1.00 88.75 551 PHE A CA 1
ATOM 4208 C C . PHE A 1 551 ? 15.344 9.916 15.660 1.00 88.75 551 PHE A C 1
ATOM 4210 O O . PHE A 1 551 ? 16.124 10.455 14.871 1.00 88.75 551 PHE A O 1
ATOM 4217 N N . CYS A 1 552 ? 15.143 8.600 15.691 1.00 74.94 552 CYS A N 1
ATOM 4218 C CA . CYS A 1 552 ? 15.760 7.676 14.750 1.00 74.94 552 CYS A CA 1
ATOM 4219 C C . CYS A 1 552 ? 14.841 6.491 14.455 1.00 74.94 552 CYS A C 1
ATOM 4221 O O . CYS A 1 552 ? 14.456 5.772 15.372 1.00 74.94 552 CYS A O 1
ATOM 4223 N N . GLN A 1 553 ? 14.573 6.223 13.174 1.00 74.12 553 GLN A N 1
ATOM 4224 C CA . GLN A 1 553 ? 13.900 4.994 12.732 1.00 74.12 553 GLN A CA 1
ATOM 4225 C C . GLN A 1 553 ? 14.894 3.824 12.703 1.00 74.12 553 GLN A C 1
ATOM 4227 O O . GLN A 1 553 ? 15.138 3.202 11.668 1.00 74.12 553 GLN A O 1
ATOM 4232 N N . CYS A 1 554 ? 15.553 3.578 13.829 1.00 61.00 554 CYS A N 1
ATOM 4233 C CA . CYS A 1 554 ? 16.589 2.572 13.965 1.00 61.00 554 CYS A CA 1
ATOM 4234 C C . CYS A 1 554 ? 16.440 1.817 15.285 1.00 61.00 554 CYS A C 1
ATOM 4236 O O . CYS A 1 554 ? 15.815 2.287 16.228 1.00 61.00 554 CYS A O 1
ATOM 4238 N N . LEU A 1 555 ? 17.057 0.638 15.363 1.00 57.88 555 LEU A N 1
ATOM 4239 C CA . LEU A 1 555 ? 17.079 -0.199 16.569 1.00 57.88 555 LEU A CA 1
ATOM 4240 C C . LEU A 1 555 ? 18.043 0.329 17.649 1.00 57.88 555 LEU A C 1
ATOM 4242 O O . LEU A 1 555 ? 18.448 -0.430 18.528 1.00 57.88 555 LEU A O 1
ATOM 4246 N N . ASP A 1 556 ? 18.462 1.591 17.557 1.00 66.19 556 ASP A N 1
ATOM 4247 C CA . ASP A 1 556 ? 19.431 2.175 18.475 1.00 66.19 556 ASP A CA 1
ATOM 4248 C C . ASP A 1 556 ? 18.793 2.354 19.867 1.00 66.19 556 ASP A C 1
ATOM 4250 O O . ASP A 1 556 ? 17.841 3.129 20.015 1.00 66.19 556 ASP A O 1
ATOM 4254 N N . PRO A 1 557 ? 19.287 1.647 20.903 1.00 66.19 557 PRO A N 1
ATOM 4255 C CA . PRO A 1 557 ? 18.719 1.707 22.246 1.00 66.19 557 PRO A CA 1
ATOM 4256 C C . PRO A 1 557 ? 18.942 3.055 22.949 1.00 66.19 557 PRO A C 1
ATOM 4258 O O . PRO A 1 557 ? 18.438 3.233 24.062 1.00 66.19 557 PRO A O 1
ATOM 4261 N N . GLU A 1 558 ? 19.706 3.968 22.347 1.00 84.56 558 GLU A N 1
ATOM 4262 C CA . GLU A 1 558 ? 20.049 5.281 22.889 1.00 84.56 558 GLU A CA 1
ATOM 4263 C C . GLU A 1 558 ? 18.957 6.348 22.697 1.00 84.56 558 GLU A C 1
ATOM 4265 O O . GLU A 1 558 ? 18.876 7.292 23.494 1.00 84.56 558 GLU A O 1
ATOM 4270 N N . TYR A 1 559 ? 18.091 6.192 21.689 1.00 91.00 559 TYR A N 1
ATOM 4271 C CA . TYR A 1 559 ? 17.039 7.157 21.360 1.00 91.00 559 TYR A CA 1
ATOM 4272 C C . TYR A 1 559 ? 15.735 6.877 22.108 1.00 91.00 559 TYR A C 1
ATOM 4274 O O . TYR A 1 559 ? 15.238 5.749 22.152 1.00 91.00 559 TYR A O 1
ATOM 4282 N N . PHE A 1 560 ? 15.138 7.933 22.659 1.00 94.06 560 PHE A N 1
ATOM 4283 C CA . PHE A 1 560 ? 13.784 7.874 23.203 1.00 94.06 560 PHE A CA 1
ATOM 4284 C C . PHE A 1 560 ? 12.724 7.914 22.095 1.00 94.06 560 PHE A C 1
ATOM 4286 O O . PHE A 1 560 ? 11.755 7.166 22.170 1.00 94.06 560 PHE A O 1
ATOM 4293 N N . TRP A 1 561 ? 12.905 8.750 21.064 1.00 93.12 561 TRP A N 1
ATOM 4294 C CA . TRP A 1 561 ? 11.951 8.913 19.959 1.00 93.12 561 TRP A CA 1
ATOM 4295 C C . TRP A 1 561 ? 12.352 8.082 18.732 1.00 93.12 561 TRP A C 1
ATOM 4297 O O . TRP A 1 561 ? 13.488 8.156 18.264 1.00 93.12 561 TRP A O 1
ATOM 4307 N N . ASN A 1 562 ? 11.412 7.307 18.191 1.00 88.00 562 ASN A N 1
ATOM 4308 C CA . ASN A 1 562 ? 11.574 6.546 16.948 1.00 88.00 562 ASN A CA 1
ATOM 4309 C C . ASN A 1 562 ? 11.286 7.416 15.713 1.00 88.00 562 ASN A C 1
ATOM 4311 O O . ASN A 1 562 ? 11.965 7.346 14.691 1.00 88.00 562 ASN A O 1
ATOM 4315 N N . ASP A 1 563 ? 10.273 8.267 15.814 1.00 87.44 563 ASP A N 1
ATOM 4316 C CA . ASP A 1 563 ? 9.905 9.249 14.798 1.00 87.44 563 ASP A CA 1
ATOM 4317 C C . ASP A 1 563 ? 9.473 10.560 15.491 1.00 87.44 563 ASP A C 1
ATOM 4319 O O . ASP A 1 563 ? 9.628 10.672 16.712 1.00 87.44 563 ASP A O 1
ATOM 4323 N N . PRO A 1 564 ? 8.977 11.581 14.768 1.00 90.56 564 PRO A N 1
ATOM 4324 C CA . PRO A 1 564 ? 8.608 12.849 15.390 1.00 90.56 564 PRO A CA 1
ATOM 4325 C C . PRO A 1 564 ? 7.561 12.773 16.516 1.00 90.56 564 PRO A C 1
ATOM 4327 O O . PRO A 1 564 ? 7.478 13.722 17.293 1.00 90.56 564 PRO A O 1
ATOM 4330 N N . TYR A 1 565 ? 6.776 11.698 16.628 1.00 89.31 565 TYR A N 1
ATOM 4331 C CA . TYR A 1 565 ? 5.685 11.583 17.605 1.00 89.31 565 TYR A CA 1
ATOM 4332 C C . TYR A 1 565 ? 5.727 10.301 18.446 1.00 89.31 565 TYR A C 1
ATOM 4334 O O . TYR A 1 565 ? 5.172 10.284 19.545 1.00 89.31 565 TYR A O 1
ATOM 4342 N N . HIS A 1 566 ? 6.374 9.236 17.967 1.00 92.00 566 HIS A N 1
ATOM 4343 C CA . HIS A 1 566 ? 6.333 7.923 18.607 1.00 92.00 566 HIS A CA 1
ATOM 4344 C C . HIS A 1 566 ? 7.635 7.588 19.346 1.00 92.00 566 HIS A C 1
ATOM 4346 O O . HIS A 1 566 ? 8.725 7.779 18.793 1.00 92.00 566 HIS A O 1
ATOM 4352 N N . PRO A 1 567 ? 7.556 7.056 20.581 1.00 92.56 567 PRO A N 1
ATOM 4353 C CA . PRO A 1 567 ? 8.724 6.598 21.319 1.00 92.56 567 PRO A CA 1
ATOM 4354 C C . PRO A 1 567 ? 9.256 5.257 20.782 1.00 92.56 567 PRO A C 1
ATOM 4356 O O . PRO A 1 567 ? 8.584 4.547 20.035 1.00 92.56 567 PRO A O 1
ATOM 4359 N N . THR A 1 568 ? 10.480 4.893 21.159 1.00 90.12 568 THR A N 1
ATOM 4360 C CA . THR A 1 568 ? 11.111 3.624 20.774 1.00 90.12 568 THR A CA 1
ATOM 4361 C C . THR A 1 568 ? 10.566 2.435 21.571 1.00 90.12 568 THR A C 1
ATOM 4363 O O . THR A 1 568 ? 9.973 2.571 22.647 1.00 90.12 568 THR A O 1
ATOM 4366 N N . GLU A 1 569 ? 10.827 1.224 21.068 1.00 89.00 569 GLU A N 1
ATOM 4367 C CA . GLU A 1 569 ? 10.476 -0.046 21.722 1.00 89.00 569 GLU A CA 1
ATOM 4368 C C . GLU A 1 569 ? 10.930 -0.096 23.193 1.00 89.00 569 GLU A C 1
ATOM 4370 O O . GLU A 1 569 ? 10.232 -0.622 24.059 1.00 89.00 569 GLU A O 1
ATOM 4375 N N . ARG A 1 570 ? 12.089 0.494 23.508 1.00 88.94 570 ARG A N 1
ATOM 4376 C CA . ARG A 1 570 ? 12.642 0.513 24.865 1.00 88.94 570 ARG A CA 1
ATOM 4377 C C . ARG A 1 570 ? 11.709 1.194 25.864 1.00 88.94 570 ARG A C 1
ATOM 4379 O O . ARG A 1 570 ? 11.520 0.672 26.961 1.00 88.94 570 ARG A O 1
ATOM 4386 N N . PHE A 1 571 ? 11.106 2.320 25.491 1.00 93.06 571 PHE A N 1
ATOM 4387 C CA . PHE A 1 571 ? 10.110 2.970 26.339 1.00 93.06 571 PHE A CA 1
ATOM 4388 C C . PHE A 1 571 ? 8.850 2.105 26.461 1.00 93.06 571 PHE A C 1
ATOM 4390 O O . PHE A 1 571 ? 8.342 1.921 27.566 1.00 93.06 571 PHE A O 1
ATOM 4397 N N . HIS A 1 572 ? 8.403 1.477 25.369 1.00 93.50 572 HIS A N 1
ATOM 4398 C CA . HIS A 1 572 ? 7.278 0.537 25.412 1.00 93.50 572 HIS A CA 1
ATOM 4399 C C . HIS A 1 572 ? 7.522 -0.658 26.351 1.00 93.50 572 HIS A C 1
ATOM 4401 O O . HIS A 1 572 ? 6.589 -1.090 27.025 1.00 93.50 572 HIS A O 1
ATOM 4407 N N . ARG A 1 573 ? 8.763 -1.150 26.489 1.00 92.19 573 ARG A N 1
ATOM 4408 C CA . ARG A 1 573 ? 9.105 -2.176 27.495 1.00 92.19 573 ARG A CA 1
ATOM 4409 C C . ARG A 1 573 ? 8.948 -1.666 28.931 1.00 92.19 573 ARG A C 1
ATOM 4411 O O . ARG A 1 573 ? 8.481 -2.413 29.783 1.00 92.19 573 ARG A O 1
ATOM 4418 N N . LEU A 1 574 ? 9.294 -0.404 29.207 1.00 95.12 574 LEU A N 1
ATOM 4419 C CA . LEU A 1 574 ? 9.064 0.208 30.525 1.00 95.12 574 LEU A CA 1
ATOM 4420 C C . LEU A 1 574 ? 7.566 0.331 30.828 1.00 95.12 574 LEU A C 1
ATOM 4422 O O . LEU A 1 574 ? 7.144 0.031 31.943 1.00 95.12 574 LEU A O 1
ATOM 4426 N N . VAL A 1 575 ? 6.769 0.717 29.826 1.00 96.25 575 VAL A N 1
ATOM 4427 C CA . VAL A 1 575 ? 5.302 0.758 29.925 1.00 96.25 575 VAL A CA 1
ATOM 4428 C C . VAL A 1 575 ? 4.747 -0.634 30.223 1.00 96.25 575 VAL A C 1
ATOM 4430 O O . VAL A 1 575 ? 3.980 -0.784 31.168 1.00 96.25 575 VAL A O 1
ATOM 4433 N N . ALA A 1 576 ? 5.168 -1.660 29.477 1.00 94.44 576 ALA A N 1
ATOM 4434 C CA . ALA A 1 576 ? 4.714 -3.035 29.681 1.00 94.44 576 ALA A CA 1
ATOM 4435 C C . ALA A 1 576 ? 5.040 -3.553 31.093 1.00 94.44 576 ALA A C 1
ATOM 4437 O O . ALA A 1 576 ? 4.165 -4.107 31.757 1.00 94.44 576 ALA A O 1
ATOM 4438 N N . SER A 1 577 ? 6.263 -3.316 31.583 1.00 94.69 577 SER A N 1
ATOM 4439 C CA . SER A 1 577 ? 6.659 -3.671 32.953 1.00 94.69 577 SER A CA 1
ATOM 4440 C C . SER A 1 577 ? 5.830 -2.937 34.007 1.00 94.69 577 SER A C 1
ATOM 4442 O O . SER A 1 577 ? 5.407 -3.543 34.988 1.00 94.69 577 SER A O 1
ATOM 4444 N N . GLY A 1 578 ? 5.564 -1.644 33.803 1.00 95.06 578 GLY A N 1
ATOM 4445 C CA . GLY A 1 578 ? 4.735 -0.853 34.712 1.00 95.06 578 GLY A CA 1
ATOM 4446 C C . GLY A 1 578 ? 3.283 -1.334 34.754 1.00 95.06 578 GLY A C 1
ATOM 4447 O O . GLY A 1 578 ? 2.722 -1.492 35.836 1.00 95.06 578 GLY A O 1
ATOM 4448 N N . VAL A 1 579 ? 2.696 -1.631 33.592 1.00 95.88 579 VAL A N 1
ATOM 4449 C CA . VAL A 1 579 ? 1.346 -2.204 33.489 1.00 95.88 579 VAL A CA 1
ATOM 4450 C C . VAL A 1 579 ? 1.274 -3.552 34.203 1.00 95.88 579 VAL A C 1
ATOM 4452 O O . VAL A 1 579 ? 0.340 -3.772 34.969 1.00 95.88 579 VAL A O 1
ATOM 4455 N N . LEU A 1 580 ? 2.263 -4.430 34.007 1.00 93.56 580 LEU A N 1
ATOM 4456 C CA . LEU A 1 580 ? 2.319 -5.721 34.694 1.00 93.56 580 LEU A CA 1
ATOM 4457 C C . LEU A 1 580 ? 2.301 -5.544 36.220 1.00 93.56 580 LEU A C 1
ATOM 4459 O O . LEU A 1 580 ? 1.483 -6.165 36.892 1.00 93.56 580 LEU A O 1
ATOM 4463 N N . SER A 1 581 ? 3.123 -4.636 36.755 1.00 93.06 581 SER A N 1
ATOM 4464 C CA . SER A 1 581 ? 3.147 -4.342 38.192 1.00 93.06 581 SER A CA 1
ATOM 4465 C C . SER A 1 581 ? 1.824 -3.788 38.733 1.00 93.06 581 SER A C 1
ATOM 4467 O O . SER A 1 581 ? 1.497 -4.038 39.890 1.00 93.06 581 SER A O 1
ATOM 4469 N N . GLU A 1 582 ? 1.052 -3.030 37.947 1.00 91.38 582 GLU A N 1
ATOM 4470 C CA . GLU A 1 582 ? -0.282 -2.567 38.367 1.00 91.38 582 GLU A CA 1
ATOM 4471 C C . GLU A 1 582 ? -1.331 -3.684 38.330 1.00 91.38 582 GLU A C 1
ATOM 4473 O O . GLU A 1 582 ? -2.192 -3.763 39.211 1.00 91.38 582 GLU A O 1
ATOM 4478 N N . LEU A 1 583 ? -1.250 -4.581 37.345 1.00 89.56 583 LEU A N 1
ATOM 4479 C CA . LEU A 1 583 ? -2.140 -5.739 37.256 1.00 89.56 583 LEU A CA 1
ATOM 4480 C C . LEU A 1 583 ? -1.890 -6.733 38.399 1.00 89.56 583 LEU A C 1
ATOM 4482 O O . LEU A 1 583 ? -2.851 -7.233 38.974 1.00 89.56 583 LEU A O 1
ATOM 4486 N N . GLU A 1 584 ? -0.632 -6.946 38.796 1.00 87.81 584 GLU A N 1
ATOM 4487 C CA . GLU A 1 584 ? -0.262 -7.791 39.945 1.00 87.81 584 GLU A CA 1
ATOM 4488 C C . GLU A 1 584 ? -0.752 -7.244 41.296 1.00 87.81 584 GLU A C 1
ATOM 4490 O O . GLU A 1 584 ? -0.943 -8.014 42.230 1.00 87.81 584 GLU A O 1
ATOM 4495 N N . LYS A 1 585 ? -0.975 -5.928 41.419 1.00 81.69 585 LYS A N 1
ATOM 4496 C CA . LYS A 1 585 ? -1.585 -5.319 42.618 1.00 81.69 585 LYS A CA 1
ATOM 4497 C C . LYS A 1 585 ? -3.111 -5.434 42.640 1.00 81.69 585 LYS A C 1
ATOM 4499 O O . LYS A 1 585 ? -3.713 -5.256 43.696 1.00 81.69 585 LYS A O 1
ATOM 4504 N N . SER A 1 586 ? -3.719 -5.610 41.467 1.00 63.66 586 SER A N 1
ATOM 4505 C CA . SER A 1 586 ? -5.172 -5.540 41.258 1.00 63.66 586 SER A CA 1
ATOM 4506 C C . SER A 1 586 ? -5.847 -6.917 41.191 1.00 63.66 586 SER A C 1
ATOM 4508 O O . SER A 1 586 ? -7.079 -6.981 41.204 1.00 63.66 586 SER A O 1
ATOM 4510 N N . GLY A 1 587 ? -5.060 -7.993 41.079 1.00 53.03 587 GLY A N 1
ATOM 4511 C CA . GLY A 1 587 ? -5.491 -9.388 41.233 1.00 53.03 587 GLY A CA 1
ATOM 4512 C C . GLY A 1 587 ? -5.247 -9.891 42.647 1.00 53.03 587 GLY A C 1
ATOM 4513 O O . GLY A 1 587 ? -6.054 -10.738 43.092 1.00 53.03 587 GLY A O 1
#

pLDDT: mean 78.91, std 19.48, range [24.27, 98.5]

Radius of gyration: 32.64 Å; Cα contacts (8 Å, |Δi|>4): 650; chains: 1; bounding box: 95×72×80 Å